Protein AF-C1N3E0-F1 (afdb_monomer)

InterPro domains:
  IPR006575 RWD domain [PF05773] (6-167)
  IPR006575 RWD domain [PS50908] (9-172)
  IPR016135 Ubiquitin-conjugating enzyme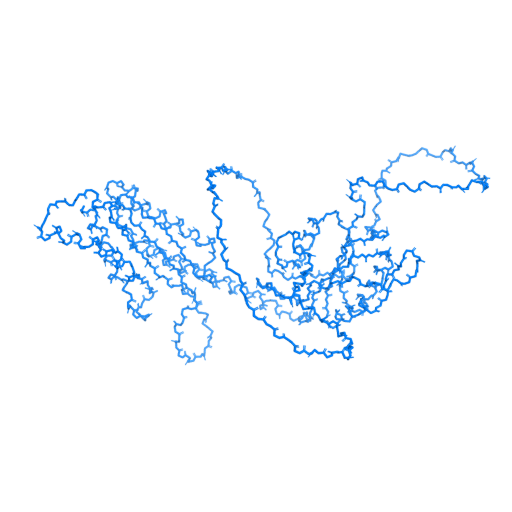/RWD-like [G3DSA:3.10.110.10] (1-177)
  IPR038840 RWD domain-containing protein 3 [PTHR15628] (292-337)

Foldseek 3Di:
DVLLVVLVVLVVVVCVVAPQPPPPPPDDKNKHWDPVLVVLCVLSVVVVVCVVVVPDDDDDPVSVVPRAFRKTKIKTQQAADDDCPDDDPDPPPVDRPQFIKIWMWTDDSLPLQDFTDIDIDTDPRHADPVLRVVLRVVLRVQRCVQGNVVHPPRHDCPVVSNVSSNVSSHVSSVVVNVVVVVVVVVVVVVPPDDDQPQKKKWKKKFFKAQFPPQLQVVLLVLCVVLVKEKEKEFAAPPLPPDDDDDDPDDDDDDDDDDDDPDDPDDDDDDDDPPPPPPDDDDHGGMTGIMMMMIIDGPVSVVVSVVCLVPPQRHADPVRHRDPDRDMDILDMGRQQDQDPDDPDDDPDPDPDDDDDDDDDDDDDDDDDDDDDDDDDDDDDDDDDDDDDDDPDDDDPDQPDLNDGFDDDGGYHYDYDHDPVVVVVVCVNRSNDPDDDDDVSPDDPDDDDD

Structure (mmCIF, N/CA/C/O backbone):
data_AF-C1N3E0-F1
#
_entry.id   AF-C1N3E0-F1
#
loop_
_atom_site.group_PDB
_atom_site.id
_atom_site.type_symbol
_atom_site.label_atom_id
_atom_site.label_alt_id
_atom_site.label_comp_id
_atom_site.label_asym_id
_atom_site.label_entity_id
_atom_site.label_seq_id
_atom_site.pdbx_PDB_ins_code
_atom_site.Cartn_x
_atom_site.Cartn_y
_atom_site.Cartn_z
_atom_site.occupancy
_atom_site.B_iso_or_equiv
_atom_site.auth_seq_id
_atom_site.auth_comp_id
_atom_site.auth_asym_id
_atom_site.auth_atom_id
_atom_site.pdbx_PDB_model_num
ATOM 1 N N . MET A 1 1 ? -25.664 0.348 30.924 1.00 88.94 1 MET A N 1
ATOM 2 C CA . MET A 1 1 ? -24.612 0.284 31.962 1.00 88.94 1 MET A CA 1
ATOM 3 C C . MET A 1 1 ? -23.806 -0.999 31.881 1.00 88.94 1 MET A C 1
ATOM 5 O O . MET A 1 1 ? -22.638 -0.900 31.549 1.00 88.94 1 MET A O 1
ATOM 9 N N . GLU A 1 2 ? -24.395 -2.184 32.067 1.00 90.00 2 GLU A N 1
ATOM 10 C CA . GLU A 1 2 ? -23.649 -3.460 32.010 1.00 90.00 2 GLU A CA 1
ATOM 11 C C . GLU A 1 2 ? -22.845 -3.646 30.709 1.00 90.00 2 GLU A C 1
ATOM 13 O O . GLU A 1 2 ? -21.658 -3.946 30.754 1.00 90.00 2 GLU A O 1
ATOM 18 N N . THR A 1 3 ? -23.445 -3.366 29.547 1.00 91.56 3 THR A N 1
ATOM 19 C CA . THR A 1 3 ? -22.741 -3.413 28.253 1.00 91.56 3 THR A CA 1
ATOM 20 C C . THR A 1 3 ? -21.537 -2.469 28.198 1.00 91.56 3 THR A C 1
ATOM 22 O O . THR A 1 3 ? -20.468 -2.862 27.744 1.00 91.56 3 THR A O 1
ATOM 25 N N . LEU A 1 4 ? -21.689 -1.241 28.707 1.00 91.81 4 LEU A N 1
ATOM 26 C CA . LEU A 1 4 ? -20.611 -0.250 28.762 1.00 91.81 4 LEU A CA 1
ATOM 27 C C . LEU A 1 4 ? -19.495 -0.695 29.719 1.00 91.81 4 LEU A C 1
ATOM 29 O O . LEU A 1 4 ? -18.322 -0.567 29.389 1.00 91.81 4 LEU A O 1
ATOM 33 N N . SER A 1 5 ? -19.858 -1.273 30.868 1.00 93.00 5 SER A N 1
ATOM 34 C CA . SER A 1 5 ? -18.909 -1.857 31.821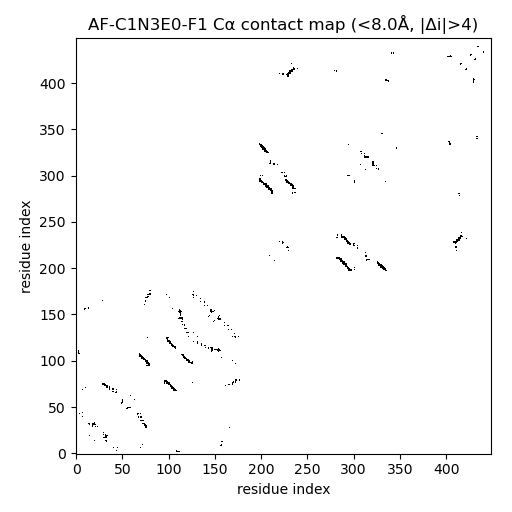 1.00 93.00 5 SER A CA 1
ATOM 35 C C . SER A 1 5 ? -18.084 -2.974 31.177 1.00 93.00 5 SER A C 1
ATOM 37 O O . SER A 1 5 ? -16.860 -2.955 31.265 1.00 93.00 5 SER A O 1
ATOM 39 N N . ARG A 1 6 ? -18.721 -3.888 30.429 1.00 92.44 6 ARG A N 1
ATOM 40 C CA . ARG A 1 6 ? -18.015 -4.953 29.691 1.00 92.44 6 ARG A CA 1
ATOM 41 C C . ARG A 1 6 ? -17.069 -4.396 28.625 1.00 92.44 6 ARG A C 1
ATOM 43 O O . ARG A 1 6 ? -15.932 -4.845 28.534 1.00 92.44 6 ARG A O 1
ATOM 50 N N . GLN A 1 7 ? -17.510 -3.392 27.864 1.00 94.06 7 GLN A N 1
ATOM 51 C CA . GLN A 1 7 ? -16.678 -2.710 26.865 1.00 94.06 7 GLN A CA 1
ATOM 52 C C . GLN A 1 7 ? -15.428 -2.081 27.491 1.00 94.06 7 GLN A C 1
ATOM 54 O O . GLN A 1 7 ? -14.321 -2.292 27.001 1.00 94.06 7 GLN A O 1
ATOM 59 N N . LEU A 1 8 ? -15.596 -1.325 28.579 1.00 93.19 8 LEU A N 1
ATOM 60 C CA . LEU A 1 8 ? -14.479 -0.688 29.275 1.00 93.19 8 LEU A CA 1
ATOM 61 C C . LEU A 1 8 ? -13.548 -1.721 29.914 1.00 93.19 8 LEU A C 1
ATOM 63 O O 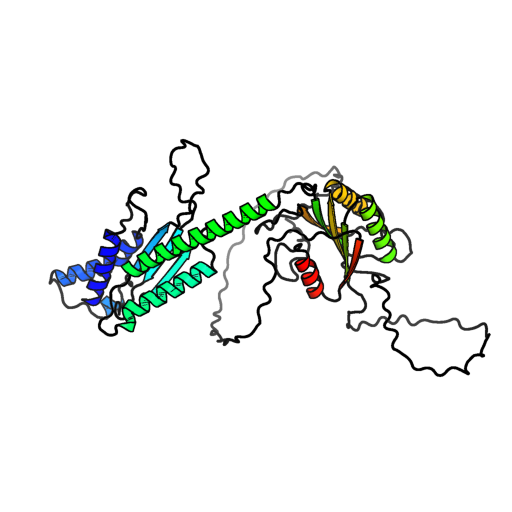. LEU A 1 8 ? -12.335 -1.583 29.794 1.00 93.19 8 LEU A O 1
ATOM 67 N N . MET A 1 9 ? -14.089 -2.790 30.504 1.00 93.50 9 MET A N 1
ATOM 68 C CA . MET A 1 9 ? -13.281 -3.853 31.101 1.00 93.50 9 MET A CA 1
ATOM 69 C C . MET A 1 9 ? -12.391 -4.550 30.064 1.00 93.50 9 MET A C 1
ATOM 71 O O . MET A 1 9 ? -11.208 -4.754 30.323 1.00 93.50 9 MET A O 1
ATOM 75 N N . GLU A 1 10 ? -12.906 -4.853 28.869 1.00 94.44 10 GLU A N 1
ATOM 76 C CA . GLU A 1 10 ? -12.085 -5.435 27.800 1.00 94.44 10 GLU A CA 1
ATOM 77 C C . GLU A 1 10 ? -10.981 -4.469 27.336 1.00 94.44 10 GLU A C 1
ATOM 79 O O . GLU A 1 10 ? -9.835 -4.883 27.152 1.00 94.44 10 GLU A O 1
ATOM 84 N N . LEU A 1 11 ? -11.295 -3.176 27.192 1.00 91.69 11 LEU A N 1
ATOM 85 C CA . LEU A 1 11 ? -10.314 -2.146 26.833 1.00 91.69 11 LEU A CA 1
ATOM 86 C C . LEU A 1 11 ? -9.230 -1.981 27.907 1.00 91.69 11 LEU A C 1
ATOM 88 O O . LEU A 1 11 ? -8.062 -1.790 27.577 1.00 91.69 11 LEU A O 1
ATOM 92 N N . GLU A 1 12 ? -9.588 -2.094 29.183 1.00 91.06 12 GLU A N 1
ATOM 93 C CA . GLU A 1 12 ? -8.643 -2.063 30.301 1.00 91.06 12 GLU A CA 1
ATOM 94 C C . GLU A 1 12 ? -7.751 -3.301 30.336 1.00 91.06 12 GLU A C 1
ATOM 96 O O . GLU A 1 12 ? -6.542 -3.175 30.530 1.00 91.06 12 GLU A O 1
ATOM 101 N N . CYS A 1 13 ? -8.313 -4.489 30.096 1.00 91.56 13 CYS A N 1
ATOM 102 C CA . CYS A 1 13 ? -7.525 -5.707 29.934 1.00 91.56 13 CYS A CA 1
ATOM 103 C C . CYS A 1 13 ? -6.537 -5.568 28.771 1.00 91.56 13 CYS A C 1
ATOM 105 O O . CYS A 1 13 ? -5.366 -5.923 28.913 1.00 91.56 13 CYS A O 1
ATOM 107 N N . LEU A 1 14 ? -6.981 -5.005 27.646 1.00 90.25 14 LEU A N 1
ATOM 108 C CA . LEU A 1 14 ? -6.134 -4.756 26.486 1.00 90.25 14 LEU A CA 1
ATOM 109 C C . LEU A 1 14 ? -5.006 -3.764 26.813 1.00 90.25 14 LEU A C 1
ATOM 111 O O . LEU A 1 14 ? -3.847 -4.055 26.531 1.00 90.25 14 LEU A O 1
ATOM 115 N N . ALA A 1 15 ? -5.317 -2.645 27.472 1.00 87.94 15 ALA A N 1
ATOM 116 C CA . ALA A 1 15 ? -4.333 -1.650 27.902 1.00 87.94 15 ALA A CA 1
ATOM 117 C C . ALA A 1 15 ? -3.325 -2.212 28.921 1.00 87.94 15 ALA A C 1
ATOM 119 O O . ALA A 1 15 ? -2.145 -1.872 28.880 1.00 87.94 15 ALA A O 1
ATOM 120 N N . ALA A 1 16 ? -3.767 -3.094 29.823 1.00 88.44 16 ALA A N 1
ATOM 121 C CA . ALA A 1 16 ? -2.902 -3.741 30.807 1.00 88.44 16 ALA A CA 1
ATOM 122 C C . ALA A 1 16 ? -1.933 -4.750 30.170 1.00 88.44 16 ALA A C 1
ATOM 124 O O . ALA A 1 16 ? -0.803 -4.894 30.637 1.00 88.44 16 ALA A O 1
ATOM 125 N N . MET A 1 17 ? -2.357 -5.443 29.108 1.00 87.75 17 MET A N 1
ATOM 126 C CA . MET A 1 17 ? -1.487 -6.346 28.346 1.00 87.75 17 MET A CA 1
ATOM 127 C C . MET A 1 17 ? -0.512 -5.602 27.430 1.00 87.75 17 MET A C 1
ATOM 129 O O . MET A 1 17 ? 0.589 -6.097 27.188 1.00 87.75 17 MET A O 1
ATOM 133 N N . TYR A 1 18 ? -0.913 -4.431 26.935 1.00 84.44 18 TYR A N 1
ATOM 134 C CA . TYR A 1 18 ? -0.195 -3.652 25.927 1.00 84.44 18 TYR A CA 1
ATOM 135 C C . TYR A 1 18 ? 0.037 -2.204 26.391 1.00 84.44 18 TYR A C 1
ATOM 137 O O . TYR A 1 18 ? -0.511 -1.269 25.793 1.00 84.44 18 TYR A O 1
ATOM 145 N N . PRO A 1 19 ? 0.812 -1.995 27.475 1.00 80.19 19 PRO A N 1
ATOM 146 C CA . PRO A 1 19 ? 1.012 -0.666 28.029 1.00 80.19 19 PRO A CA 1
ATOM 147 C C . PRO A 1 19 ? 1.854 0.202 27.086 1.00 80.19 19 PRO A C 1
ATOM 149 O O . PRO A 1 19 ? 2.844 -0.260 26.522 1.00 80.19 19 PRO A O 1
ATOM 152 N N . ASP A 1 20 ? 1.491 1.481 26.980 1.00 71.88 20 ASP A N 1
ATOM 153 C CA . ASP A 1 20 ? 2.148 2.475 26.111 1.00 71.88 20 ASP A CA 1
ATOM 154 C C . ASP A 1 20 ? 3.662 2.631 26.380 1.00 71.88 20 ASP A C 1
ATOM 156 O O . ASP A 1 20 ? 4.422 2.971 25.477 1.00 71.88 20 ASP A O 1
ATOM 160 N N . ASP A 1 21 ? 4.106 2.361 27.613 1.00 68.94 21 ASP A N 1
ATOM 161 C CA . ASP A 1 21 ? 5.498 2.526 28.056 1.00 68.94 21 ASP A CA 1
ATOM 162 C C . ASP A 1 21 ? 6.301 1.209 28.068 1.00 68.94 21 ASP A C 1
ATOM 164 O O . ASP A 1 21 ? 7.381 1.148 28.667 1.00 68.94 21 ASP A O 1
ATOM 168 N N . ALA A 1 22 ? 5.787 0.126 27.467 1.00 63.66 22 ALA A N 1
ATOM 169 C CA . ALA A 1 22 ? 6.514 -1.141 27.419 1.00 63.66 22 ALA A CA 1
ATOM 170 C C . ALA A 1 22 ? 7.874 -0.939 26.718 1.00 63.66 22 ALA A C 1
ATOM 172 O O . ALA A 1 22 ? 7.904 -0.552 25.550 1.00 63.66 22 ALA A O 1
ATOM 173 N N . PRO A 1 23 ? 9.020 -1.192 27.384 1.00 57.34 23 PRO A N 1
ATOM 174 C CA . PRO A 1 23 ? 10.307 -1.111 26.713 1.00 57.34 23 PRO A CA 1
ATOM 175 C C . PRO A 1 23 ? 10.357 -2.163 25.599 1.00 57.34 23 PRO A C 1
ATOM 177 O O . PRO A 1 23 ? 10.047 -3.331 25.845 1.00 57.34 23 PRO A O 1
ATOM 180 N N . ALA A 1 24 ? 10.815 -1.758 24.409 1.00 54.59 24 ALA A N 1
ATOM 181 C CA . ALA A 1 24 ? 10.909 -2.551 23.170 1.00 54.59 24 ALA A CA 1
ATOM 182 C C . ALA A 1 24 ? 11.582 -3.942 23.285 1.00 54.59 24 ALA A C 1
ATOM 184 O O . ALA A 1 24 ? 11.609 -4.725 22.334 1.00 54.59 24 ALA A O 1
ATOM 185 N N . THR A 1 25 ? 12.160 -4.262 24.441 1.00 46.28 25 THR A N 1
ATOM 186 C CA . THR A 1 25 ? 13.065 -5.384 24.681 1.00 46.28 25 THR A CA 1
ATOM 187 C C . THR A 1 25 ? 12.396 -6.640 25.250 1.00 46.28 25 THR A C 1
ATOM 189 O O . THR A 1 25 ? 13.011 -7.706 25.235 1.00 46.28 25 THR A O 1
ATOM 192 N N . ALA A 1 26 ? 11.143 -6.587 25.715 1.00 38.50 26 ALA A N 1
ATOM 193 C CA . ALA A 1 26 ? 10.485 -7.745 26.327 1.00 38.50 26 ALA A CA 1
ATOM 194 C C . ALA A 1 26 ? 9.573 -8.497 25.334 1.00 38.50 26 ALA A C 1
ATOM 196 O O . ALA A 1 26 ? 8.397 -8.201 25.188 1.00 38.50 26 ALA A O 1
ATOM 197 N N . ALA A 1 27 ? 10.132 -9.514 24.672 1.00 38.44 27 ALA A N 1
ATOM 198 C CA . ALA A 1 27 ? 9.398 -10.617 24.037 1.00 38.44 27 ALA A CA 1
ATOM 199 C C . ALA A 1 27 ? 8.340 -10.256 22.961 1.00 38.44 27 ALA A C 1
ATOM 201 O O . ALA A 1 27 ? 7.163 -10.577 23.065 1.00 38.44 27 ALA A O 1
ATOM 202 N N . GLY A 1 28 ? 8.808 -9.747 21.820 1.00 47.47 28 GLY A N 1
ATOM 203 C CA . GLY A 1 28 ? 8.338 -10.258 20.521 1.00 47.47 28 GLY A CA 1
ATOM 204 C C . GLY A 1 28 ? 7.098 -9.636 19.869 1.00 47.47 28 GLY A C 1
ATOM 205 O O . GLY A 1 28 ? 6.973 -9.781 18.657 1.00 47.47 28 GLY A O 1
ATOM 206 N N . ALA A 1 29 ? 6.251 -8.891 20.575 1.00 48.34 29 ALA A N 1
ATOM 207 C CA . ALA A 1 29 ? 5.177 -8.109 19.955 1.00 48.34 29 ALA A CA 1
ATOM 208 C C . ALA A 1 29 ? 4.934 -6.834 20.774 1.00 48.34 29 ALA A C 1
ATOM 210 O O . ALA A 1 29 ? 4.216 -6.848 21.767 1.00 48.34 29 ALA A O 1
ATOM 211 N N . GLU A 1 30 ? 5.576 -5.736 20.376 1.00 61.91 30 GLU A N 1
ATOM 212 C CA . GLU A 1 30 ? 5.416 -4.413 20.995 1.00 61.91 30 GLU A CA 1
ATOM 213 C C . GLU A 1 30 ? 4.127 -3.787 20.453 1.00 61.91 30 GLU A C 1
ATOM 215 O O . GLU A 1 30 ? 4.133 -2.869 19.642 1.00 61.91 30 GLU A O 1
ATOM 220 N N . ILE A 1 31 ? 3.002 -4.403 20.806 1.00 69.00 31 ILE A N 1
ATOM 221 C CA . ILE A 1 31 ? 1.688 -3.836 20.547 1.00 69.00 31 ILE A CA 1
ATOM 222 C C . ILE A 1 31 ? 1.470 -2.771 21.619 1.00 69.00 31 ILE A C 1
ATOM 224 O O . ILE A 1 31 ? 1.615 -3.068 22.802 1.00 69.00 31 ILE A O 1
ATOM 228 N N . ALA A 1 32 ? 1.153 -1.545 21.208 1.00 73.50 32 ALA A N 1
ATOM 229 C CA . ALA A 1 32 ? 0.890 -0.431 22.120 1.00 73.50 32 ALA A CA 1
ATOM 230 C C . ALA A 1 32 ? -0.506 0.150 21.879 1.00 73.50 32 ALA A C 1
ATOM 232 O O . ALA A 1 32 ? -0.890 0.378 20.724 1.00 73.50 32 ALA A O 1
ATOM 233 N N . MET A 1 33 ? -1.253 0.386 22.960 1.00 76.88 33 MET A N 1
ATOM 234 C CA . MET A 1 33 ? -2.555 1.050 22.920 1.00 76.88 33 MET A CA 1
ATOM 235 C C . MET A 1 33 ? -2.417 2.542 23.224 1.00 76.88 33 MET A C 1
ATOM 237 O O . MET A 1 33 ? -2.026 2.902 24.326 1.00 76.88 33 MET A O 1
ATOM 241 N N . THR A 1 34 ? -2.830 3.410 22.295 1.00 77.19 34 THR A N 1
ATOM 242 C CA . THR A 1 34 ? -2.550 4.850 22.426 1.00 77.19 34 THR A CA 1
ATOM 243 C C . THR A 1 34 ? -3.271 5.529 23.599 1.00 77.19 34 THR A C 1
ATOM 245 O O . THR A 1 34 ? -4.490 5.420 23.757 1.00 77.19 34 THR A O 1
ATOM 248 N N . ARG A 1 35 ? -2.546 6.365 24.353 1.00 68.75 35 ARG A N 1
ATOM 249 C CA . ARG A 1 35 ? -3.078 7.209 25.441 1.00 68.75 35 ARG A CA 1
ATOM 250 C C . ARG A 1 35 ? -4.279 8.077 25.057 1.00 68.75 35 ARG A C 1
ATOM 252 O O . ARG A 1 35 ? -5.156 8.304 25.884 1.00 68.75 35 ARG A O 1
ATOM 259 N N . SER A 1 36 ? -4.367 8.518 23.799 1.00 73.69 36 SER A N 1
ATOM 260 C CA . SER A 1 36 ? -5.510 9.303 23.306 1.00 73.69 36 SER A CA 1
ATOM 261 C C . SER A 1 36 ? -6.838 8.544 23.311 1.00 73.69 36 SER A C 1
ATOM 263 O O . SER A 1 36 ? -7.896 9.165 23.194 1.00 73.69 36 SER A O 1
ATOM 265 N N . ASP A 1 37 ? -6.802 7.217 23.403 1.00 75.38 37 ASP A N 1
ATOM 266 C CA . ASP A 1 37 ? -8.000 6.396 23.554 1.00 75.38 37 ASP A CA 1
ATOM 267 C C . ASP A 1 37 ? -8.393 6.245 25.018 1.00 75.38 37 ASP A C 1
ATOM 269 O O . ASP A 1 37 ? -9.575 6.312 25.338 1.00 75.38 37 ASP A O 1
ATOM 273 N N . VAL A 1 38 ? -7.411 6.142 25.917 1.00 73.31 38 VAL A N 1
ATOM 274 C CA . VAL A 1 38 ? -7.647 6.162 27.367 1.00 73.31 38 VAL A CA 1
ATOM 275 C C . VAL A 1 38 ? -8.358 7.456 27.766 1.00 73.31 38 VAL A C 1
ATOM 277 O O . VAL A 1 38 ? -9.378 7.409 28.449 1.00 73.31 38 VAL A O 1
ATOM 280 N N . ASP A 1 39 ? -7.885 8.596 27.256 1.00 77.75 39 ASP A N 1
ATOM 281 C CA . ASP A 1 39 ? -8.516 9.897 27.497 1.00 77.75 39 ASP A CA 1
ATOM 282 C C . ASP A 1 39 ? -9.915 9.984 26.857 1.00 77.75 39 ASP A C 1
ATOM 284 O O . ASP A 1 39 ? -10.835 10.538 27.453 1.00 77.75 39 ASP A O 1
ATOM 288 N N . ALA A 1 40 ? -10.112 9.398 25.668 1.00 78.19 40 ALA A N 1
ATOM 289 C CA . ALA A 1 40 ? -11.419 9.376 25.001 1.00 78.19 40 ALA A CA 1
ATOM 290 C C . ALA A 1 40 ? -12.461 8.519 25.739 1.00 78.19 40 ALA A C 1
ATOM 292 O O . ALA A 1 40 ? -13.659 8.758 25.599 1.00 78.19 40 ALA A O 1
ATOM 293 N N . ASN A 1 41 ? -12.009 7.551 26.537 1.00 86.31 41 ASN A N 1
ATOM 294 C CA . ASN A 1 41 ? -12.861 6.675 27.335 1.00 86.31 41 ASN A CA 1
ATOM 295 C C . ASN A 1 41 ? -13.084 7.208 28.771 1.00 86.31 41 ASN A C 1
ATOM 297 O O . ASN A 1 41 ? -13.848 6.611 29.531 1.00 86.31 41 ASN A O 1
ATOM 301 N N . ALA A 1 42 ? -12.454 8.328 29.155 1.00 89.56 42 ALA A N 1
ATOM 302 C CA . ALA A 1 42 ? -12.508 8.868 30.517 1.00 89.56 42 ALA A CA 1
ATOM 303 C C . ALA A 1 42 ? -13.915 9.329 30.938 1.00 89.56 42 ALA A C 1
ATOM 305 O O . ALA A 1 42 ? -14.316 9.106 32.082 1.00 89.56 42 ALA A O 1
ATOM 306 N N . ASP A 1 43 ? -14.691 9.913 30.019 1.00 87.50 43 ASP A N 1
ATOM 307 C CA . ASP A 1 43 ? -16.070 10.347 30.289 1.00 87.50 43 ASP A CA 1
ATOM 308 C C . ASP A 1 43 ? -16.987 9.148 30.572 1.00 87.50 43 ASP A C 1
ATOM 310 O O . ASP A 1 43 ? -17.771 9.159 31.522 1.00 87.50 43 ASP A O 1
ATOM 314 N N . ALA A 1 44 ? -16.843 8.077 29.782 1.00 88.75 44 ALA A N 1
ATOM 315 C CA . ALA A 1 44 ? -17.584 6.834 29.973 1.00 88.75 44 ALA A CA 1
ATOM 316 C C . ALA A 1 44 ? -17.233 6.165 31.311 1.00 88.75 44 ALA A C 1
ATOM 318 O O . ALA A 1 44 ? -18.123 5.663 31.998 1.00 88.75 44 ALA A O 1
ATOM 319 N N . ARG A 1 45 ? -15.953 6.206 31.703 1.00 90.19 45 ARG A N 1
ATOM 320 C CA . ARG A 1 45 ? -15.481 5.691 32.993 1.00 90.19 45 ARG A CA 1
ATOM 321 C C . ARG A 1 45 ? -16.016 6.506 34.166 1.00 90.19 45 ARG A C 1
ATOM 323 O O . ARG A 1 45 ? -16.577 5.934 35.086 1.00 90.19 45 ARG A O 1
ATOM 330 N N . THR A 1 46 ? -15.955 7.833 34.074 1.00 90.94 46 THR A N 1
ATOM 331 C CA . THR A 1 46 ? -16.507 8.739 35.094 1.00 90.94 46 THR A CA 1
ATOM 332 C C . THR A 1 46 ? -18.005 8.502 35.302 1.00 90.94 46 THR A C 1
ATOM 334 O O . THR A 1 46 ? -18.481 8.506 36.436 1.00 90.94 46 THR A O 1
ATOM 337 N N . LEU A 1 47 ? -18.760 8.274 34.218 1.00 88.88 47 LEU A N 1
ATOM 338 C CA . LEU A 1 47 ? -20.182 7.938 34.308 1.00 88.88 47 LEU A CA 1
ATOM 339 C C . LEU A 1 47 ? -20.413 6.572 34.974 1.00 88.88 47 LEU A C 1
ATOM 341 O O . LEU A 1 47 ? -21.355 6.432 35.753 1.00 88.88 47 LEU A O 1
ATOM 345 N N . LEU A 1 48 ? -19.583 5.571 34.658 1.00 90.62 48 LEU A N 1
ATOM 346 C CA . LEU A 1 48 ? -19.671 4.237 35.252 1.00 90.62 48 LEU A CA 1
ATOM 347 C C . LEU A 1 48 ? -19.349 4.266 36.752 1.00 90.62 48 LEU A C 1
ATOM 349 O O . LEU A 1 48 ? -20.142 3.753 37.535 1.00 90.62 48 LEU A O 1
ATOM 353 N N . ASP A 1 49 ? -18.270 4.943 37.148 1.00 90.44 49 ASP A N 1
ATOM 354 C CA . ASP A 1 49 ? -17.860 5.094 38.549 1.00 90.44 49 ASP A CA 1
ATOM 355 C C . ASP A 1 49 ? -18.961 5.795 39.372 1.00 90.44 49 ASP A C 1
ATOM 357 O O . ASP A 1 49 ? -19.335 5.341 40.452 1.00 90.44 49 ASP A O 1
ATOM 361 N N . ALA A 1 50 ? -19.566 6.860 38.826 1.00 88.81 50 ALA A N 1
ATOM 362 C CA . ALA A 1 50 ? -20.671 7.567 39.479 1.00 88.81 50 ALA A CA 1
ATOM 363 C C . ALA A 1 50 ? -21.927 6.693 39.672 1.00 88.81 50 ALA A C 1
ATOM 365 O O . ALA A 1 50 ? -22.683 6.895 40.628 1.00 88.81 50 ALA A O 1
ATOM 366 N N . TRP A 1 51 ? -22.165 5.743 38.763 1.00 89.00 51 TRP A N 1
ATOM 367 C CA . TRP A 1 51 ? -23.255 4.775 38.868 1.00 89.00 51 TRP A CA 1
ATOM 368 C C . TRP A 1 51 ? -22.948 3.673 39.896 1.00 89.00 51 TRP A C 1
ATOM 370 O O . TRP A 1 51 ? -23.824 3.348 40.701 1.00 89.00 51 TRP A O 1
ATOM 380 N N . ASP A 1 52 ? -21.716 3.152 39.917 1.00 89.06 52 ASP A N 1
ATOM 381 C CA . ASP A 1 52 ? -21.270 2.106 40.851 1.00 89.06 52 ASP A CA 1
ATOM 382 C C . ASP A 1 52 ? -21.223 2.589 42.312 1.00 89.06 52 ASP A C 1
ATOM 384 O O . ASP A 1 52 ? -21.619 1.853 43.220 1.00 89.06 52 ASP A O 1
ATOM 388 N N . ASP A 1 53 ? -20.840 3.847 42.556 1.00 88.62 53 ASP A N 1
ATOM 389 C CA . ASP A 1 53 ? -20.782 4.451 43.899 1.00 88.62 53 ASP A CA 1
ATOM 390 C C . ASP A 1 53 ? -22.170 4.683 44.541 1.00 88.62 53 ASP A C 1
ATOM 392 O O . ASP A 1 53 ? -22.287 5.219 45.648 1.00 88.62 53 ASP A O 1
ATOM 396 N N . GLY A 1 54 ? -23.254 4.282 43.866 1.00 72.25 54 GLY A N 1
ATOM 397 C CA . GLY A 1 54 ? -24.622 4.389 44.376 1.00 72.25 54 GLY A CA 1
ATOM 398 C C . GLY A 1 54 ? -25.118 5.833 44.499 1.00 72.25 54 GLY A C 1
ATOM 399 O O . GLY A 1 54 ? -26.092 6.093 45.209 1.00 72.25 54 GLY A O 1
ATOM 400 N N . ALA A 1 55 ? -24.452 6.774 43.823 1.00 61.47 55 ALA A N 1
ATOM 401 C CA . ALA A 1 55 ? -24.698 8.207 43.935 1.00 61.47 55 ALA A CA 1
ATOM 402 C C . ALA A 1 55 ? -25.849 8.735 43.056 1.00 61.47 55 ALA A C 1
ATOM 404 O O . ALA A 1 55 ? -26.184 9.916 43.166 1.00 61.47 55 ALA A O 1
ATOM 405 N N . GLY A 1 56 ? -26.495 7.927 42.207 1.00 58.81 56 GLY A N 1
ATOM 406 C CA . GLY A 1 56 ? -27.563 8.460 41.361 1.00 58.81 56 GLY A CA 1
ATOM 407 C C . GLY A 1 56 ? -28.313 7.452 40.505 1.00 58.81 56 GLY A C 1
ATOM 408 O O . GLY A 1 56 ? -27.830 6.368 40.197 1.00 58.81 56 GLY A O 1
ATOM 409 N N . GLU A 1 57 ? -29.531 7.861 40.154 1.00 77.62 57 GLU A N 1
ATOM 410 C CA . GLU A 1 57 ? -30.458 7.218 39.226 1.00 77.62 57 GLU A CA 1
ATOM 411 C C . GLU A 1 57 ? -29.762 6.675 37.971 1.00 77.62 57 GLU A C 1
ATOM 413 O O . GLU A 1 57 ? -28.759 7.216 37.506 1.00 77.62 57 GLU A O 1
ATOM 418 N N . THR A 1 58 ? -30.322 5.604 37.401 1.00 84.19 58 THR A N 1
ATOM 419 C CA . THR A 1 58 ? -29.867 5.056 36.119 1.00 84.19 58 THR A CA 1
ATOM 420 C C . THR A 1 58 ? -29.720 6.195 35.101 1.00 84.19 58 THR A C 1
ATOM 422 O O . THR A 1 58 ? -30.698 6.921 34.898 1.00 84.19 58 THR A O 1
ATOM 425 N N . PRO A 1 59 ? -28.535 6.377 34.479 1.00 88.31 59 PRO A N 1
ATOM 426 C CA . PRO A 1 59 ? -28.335 7.423 33.484 1.00 88.31 59 PRO A CA 1
ATOM 427 C C . PRO A 1 59 ? -29.420 7.347 32.413 1.00 88.31 59 PRO A C 1
ATOM 429 O O . PRO A 1 59 ? -29.800 6.249 32.000 1.00 88.31 59 PRO A O 1
ATOM 432 N N . SER A 1 60 ? -29.924 8.498 31.968 1.00 90.19 60 SER A N 1
ATOM 433 C CA . SER A 1 60 ? -30.902 8.519 30.882 1.00 90.19 60 SER A CA 1
ATOM 434 C C . SER A 1 60 ? -30.288 7.968 29.593 1.00 90.19 60 SER A C 1
ATOM 436 O O . SER A 1 60 ? -29.085 8.105 29.354 1.00 90.19 60 SER A O 1
ATOM 438 N N . ASP A 1 61 ? -31.123 7.393 28.727 1.00 88.06 61 ASP A N 1
ATOM 439 C CA . ASP A 1 61 ? -30.684 6.912 27.411 1.00 88.06 61 ASP A CA 1
ATOM 440 C C . ASP A 1 61 ? -30.017 8.030 26.592 1.00 88.06 61 ASP A C 1
ATOM 442 O O . ASP A 1 61 ? -29.037 7.781 25.895 1.00 88.06 61 ASP A O 1
ATOM 446 N N . ASP A 1 62 ? -30.479 9.278 26.742 1.00 90.25 62 ASP A N 1
ATOM 447 C CA . ASP A 1 62 ? -29.870 10.454 26.110 1.00 90.25 62 ASP A CA 1
ATOM 448 C C . ASP A 1 62 ? -28.446 10.723 26.622 1.00 90.25 62 ASP A C 1
ATOM 450 O O . ASP A 1 62 ? -27.564 11.074 25.838 1.00 90.25 62 ASP A O 1
ATOM 454 N N . ALA A 1 63 ? -28.200 10.544 27.926 1.00 88.69 63 ALA A N 1
ATOM 455 C CA . ALA A 1 63 ? -26.867 10.703 28.505 1.00 88.69 63 ALA A CA 1
ATOM 456 C C . ALA A 1 63 ? -25.914 9.609 28.004 1.00 88.69 63 ALA A C 1
ATOM 458 O O . ALA A 1 63 ? -24.763 9.898 27.686 1.00 88.69 63 ALA A O 1
ATOM 459 N N . LEU A 1 64 ? -26.407 8.374 27.869 1.00 87.81 64 LEU A N 1
ATOM 460 C CA . LEU A 1 64 ? -25.638 7.265 27.299 1.00 87.81 64 LEU A CA 1
ATOM 461 C C . LEU A 1 64 ? -25.365 7.459 25.805 1.00 87.81 64 LEU A C 1
ATOM 463 O O . LEU A 1 64 ? -24.254 7.200 25.351 1.00 87.81 64 LEU A O 1
ATOM 467 N N . ALA A 1 65 ? -26.345 7.947 25.044 1.00 88.50 65 ALA A N 1
ATOM 468 C CA . ALA A 1 65 ? -26.202 8.220 23.616 1.00 88.50 65 ALA A CA 1
ATOM 469 C C . ALA A 1 65 ? -25.264 9.404 23.320 1.00 88.50 65 ALA A C 1
ATOM 471 O O . ALA A 1 65 ? -24.708 9.484 22.225 1.00 88.50 65 ALA A O 1
ATOM 472 N N . ALA A 1 66 ? -25.090 10.319 24.279 1.00 90.00 66 ALA A N 1
ATOM 473 C CA . ALA A 1 66 ? -24.168 11.445 24.171 1.00 90.00 66 ALA A CA 1
ATOM 474 C C . ALA A 1 66 ? -22.698 11.059 24.411 1.00 90.00 66 ALA A C 1
ATOM 476 O O . ALA A 1 66 ? -21.810 11.838 24.057 1.00 90.00 66 ALA A O 1
ATOM 477 N N . LEU A 1 67 ? -22.428 9.885 24.998 1.00 88.94 67 LEU A N 1
ATOM 478 C CA . LEU A 1 67 ? -21.060 9.428 25.218 1.00 88.94 67 LEU A CA 1
ATOM 479 C C . LEU A 1 67 ? -20.352 9.129 23.887 1.00 88.94 67 LEU A C 1
ATOM 481 O O . LEU A 1 67 ? -20.952 8.558 22.969 1.00 88.94 67 LEU A O 1
ATOM 485 N N . PRO A 1 68 ? -19.052 9.457 23.772 1.00 90.69 68 PRO A N 1
ATOM 486 C CA . PRO A 1 68 ? -18.252 8.979 22.657 1.00 90.69 68 PRO A CA 1
ATOM 487 C C . PRO A 1 68 ? -18.203 7.447 22.673 1.00 90.69 68 PRO A C 1
ATOM 489 O O . PRO A 1 68 ? -18.118 6.818 23.729 1.00 90.69 68 PRO A O 1
ATOM 492 N N . ARG A 1 69 ? -18.246 6.835 21.484 1.00 91.94 69 ARG A N 1
ATOM 493 C CA . ARG A 1 69 ? -18.101 5.381 21.360 1.00 91.94 69 ARG A CA 1
ATOM 494 C C . ARG A 1 69 ? -16.717 4.956 21.855 1.00 91.94 69 ARG A C 1
ATOM 496 O O . ARG A 1 69 ? -15.735 5.551 21.396 1.00 91.94 69 ARG A O 1
ATOM 503 N N . PRO A 1 70 ? -16.622 3.924 22.712 1.00 94.00 70 PRO A N 1
ATOM 504 C CA . PRO A 1 70 ? -15.332 3.441 23.164 1.00 94.00 70 PRO A CA 1
ATOM 505 C C . PRO A 1 70 ? -14.476 2.990 21.986 1.00 94.00 70 PRO A C 1
ATOM 507 O O . PRO A 1 70 ? -14.968 2.360 21.044 1.00 94.00 70 PRO A O 1
ATOM 510 N N . ARG A 1 71 ? -13.189 3.324 22.021 1.00 94.12 71 ARG A N 1
ATOM 511 C CA . ARG A 1 71 ? -12.255 3.001 20.939 1.00 94.12 71 ARG A CA 1
ATOM 512 C C . ARG A 1 71 ? -10.922 2.490 21.471 1.00 94.12 71 ARG A C 1
ATOM 514 O O . ARG A 1 71 ? -10.520 2.845 22.577 1.00 94.12 71 ARG A O 1
ATOM 521 N N . ALA A 1 72 ? -10.245 1.692 20.651 1.00 92.88 72 ALA A N 1
ATOM 522 C CA . ALA A 1 72 ? -8.870 1.245 20.845 1.00 92.88 72 ALA A CA 1
ATOM 523 C C . ALA A 1 72 ? -8.067 1.411 19.553 1.00 92.88 72 ALA A C 1
ATOM 525 O O . ALA A 1 72 ? -8.491 0.965 18.486 1.00 92.88 72 ALA A O 1
ATOM 526 N N . THR A 1 73 ? -6.884 2.002 19.665 1.00 93.00 73 THR A N 1
ATOM 527 C CA . THR A 1 73 ? -5.882 2.109 18.606 1.00 93.00 73 THR A CA 1
ATOM 528 C C . THR A 1 73 ? -4.663 1.310 19.020 1.00 93.00 73 THR A C 1
ATOM 530 O O . THR A 1 73 ? -3.988 1.659 19.985 1.00 93.00 73 THR A O 1
ATOM 533 N N . LEU A 1 74 ? -4.373 0.259 18.264 1.00 90.50 74 LEU A N 1
ATOM 534 C CA . LEU A 1 74 ? -3.271 -0.662 18.487 1.00 90.50 74 LEU A CA 1
ATOM 535 C C . LEU A 1 74 ? -2.194 -0.427 17.439 1.00 90.50 74 LEU A C 1
ATOM 537 O O . LEU A 1 74 ? -2.451 -0.511 16.237 1.00 90.50 74 LEU A O 1
ATOM 541 N N . THR A 1 75 ? -0.984 -0.154 17.900 1.00 90.06 75 THR A N 1
ATOM 542 C CA . THR A 1 75 ? 0.190 0.038 17.052 1.00 90.06 75 THR A CA 1
ATOM 543 C C . THR A 1 75 ? 1.001 -1.248 17.044 1.00 90.06 75 THR A C 1
ATOM 545 O O . THR A 1 75 ? 1.516 -1.643 18.078 1.00 90.06 75 THR A O 1
ATOM 548 N N . ILE A 1 76 ? 1.097 -1.907 15.892 1.00 88.00 76 ILE A N 1
ATOM 549 C CA . ILE A 1 76 ? 1.723 -3.218 15.703 1.00 88.00 76 ILE A CA 1
ATOM 550 C C . ILE A 1 76 ? 2.966 -3.038 14.816 1.00 88.00 76 ILE A C 1
ATOM 552 O O . ILE A 1 76 ? 2.836 -2.748 13.619 1.00 88.00 76 ILE A O 1
ATOM 556 N N . PRO A 1 77 ? 4.187 -3.185 15.350 1.00 84.38 77 PRO A N 1
ATOM 557 C CA . PRO A 1 77 ? 5.401 -3.070 14.560 1.00 84.38 77 PRO A CA 1
ATOM 558 C C . PRO A 1 77 ? 5.564 -4.281 13.648 1.00 84.38 77 PRO A C 1
ATOM 560 O O . PRO A 1 77 ? 5.423 -5.435 14.052 1.00 84.38 77 PRO A O 1
ATOM 563 N N . VAL A 1 78 ? 5.936 -4.014 12.404 1.00 83.44 78 VAL A N 1
ATOM 564 C CA . VAL A 1 78 ? 6.232 -5.049 11.420 1.00 83.44 78 VAL A CA 1
ATOM 565 C C . VAL A 1 78 ? 7.724 -5.343 11.497 1.00 83.44 78 VAL A C 1
ATOM 567 O O . VAL A 1 78 ? 8.555 -4.482 11.209 1.00 83.44 78 VAL A O 1
ATOM 570 N N . ARG A 1 79 ? 8.100 -6.560 11.896 1.00 75.94 79 ARG A N 1
ATOM 571 C CA . ARG A 1 79 ? 9.512 -6.966 11.941 1.00 75.94 79 ARG A CA 1
ATOM 572 C C . ARG A 1 79 ? 9.931 -7.513 10.583 1.00 75.94 79 ARG A C 1
ATOM 574 O O . ARG A 1 79 ? 9.424 -8.537 10.139 1.00 75.94 79 ARG A O 1
ATOM 581 N N . ARG A 1 80 ? 10.897 -6.866 9.926 1.00 70.00 80 ARG A N 1
ATOM 582 C CA . ARG A 1 80 ? 11.593 -7.486 8.790 1.00 70.00 80 ARG A CA 1
ATOM 583 C C . ARG A 1 80 ? 12.573 -8.515 9.332 1.00 70.00 80 ARG A C 1
ATOM 585 O O . ARG A 1 80 ? 13.401 -8.184 10.177 1.00 70.00 80 ARG A O 1
ATOM 592 N N . ALA A 1 81 ? 12.496 -9.747 8.835 1.00 65.31 81 ALA A N 1
ATOM 593 C CA . ALA A 1 81 ? 13.517 -10.747 9.110 1.00 65.31 81 ALA A CA 1
ATOM 594 C C . ALA A 1 81 ? 14.869 -10.200 8.618 1.00 65.31 81 ALA A C 1
ATOM 596 O O . ALA A 1 81 ? 15.066 -10.035 7.412 1.00 65.31 81 ALA A O 1
ATOM 597 N N . ARG A 1 82 ? 15.785 -9.862 9.539 1.00 64.00 82 ARG A N 1
ATOM 598 C CA . ARG A 1 82 ? 17.151 -9.496 9.153 1.00 64.00 82 ARG A CA 1
ATOM 599 C C . ARG A 1 82 ? 17.774 -10.700 8.458 1.00 64.00 82 ARG A C 1
ATOM 601 O O . ARG A 1 82 ? 17.764 -11.811 8.989 1.00 64.00 82 ARG A O 1
ATOM 608 N N . ARG A 1 83 ? 18.331 -10.471 7.269 1.00 61.03 83 ARG A N 1
ATOM 609 C CA . ARG A 1 83 ? 19.229 -11.435 6.641 1.00 61.03 83 ARG A CA 1
ATOM 610 C C . ARG A 1 83 ? 20.419 -11.574 7.590 1.00 61.03 83 ARG A C 1
ATOM 612 O O . ARG A 1 83 ? 21.037 -10.573 7.947 1.00 61.03 83 ARG A O 1
ATOM 619 N N . ARG A 1 84 ? 20.672 -12.787 8.086 1.00 62.09 84 ARG A N 1
ATOM 620 C CA . ARG A 1 84 ? 21.838 -13.091 8.924 1.00 62.09 84 ARG A CA 1
ATOM 621 C C . ARG A 1 84 ? 23.074 -13.078 8.026 1.00 62.09 84 ARG A C 1
ATOM 623 O O . ARG A 1 84 ? 23.591 -14.131 7.669 1.00 62.09 84 ARG A O 1
ATOM 630 N N . ASP A 1 85 ? 23.478 -11.892 7.597 1.00 57.25 85 ASP A N 1
ATOM 631 C CA . ASP A 1 85 ? 24.710 -11.696 6.848 1.00 57.25 85 ASP A CA 1
ATOM 632 C C . ASP A 1 85 ? 25.852 -11.695 7.878 1.00 57.25 85 ASP A C 1
ATOM 634 O O . ASP A 1 85 ? 25.817 -10.959 8.863 1.00 57.25 85 ASP A O 1
ATOM 638 N N . GLY A 1 86 ? 26.768 -12.654 7.736 1.00 62.16 86 GLY A N 1
ATOM 639 C CA . GLY A 1 86 ? 27.683 -13.093 8.790 1.00 62.16 86 GLY A CA 1
ATOM 640 C C . GLY A 1 86 ? 28.721 -12.071 9.277 1.00 62.16 86 GLY A C 1
ATOM 641 O O . GLY A 1 86 ? 29.114 -11.151 8.565 1.00 62.16 86 GLY A O 1
ATOM 642 N N . ASP A 1 87 ? 29.196 -12.348 10.495 1.00 53.50 87 ASP A N 1
ATOM 643 C CA . ASP A 1 87 ? 30.501 -11.994 11.081 1.00 53.50 87 ASP A CA 1
ATOM 644 C C . ASP A 1 87 ? 30.789 -10.535 11.476 1.00 53.50 87 ASP A C 1
ATOM 646 O O . ASP A 1 87 ? 31.947 -10.119 11.528 1.00 53.50 87 ASP A O 1
ATOM 650 N N . GLY A 1 88 ? 29.766 -9.760 11.840 1.00 58.97 88 GLY A N 1
ATOM 651 C CA . GLY A 1 88 ? 29.962 -8.481 12.529 1.00 58.97 88 GLY A CA 1
ATOM 652 C C . GLY A 1 88 ? 29.494 -8.526 13.981 1.00 58.97 88 GLY A C 1
ATOM 653 O O . GLY A 1 88 ? 28.291 -8.591 14.208 1.00 58.97 88 GLY A O 1
ATOM 654 N N . ASP A 1 89 ? 30.411 -8.389 14.947 1.00 60.78 89 ASP A N 1
ATOM 655 C CA . ASP A 1 89 ? 30.145 -8.146 16.385 1.00 60.78 89 ASP A CA 1
ATOM 656 C C . ASP A 1 89 ? 29.539 -6.738 16.640 1.00 60.78 89 ASP A C 1
ATOM 658 O O . ASP A 1 89 ? 29.919 -6.009 17.559 1.00 60.78 89 ASP A O 1
ATOM 662 N N . GLY A 1 90 ? 28.645 -6.295 15.756 1.00 56.44 90 GLY A N 1
ATOM 663 C CA . GLY A 1 90 ? 28.034 -4.976 15.772 1.00 56.44 90 GLY A CA 1
ATOM 664 C C . GLY A 1 90 ? 26.842 -4.945 16.715 1.00 56.44 90 GLY A C 1
ATOM 665 O O . GLY A 1 90 ? 25.886 -5.683 16.513 1.00 56.44 90 GLY A O 1
ATOM 666 N N . VAL A 1 91 ? 26.925 -4.064 17.712 1.00 58.16 91 VAL A N 1
ATOM 667 C CA . VAL A 1 91 ? 25.872 -3.707 18.673 1.00 58.16 91 VAL A CA 1
ATOM 668 C C . VAL A 1 91 ? 24.488 -3.726 18.013 1.00 58.16 91 VAL A C 1
ATOM 670 O O . VAL A 1 91 ? 24.260 -3.020 17.028 1.00 58.16 91 VAL A O 1
ATOM 673 N N . ASP A 1 92 ? 23.595 -4.547 18.570 1.00 53.22 92 ASP A N 1
ATOM 674 C CA . ASP A 1 92 ? 22.199 -4.726 18.174 1.00 53.22 92 ASP A CA 1
ATOM 675 C C . ASP A 1 92 ? 21.409 -3.410 18.295 1.00 53.22 92 ASP A C 1
ATOM 677 O O . ASP A 1 92 ? 20.687 -3.170 19.258 1.00 53.22 92 ASP A O 1
ATOM 681 N N . ASP A 1 93 ? 21.530 -2.524 17.307 1.00 54.53 93 ASP A N 1
ATOM 682 C CA . ASP A 1 93 ? 20.517 -1.494 17.091 1.00 54.53 93 ASP A CA 1
ATOM 683 C C . ASP A 1 93 ? 19.280 -2.208 16.521 1.00 54.53 93 ASP A C 1
ATOM 685 O O . ASP A 1 93 ? 19.177 -2.428 15.307 1.00 54.53 93 ASP A O 1
ATOM 689 N N . ASP A 1 94 ? 18.363 -2.599 17.413 1.00 55.88 94 ASP A N 1
ATOM 690 C CA . ASP A 1 94 ? 17.021 -3.166 17.178 1.00 55.88 94 ASP A CA 1
ATOM 691 C C . ASP A 1 94 ? 16.081 -2.167 16.472 1.00 55.88 94 ASP A C 1
ATOM 693 O O . ASP A 1 94 ? 14.940 -1.917 16.864 1.00 55.88 94 ASP A O 1
ATOM 697 N N . ARG A 1 95 ? 16.561 -1.519 15.410 1.00 60.78 95 ARG A N 1
ATOM 698 C CA . ARG A 1 95 ? 15.771 -0.540 14.674 1.00 60.78 95 ARG A CA 1
ATOM 699 C C . ARG A 1 95 ? 14.709 -1.258 13.844 1.00 60.78 95 ARG A C 1
ATOM 701 O O . ARG A 1 95 ? 15.018 -2.063 12.963 1.00 60.78 95 ARG A O 1
ATOM 708 N N . PHE A 1 96 ? 13.446 -0.957 14.141 1.00 60.56 96 PHE A N 1
ATOM 709 C CA . PHE A 1 96 ? 12.258 -1.459 13.452 1.00 60.56 96 PHE A CA 1
ATOM 710 C C . PHE A 1 96 ? 12.149 -0.905 12.023 1.00 60.56 96 PHE A C 1
ATOM 712 O O . PHE A 1 96 ? 11.331 -0.041 11.718 1.00 60.56 96 PHE A O 1
ATOM 719 N N . ASP A 1 97 ? 12.962 -1.428 11.111 1.00 65.50 97 ASP A N 1
ATOM 720 C CA . ASP A 1 97 ? 12.974 -0.982 9.711 1.00 65.50 97 ASP A CA 1
ATOM 721 C C . ASP A 1 97 ? 11.797 -1.540 8.883 1.00 65.50 97 ASP A C 1
ATOM 723 O O . ASP A 1 97 ? 11.664 -1.250 7.691 1.00 65.50 97 ASP A O 1
ATOM 727 N N . GLY A 1 98 ? 10.940 -2.374 9.482 1.00 68.44 98 GLY A N 1
ATOM 728 C CA . GLY A 1 98 ? 9.825 -3.015 8.787 1.00 68.44 98 GLY A CA 1
ATOM 729 C C . GLY A 1 98 ? 8.539 -2.197 8.728 1.00 68.44 98 GLY A C 1
ATOM 730 O O . GLY A 1 98 ? 7.653 -2.584 7.978 1.00 68.44 98 GLY A O 1
ATOM 731 N N . GLY A 1 99 ? 8.464 -1.047 9.403 1.00 83.00 99 GLY A N 1
ATOM 732 C CA . GLY A 1 99 ? 7.279 -0.186 9.441 1.00 83.00 99 GLY A CA 1
ATOM 733 C C . GLY A 1 99 ? 6.264 -0.603 10.507 1.00 83.00 99 GLY A C 1
ATOM 734 O O . GLY A 1 99 ? 6.570 -1.383 11.404 1.00 83.00 99 GLY A O 1
ATOM 735 N N . VAL A 1 100 ? 5.066 -0.020 10.449 1.00 86.75 100 VAL A N 1
ATOM 736 C CA . VAL A 1 100 ? 4.061 -0.099 11.519 1.00 86.75 100 VAL A CA 1
ATOM 737 C C . VAL A 1 100 ? 2.670 -0.252 10.910 1.00 86.75 100 VAL A C 1
ATOM 739 O O . VAL A 1 100 ? 2.336 0.423 9.931 1.00 86.75 100 VAL A O 1
ATOM 742 N N . VAL A 1 101 ? 1.870 -1.127 11.509 1.00 88.94 101 VAL A N 1
ATOM 743 C CA . VAL A 1 101 ? 0.442 -1.304 11.246 1.00 88.94 101 VAL A CA 1
ATOM 744 C C . VAL A 1 101 ? -0.332 -0.720 12.415 1.00 88.94 101 VAL A C 1
ATOM 746 O O . VAL A 1 101 ? -0.018 -0.999 13.563 1.00 88.94 101 VAL A O 1
ATOM 749 N N . VAL A 1 102 ? -1.343 0.088 12.136 1.00 92.19 102 VAL A N 1
ATOM 750 C CA . VAL A 1 102 ? -2.218 0.676 13.146 1.00 92.19 102 VAL A CA 1
ATOM 751 C C . VAL A 1 102 ? -3.616 0.107 12.943 1.00 92.19 102 VAL A C 1
ATOM 753 O O . VAL A 1 102 ? -4.256 0.379 11.928 1.00 92.19 102 VAL A O 1
ATOM 756 N N . LEU A 1 103 ? -4.077 -0.704 13.892 1.00 94.31 103 LEU A N 1
ATOM 757 C CA . LEU A 1 103 ? -5.438 -1.232 13.938 1.00 94.31 103 LEU A CA 1
ATOM 758 C C . LEU A 1 103 ? -6.281 -0.334 14.842 1.00 94.31 103 LEU A C 1
ATOM 760 O O . LEU A 1 103 ? -5.966 -0.167 16.016 1.00 94.31 103 LEU A O 1
ATOM 764 N N . ARG A 1 104 ? -7.369 0.219 14.312 1.00 95.31 104 ARG A N 1
ATOM 765 C CA . ARG A 1 104 ? -8.357 0.971 15.091 1.00 95.31 104 ARG A CA 1
ATOM 766 C C . ARG A 1 104 ? -9.644 0.177 15.180 1.00 95.31 104 ARG A C 1
ATOM 768 O O . ARG A 1 104 ? -10.177 -0.244 14.155 1.00 95.31 104 ARG A O 1
ATOM 775 N N . ALA A 1 105 ? -10.141 0.006 16.396 1.00 96.31 105 ALA A N 1
ATOM 776 C CA . ALA A 1 105 ? -11.414 -0.625 16.688 1.00 96.31 105 ALA A CA 1
ATOM 777 C C . ALA A 1 105 ? -12.317 0.373 17.419 1.00 96.31 105 ALA A C 1
ATOM 779 O O . ALA A 1 105 ? -11.946 0.889 18.470 1.00 96.31 105 ALA A O 1
ATOM 780 N N . THR A 1 106 ? -13.502 0.635 16.867 1.00 96.19 106 THR A N 1
ATOM 781 C CA . THR A 1 106 ? -14.550 1.428 17.526 1.00 96.19 106 THR A CA 1
ATOM 782 C C . THR A 1 106 ? -15.691 0.503 17.929 1.00 96.19 106 THR A C 1
ATOM 784 O O . THR A 1 106 ? -16.251 -0.202 17.086 1.00 96.19 106 THR A O 1
ATOM 787 N N . LEU A 1 107 ? -16.030 0.487 19.217 1.00 95.62 107 LEU A N 1
ATOM 788 C CA . LEU A 1 107 ? -17.045 -0.396 19.779 1.00 95.62 107 LEU A CA 1
ATOM 789 C C . LEU A 1 107 ? -18.439 0.239 19.621 1.00 95.62 107 LEU A C 1
ATOM 791 O O . LEU A 1 107 ? -18.662 1.347 20.119 1.00 95.62 107 LEU A O 1
ATOM 795 N N . PRO A 1 108 ? -19.395 -0.406 18.925 1.00 95.19 108 PRO A N 1
ATOM 796 C CA . PRO A 1 108 ? -20.780 0.057 18.912 1.00 95.19 108 PRO A CA 1
ATOM 797 C C . PRO A 1 108 ? -21.444 -0.126 20.285 1.00 95.19 108 PRO A C 1
ATOM 799 O O . PRO A 1 108 ? -21.014 -0.951 21.090 1.00 95.19 108 PRO A O 1
ATOM 802 N N . SER A 1 109 ? -22.543 0.590 20.535 1.00 92.19 109 SER A N 1
ATOM 803 C CA . SER A 1 109 ? -23.324 0.495 21.781 1.00 92.19 109 SER A CA 1
ATOM 804 C C . SER A 1 109 ? -23.815 -0.923 22.081 1.00 92.19 109 SER A C 1
ATOM 806 O O . SER A 1 109 ? -24.003 -1.278 23.241 1.00 92.19 109 SER A O 1
ATOM 808 N N . GLU A 1 110 ? -23.998 -1.747 21.050 1.00 93.81 110 GLU A N 1
ATOM 809 C CA . GLU A 1 110 ? -24.482 -3.121 21.163 1.00 93.81 110 GLU A CA 1
ATOM 810 C C . GLU A 1 110 ? -23.355 -4.151 21.334 1.00 93.81 110 GLU A C 1
ATOM 812 O O . GLU A 1 110 ? -23.648 -5.332 21.502 1.00 93.81 110 GLU A O 1
ATOM 817 N N . TYR A 1 111 ? -22.077 -3.764 21.276 1.00 93.94 111 TYR A N 1
ATOM 818 C CA . TYR A 1 111 ? -20.957 -4.695 21.456 1.00 93.94 111 TYR A CA 1
ATOM 819 C C . TYR A 1 111 ? -21.000 -5.341 22.852 1.00 93.94 111 TYR A C 1
ATOM 821 O O . TYR A 1 111 ? -21.156 -4.602 23.826 1.00 93.94 111 TYR A O 1
ATOM 829 N N . PRO A 1 112 ? -20.839 -6.674 22.989 1.00 94.56 112 PRO A N 1
ATOM 830 C CA . PRO A 1 112 ? -20.332 -7.627 21.987 1.00 94.56 112 PRO A CA 1
ATOM 831 C C . PRO A 1 112 ? -21.383 -8.295 21.077 1.00 94.56 112 PRO A C 1
ATOM 833 O O . PRO A 1 112 ? -21.048 -9.199 20.317 1.00 94.56 112 PRO A O 1
ATOM 836 N N . ARG A 1 113 ? -22.657 -7.880 21.093 1.00 92.75 113 ARG A N 1
ATOM 837 C CA . ARG A 1 113 ? -23.686 -8.419 20.173 1.00 92.75 113 ARG A CA 1
ATOM 838 C C . ARG A 1 113 ? -23.511 -7.927 18.736 1.00 92.75 113 ARG A C 1
ATOM 840 O O . ARG A 1 113 ? -23.904 -8.615 17.797 1.00 92.75 113 ARG A O 1
ATOM 847 N N . ALA A 1 114 ? -22.920 -6.748 18.557 1.00 94.31 114 ALA A N 1
ATOM 848 C CA . ALA A 1 114 ? -22.512 -6.212 17.261 1.00 94.31 114 ALA A CA 1
ATOM 849 C C . ALA A 1 114 ? -20.983 -6.186 17.139 1.00 94.31 114 ALA A C 1
ATOM 851 O O . ALA A 1 114 ? -20.284 -5.965 18.125 1.00 94.31 114 ALA A O 1
ATOM 852 N N . ALA A 1 115 ? -20.470 -6.396 15.925 1.00 96.06 115 ALA A N 1
ATOM 853 C CA . ALA A 1 115 ? -19.036 -6.376 15.658 1.00 96.06 115 ALA A CA 1
ATOM 854 C C . ALA A 1 115 ? -18.466 -4.947 15.746 1.00 96.06 115 ALA A C 1
ATOM 856 O O . ALA A 1 115 ? -19.144 -4.003 15.331 1.00 96.06 115 ALA A O 1
ATOM 857 N N . PRO A 1 116 ? -17.219 -4.776 16.221 1.00 97.00 116 PRO A N 1
ATOM 858 C CA . PRO A 1 116 ? -16.543 -3.487 16.207 1.00 97.00 116 PRO A CA 1
ATOM 859 C C . PRO A 1 116 ? -16.302 -2.988 14.778 1.00 97.00 116 PRO A C 1
ATOM 861 O O . PRO A 1 116 ? -16.050 -3.765 13.851 1.00 97.00 116 PRO A O 1
ATOM 864 N N . GLU A 1 117 ? -16.333 -1.669 14.601 1.00 97.25 117 GLU A N 1
ATOM 865 C CA . GLU A 1 117 ? -15.911 -1.023 13.361 1.00 97.25 117 GLU A CA 1
ATOM 866 C C . GLU A 1 117 ? -14.379 -1.008 13.313 1.00 97.25 117 GLU A C 1
ATOM 868 O O . GLU A 1 117 ? -13.730 -0.440 14.193 1.00 97.25 117 GLU A O 1
ATOM 873 N N . LEU A 1 118 ? -13.806 -1.664 12.299 1.00 97.12 118 LEU A N 1
ATOM 874 C CA . LEU A 1 118 ? -12.358 -1.829 12.155 1.00 97.12 118 LEU A CA 1
ATOM 875 C C . LEU A 1 118 ? -11.796 -0.982 11.010 1.00 97.12 118 LEU A C 1
ATOM 877 O O . LEU A 1 118 ? -12.305 -1.046 9.880 1.00 97.12 118 LEU A O 1
ATOM 881 N N . GLU A 1 119 ? -10.691 -0.294 11.284 1.00 95.38 119 GLU A N 1
ATOM 882 C CA . GLU A 1 119 ? -9.835 0.388 10.310 1.00 95.38 119 GLU A CA 1
ATOM 883 C C . GLU A 1 119 ? -8.386 -0.089 10.463 1.00 95.38 119 GLU A C 1
ATOM 885 O O . GLU A 1 119 ? -7.925 -0.362 11.570 1.00 95.38 119 GLU A O 1
ATOM 890 N N . LEU A 1 120 ? -7.670 -0.204 9.344 1.00 93.00 120 LEU A N 1
ATOM 891 C CA . LEU A 1 120 ? -6.283 -0.660 9.321 1.00 93.00 120 LEU A CA 1
ATOM 892 C C . LEU A 1 120 ? -5.447 0.306 8.485 1.00 93.00 120 LEU A C 1
ATOM 894 O O . LEU A 1 120 ? -5.604 0.366 7.264 1.00 93.00 120 LEU A O 1
ATOM 898 N N . ASP A 1 121 ? -4.540 1.019 9.141 1.00 90.81 121 ASP A N 1
ATOM 899 C CA . ASP A 1 121 ? -3.584 1.916 8.504 1.00 90.81 121 ASP A CA 1
ATOM 900 C C . ASP A 1 121 ? -2.202 1.262 8.482 1.00 90.81 121 ASP A C 1
ATOM 902 O O . ASP A 1 121 ? -1.734 0.715 9.475 1.00 90.81 121 ASP A O 1
ATOM 906 N N . CYS A 1 122 ? -1.518 1.309 7.343 1.00 86.25 122 CYS A N 1
ATOM 907 C CA . CYS A 1 122 ? -0.162 0.779 7.203 1.00 86.25 122 CYS A CA 1
ATOM 908 C C . CYS A 1 122 ? 0.782 1.920 6.832 1.00 86.25 122 CYS A C 1
ATOM 910 O O . CYS A 1 122 ? 0.524 2.645 5.864 1.00 86.25 122 CYS A O 1
ATOM 912 N N . SER A 1 123 ? 1.902 2.070 7.543 1.00 78.31 123 SER A N 1
ATOM 913 C CA . SER A 1 123 ? 2.955 2.970 7.077 1.00 78.31 123 SER A CA 1
ATOM 914 C C . SER A 1 123 ? 3.541 2.424 5.765 1.00 78.31 123 SER A C 1
ATOM 916 O O . SER A 1 123 ? 3.782 1.226 5.601 1.00 78.31 123 SER A O 1
ATOM 918 N N . SER A 1 124 ? 3.681 3.308 4.773 1.00 56.44 124 SER A N 1
ATOM 919 C CA . SER A 1 124 ? 3.679 3.005 3.330 1.00 56.44 124 SER A CA 1
ATOM 920 C C . SER A 1 124 ? 4.816 2.122 2.786 1.00 56.44 124 SER A C 1
ATOM 922 O O . SER A 1 124 ? 4.910 1.948 1.574 1.00 56.44 124 SER A O 1
ATOM 924 N N . SER A 1 125 ? 5.699 1.596 3.632 1.00 63.12 125 SER A N 1
ATOM 925 C CA . SER A 1 125 ? 6.845 0.762 3.245 1.00 63.12 125 SER A CA 1
ATOM 926 C C . SER A 1 125 ? 6.747 -0.700 3.694 1.00 63.12 125 SER A C 1
ATOM 928 O O . SER A 1 125 ? 7.576 -1.509 3.273 1.00 6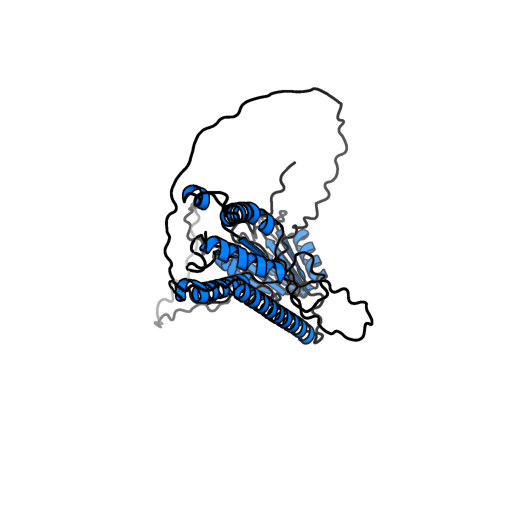3.12 125 SER A O 1
ATOM 930 N N . ALA A 1 126 ? 5.786 -1.039 4.557 1.00 64.06 126 ALA A N 1
ATOM 931 C CA . ALA A 1 126 ? 5.709 -2.352 5.200 1.00 64.06 126 ALA A CA 1
ATOM 932 C C . ALA A 1 126 ? 4.833 -3.349 4.438 1.00 64.06 126 ALA A C 1
ATOM 934 O O . ALA A 1 126 ? 5.207 -4.501 4.240 1.00 64.06 126 ALA A O 1
ATOM 935 N N . LEU A 1 127 ? 3.657 -2.881 4.022 1.00 73.88 127 LEU A N 1
ATOM 936 C CA . LEU A 1 127 ? 2.553 -3.715 3.576 1.00 73.88 127 LEU A CA 1
ATOM 937 C C . LEU A 1 127 ? 1.963 -3.160 2.277 1.00 73.88 127 LEU A C 1
ATOM 939 O O . LEU A 1 127 ? 1.526 -2.004 2.242 1.00 73.88 127 LEU A O 1
ATOM 943 N N . PRO A 1 128 ? 1.927 -3.964 1.204 1.00 80.25 128 PRO A N 1
ATOM 944 C CA . PRO A 1 128 ? 1.170 -3.636 0.007 1.00 80.25 128 PRO A CA 1
ATOM 945 C C . PRO A 1 128 ? -0.312 -3.380 0.334 1.00 80.25 128 PRO A C 1
ATOM 947 O O . PRO A 1 128 ? -0.891 -4.003 1.227 1.00 80.25 128 PRO A O 1
ATOM 950 N N . ARG A 1 129 ? -0.946 -2.444 -0.386 1.00 83.06 129 ARG A N 1
ATOM 951 C CA . ARG A 1 129 ? -2.342 -2.031 -0.121 1.00 83.06 129 ARG A CA 1
ATOM 952 C C . ARG A 1 129 ? -3.346 -3.176 -0.260 1.00 83.06 129 ARG A C 1
ATOM 954 O O . ARG A 1 129 ? -4.343 -3.206 0.452 1.00 83.06 129 ARG A O 1
ATOM 961 N N . ASP A 1 130 ? -3.101 -4.085 -1.192 1.00 84.62 130 ASP A N 1
ATOM 962 C CA . ASP A 1 130 ? -3.885 -5.298 -1.412 1.00 84.62 130 ASP A CA 1
ATOM 963 C C . ASP A 1 130 ? -3.789 -6.263 -0.224 1.00 84.62 130 ASP A C 1
ATOM 965 O O . ASP A 1 130 ? -4.814 -6.778 0.225 1.00 84.62 130 ASP A O 1
ATOM 969 N N . VAL A 1 131 ? -2.595 -6.427 0.352 1.00 86.06 131 VAL A N 1
ATOM 970 C CA . VAL A 1 131 ? -2.393 -7.241 1.559 1.00 86.06 131 VAL A CA 1
ATOM 971 C C . VAL A 1 131 ? -3.103 -6.613 2.760 1.00 86.06 131 VAL A C 1
ATOM 973 O O . VAL A 1 131 ? -3.819 -7.312 3.473 1.00 86.06 131 VAL A O 1
ATOM 976 N N . ALA A 1 132 ? -3.003 -5.291 2.939 1.00 89.12 132 ALA A N 1
ATOM 977 C CA . ALA A 1 132 ? -3.723 -4.575 3.995 1.00 89.12 132 ALA A CA 1
ATOM 978 C C . ALA A 1 132 ? -5.254 -4.720 3.865 1.00 89.12 132 ALA A C 1
ATOM 980 O O . ALA A 1 132 ? -5.945 -4.973 4.852 1.00 89.12 132 ALA A O 1
ATOM 981 N N . ALA A 1 133 ? -5.794 -4.628 2.643 1.00 90.44 133 ALA A N 1
ATOM 982 C CA . ALA A 1 133 ? -7.221 -4.824 2.389 1.00 90.44 133 ALA A CA 1
ATOM 983 C C . ALA A 1 133 ? -7.678 -6.262 2.694 1.00 90.44 133 ALA A C 1
ATOM 985 O O . ALA A 1 133 ? -8.739 -6.460 3.290 1.00 90.44 133 ALA A O 1
ATOM 986 N N . SER A 1 134 ? -6.870 -7.262 2.324 1.00 90.75 134 SER A N 1
ATOM 987 C CA . SER A 1 134 ? -7.139 -8.669 2.637 1.00 90.75 134 SER A CA 1
ATOM 988 C C . SER A 1 134 ? -7.074 -8.945 4.143 1.00 90.75 134 SER A C 1
ATOM 990 O O . SER A 1 134 ? -7.934 -9.647 4.676 1.00 90.75 134 SER A O 1
ATOM 992 N N . ALA A 1 135 ? -6.094 -8.366 4.842 1.00 92.06 135 ALA A N 1
ATOM 993 C CA . ALA A 1 135 ? -5.962 -8.475 6.291 1.00 92.06 135 ALA A CA 1
ATOM 994 C C . ALA A 1 135 ? -7.182 -7.877 7.005 1.00 92.06 135 ALA A C 1
ATOM 996 O O . ALA A 1 135 ? -7.806 -8.543 7.829 1.00 92.06 135 ALA A O 1
ATOM 997 N N . LEU A 1 136 ? -7.603 -6.670 6.616 1.00 95.38 136 LEU A N 1
ATOM 998 C CA . LEU A 1 136 ? -8.793 -6.024 7.172 1.00 95.38 136 LEU A CA 1
ATOM 999 C C . LEU A 1 136 ? -10.077 -6.835 6.924 1.00 95.38 136 LEU A C 1
ATOM 1001 O O . LEU A 1 136 ? -10.931 -6.923 7.806 1.00 95.38 136 LEU A O 1
ATOM 1005 N N . ALA A 1 137 ? -10.224 -7.456 5.750 1.00 96.06 137 ALA A N 1
ATOM 1006 C CA . ALA A 1 137 ? -11.358 -8.334 5.463 1.00 96.06 137 ALA A CA 1
ATOM 1007 C C . ALA A 1 137 ? -11.380 -9.569 6.382 1.00 96.06 137 ALA A C 1
ATOM 1009 O O . ALA A 1 137 ? -12.442 -9.936 6.891 1.00 96.06 137 ALA A O 1
ATOM 1010 N N . ARG A 1 138 ? -10.214 -10.175 6.642 1.00 96.44 138 ARG A N 1
ATOM 1011 C CA . ARG A 1 138 ? -10.075 -11.318 7.555 1.00 96.44 138 ARG A CA 1
ATOM 1012 C C . ARG A 1 138 ? -10.370 -10.932 9.006 1.00 96.44 138 ARG A C 1
ATOM 1014 O O . ARG A 1 138 ? -11.130 -11.637 9.663 1.00 96.44 138 ARG A O 1
ATOM 1021 N N . LEU A 1 139 ? -9.869 -9.786 9.467 1.00 96.88 139 LEU A N 1
ATOM 1022 C CA . LEU A 1 139 ? -10.163 -9.257 10.804 1.00 96.88 139 LEU A CA 1
ATOM 1023 C C . LEU A 1 139 ? -11.663 -8.993 10.995 1.00 96.88 139 LEU A C 1
ATOM 1025 O O . LEU A 1 139 ? -12.235 -9.386 12.005 1.00 96.88 139 LEU A O 1
ATOM 1029 N N . ARG A 1 140 ? -12.343 -8.409 10.000 1.00 97.12 140 ARG A N 1
ATOM 1030 C CA . ARG A 1 140 ? -13.803 -8.199 10.053 1.00 97.12 140 ARG A CA 1
ATOM 1031 C C . ARG A 1 140 ? -14.588 -9.510 10.100 1.00 97.12 140 ARG A C 1
ATOM 1033 O O . ARG A 1 140 ? -15.578 -9.595 10.821 1.00 97.12 140 ARG A O 1
ATOM 1040 N N . ALA A 1 141 ? -14.155 -10.529 9.357 1.00 96.56 141 ALA A N 1
ATOM 1041 C CA . ALA A 1 141 ? -14.777 -11.850 9.406 1.00 96.56 141 ALA A CA 1
ATOM 1042 C C . ALA A 1 141 ? -14.599 -12.513 10.784 1.00 96.56 141 ALA A C 1
ATOM 1044 O O . ALA A 1 141 ? -15.562 -13.056 11.328 1.00 96.56 141 ALA A O 1
ATOM 1045 N N . LEU A 1 142 ? -13.401 -12.411 11.373 1.00 96.50 142 LEU A N 1
ATOM 1046 C CA . LEU A 1 142 ? -13.123 -12.896 12.726 1.00 96.50 142 LEU A CA 1
ATOM 1047 C C . LEU A 1 142 ? -13.998 -12.172 13.759 1.00 96.50 142 LEU A C 1
ATOM 1049 O O . LEU A 1 142 ? -14.700 -12.830 14.526 1.00 96.50 142 LEU A O 1
ATOM 1053 N N . ALA A 1 143 ? -14.046 -10.839 13.709 1.00 96.38 143 ALA A N 1
ATOM 1054 C CA . ALA A 1 143 ? -14.888 -10.021 14.579 1.00 96.38 143 ALA A CA 1
ATOM 1055 C C . ALA A 1 143 ? -16.362 -10.451 14.511 1.00 96.38 143 ALA A C 1
ATOM 1057 O O . ALA A 1 143 ? -16.984 -10.708 15.540 1.00 96.38 143 ALA A O 1
ATOM 1058 N N . ALA A 1 144 ? -16.912 -10.608 13.302 1.00 94.50 144 ALA A N 1
ATOM 1059 C CA . ALA A 1 144 ? -18.293 -11.044 13.105 1.00 94.50 144 ALA A CA 1
ATOM 1060 C C . ALA A 1 144 ? -18.559 -12.446 13.683 1.00 94.50 144 ALA A C 1
ATOM 1062 O O . ALA A 1 144 ? -19.613 -12.668 14.284 1.00 94.50 144 ALA A O 1
ATOM 1063 N N . SER A 1 145 ? -17.597 -13.369 13.540 1.00 95.25 145 SER A N 1
ATOM 1064 C CA . SER A 1 145 ? -17.699 -14.743 14.054 1.00 95.25 145 SER A CA 1
ATOM 1065 C C . SER A 1 145 ? -17.710 -14.832 15.583 1.00 95.25 145 SER A C 1
ATOM 1067 O O . SER A 1 145 ? -18.303 -15.757 16.133 1.00 95.25 145 SER A O 1
ATOM 1069 N N . ARG A 1 146 ? -17.081 -13.867 16.265 1.00 93.62 146 ARG A N 1
ATOM 1070 C CA . ARG A 1 146 ? -17.013 -13.803 17.730 1.00 93.62 146 ARG A CA 1
ATOM 1071 C C . ARG A 1 146 ? -18.116 -12.962 18.360 1.00 93.62 146 ARG A C 1
ATOM 1073 O O . ARG A 1 146 ? -18.408 -13.152 19.528 1.00 93.62 146 ARG A O 1
ATOM 1080 N N . THR A 1 147 ? -18.746 -12.078 17.593 1.00 92.75 147 THR A N 1
ATOM 1081 C CA . THR A 1 147 ? -19.791 -11.166 18.082 1.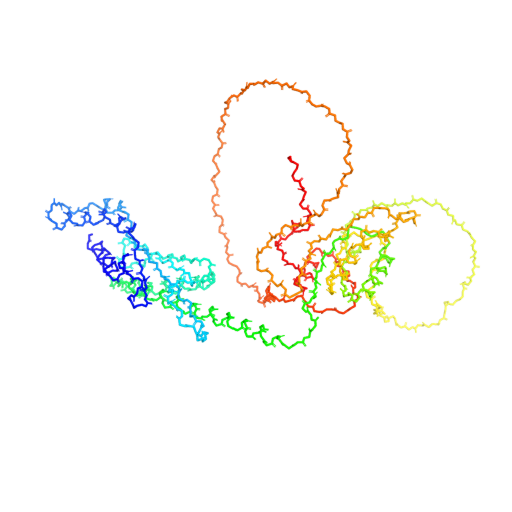00 92.75 147 THR A CA 1
ATOM 1082 C C . THR A 1 147 ? -21.157 -11.584 17.537 1.00 92.75 147 THR A C 1
ATOM 1084 O O . THR A 1 147 ? -21.787 -12.504 18.051 1.00 92.75 147 THR A O 1
ATOM 1087 N N . THR A 1 148 ? -21.577 -10.985 16.422 1.00 84.31 148 THR A N 1
ATOM 1088 C CA . THR A 1 148 ? -22.889 -11.152 15.780 1.00 84.31 148 THR A CA 1
ATOM 1089 C C . THR A 1 148 ? -23.309 -12.602 15.537 1.00 84.31 148 THR A C 1
ATOM 1091 O O . THR A 1 148 ? -24.490 -12.921 15.649 1.00 84.31 148 THR A O 1
ATOM 1094 N N . ALA A 1 149 ? -22.368 -13.497 15.216 1.00 82.44 149 ALA A N 1
ATOM 1095 C CA . ALA A 1 149 ? -22.676 -14.897 14.930 1.00 82.44 149 ALA A CA 1
ATOM 1096 C C . ALA A 1 149 ? -23.080 -15.706 16.177 1.00 82.44 149 ALA A C 1
ATOM 1098 O O . ALA A 1 149 ? -23.718 -16.747 16.033 1.00 82.44 149 ALA A O 1
ATOM 1099 N N . LEU A 1 150 ? -22.741 -15.228 17.379 1.00 84.19 150 LEU A N 1
ATOM 1100 C CA . LEU A 1 150 ? -23.120 -15.849 18.652 1.00 84.19 150 LEU A CA 1
ATOM 1101 C C . LEU A 1 150 ? -24.470 -15.339 19.189 1.00 84.19 150 LEU A C 1
ATOM 1103 O O . LEU A 1 150 ? -24.946 -15.813 20.217 1.00 84.19 150 LEU A O 1
ATOM 1107 N N . GLY A 1 151 ? -25.130 -14.414 18.483 1.00 84.00 151 GLY A N 1
ATOM 1108 C CA . GLY A 1 151 ? -26.455 -13.919 18.853 1.00 84.00 151 GLY A CA 1
ATOM 1109 C C . GLY A 1 151 ? -26.440 -13.098 20.145 1.00 84.00 151 GLY A C 1
ATOM 1110 O O . GLY A 1 151 ? -25.702 -12.121 20.260 1.00 84.00 151 GLY A O 1
ATOM 1111 N N . GLU A 1 152 ? -27.294 -13.459 21.105 1.00 80.31 152 GLU A N 1
ATOM 1112 C CA . GLU A 1 152 ? -27.398 -12.738 22.384 1.00 80.31 152 GLU A CA 1
ATOM 1113 C C . GLU A 1 152 ? -26.156 -12.914 23.273 1.00 80.31 152 GLU A C 1
ATOM 1115 O O . GLU A 1 152 ? -25.860 -12.018 24.069 1.00 80.31 152 GLU A O 1
ATOM 1120 N N . ASP A 1 153 ? -25.401 -13.997 23.052 1.00 79.06 153 ASP A N 1
ATOM 1121 C CA . ASP A 1 153 ? -24.187 -14.385 23.779 1.00 79.06 153 ASP A CA 1
ATOM 1122 C C . ASP A 1 153 ? -22.899 -13.923 23.072 1.00 79.06 153 ASP A C 1
ATOM 1124 O O . ASP A 1 153 ? -21.862 -14.582 23.156 1.00 79.06 153 ASP A O 1
ATOM 1128 N N . GLY A 1 154 ? -22.961 -12.804 22.340 1.00 83.69 154 GLY A N 1
ATOM 1129 C CA . GLY A 1 154 ? -21.795 -12.186 21.704 1.00 83.69 154 GLY A CA 1
ATOM 1130 C C . GLY A 1 154 ? -20.566 -12.160 22.624 1.00 83.69 154 GLY A C 1
ATOM 1131 O O . GLY A 1 154 ? -20.666 -11.810 23.803 1.00 83.69 154 GLY A O 1
ATOM 1132 N N . GLY A 1 155 ? -19.412 -12.553 22.087 1.00 90.00 155 GLY A N 1
ATOM 1133 C CA . GLY A 1 155 ? -18.147 -12.638 22.806 1.00 90.00 155 GLY A CA 1
ATOM 1134 C C . GLY A 1 155 ? -17.249 -11.424 22.581 1.00 90.00 155 GLY A C 1
ATOM 1135 O O . GLY A 1 155 ? -17.248 -10.808 21.515 1.00 90.00 155 GLY A O 1
ATOM 1136 N N . GLU A 1 156 ? -16.459 -11.113 23.602 1.00 92.19 156 GLU A N 1
ATOM 1137 C CA . GLU A 1 156 ? -15.330 -10.182 23.536 1.00 92.19 156 GLU A CA 1
ATOM 1138 C C . GLU A 1 156 ? -14.287 -10.710 22.530 1.00 92.19 156 GLU A C 1
ATOM 1140 O O . GLU A 1 156 ? -14.032 -11.916 22.462 1.00 92.19 156 GLU A O 1
ATOM 1145 N N . CYS A 1 157 ? -13.735 -9.842 21.680 1.00 94.94 157 CYS A N 1
ATOM 1146 C CA . CYS A 1 157 ? -12.913 -10.256 20.538 1.00 94.94 157 CYS A CA 1
ATOM 1147 C C . CYS A 1 157 ? -11.683 -9.380 20.273 1.00 94.94 157 CYS A C 1
ATOM 1149 O O . CYS A 1 157 ? -10.886 -9.725 19.399 1.00 94.94 157 CYS A O 1
ATOM 1151 N N . LEU A 1 158 ? -11.477 -8.282 21.007 1.00 94.19 158 LEU A N 1
ATOM 1152 C CA . LEU A 1 158 ? -10.363 -7.362 20.773 1.00 94.19 158 LEU A CA 1
ATOM 1153 C C . LEU A 1 158 ? -9.008 -8.045 20.960 1.00 94.19 158 LEU A C 1
ATOM 1155 O O . LEU A 1 158 ? -8.106 -7.818 20.155 1.00 94.19 158 LEU A O 1
ATOM 1159 N N . MET A 1 159 ? -8.865 -8.926 21.954 1.00 92.25 159 MET A N 1
ATOM 1160 C CA . MET A 1 159 ? -7.627 -9.694 22.148 1.00 92.25 159 MET A CA 1
ATOM 1161 C C . MET A 1 159 ? -7.315 -10.596 20.949 1.00 92.25 159 MET A C 1
ATOM 1163 O O . MET A 1 159 ? -6.193 -10.593 20.445 1.00 92.25 159 MET A O 1
ATOM 1167 N N . GLU A 1 160 ? -8.311 -11.338 20.457 1.00 94.81 160 GLU A N 1
ATOM 1168 C CA . GLU A 1 160 ? -8.132 -12.219 19.298 1.00 94.81 160 GLU A CA 1
ATOM 1169 C C . GLU A 1 160 ? -7.837 -11.423 18.023 1.00 94.81 160 GLU A C 1
ATOM 1171 O O . GLU A 1 160 ? -6.966 -11.808 17.246 1.00 94.81 160 GLU A O 1
ATOM 1176 N N . LEU A 1 161 ? -8.514 -10.286 17.826 1.00 95.12 161 LEU A N 1
ATOM 1177 C CA . LEU A 1 161 ? -8.258 -9.381 16.704 1.00 95.12 161 LEU A CA 1
ATOM 1178 C C . LEU A 1 161 ? -6.842 -8.810 16.744 1.00 95.12 161 LEU A C 1
ATOM 1180 O O . LEU A 1 161 ? -6.201 -8.691 15.703 1.00 95.12 161 LEU A O 1
ATOM 1184 N N . THR A 1 162 ? -6.356 -8.478 17.937 1.00 91.88 162 THR A N 1
ATOM 1185 C CA . THR A 1 162 ? -5.005 -7.956 18.153 1.00 91.88 162 THR A CA 1
ATOM 1186 C C . THR A 1 162 ? -3.952 -8.999 17.790 1.00 91.88 162 THR A C 1
ATOM 1188 O O . THR A 1 162 ? -3.024 -8.707 17.033 1.00 91.88 162 THR A O 1
ATOM 1191 N N . GLN A 1 163 ? -4.129 -10.232 18.269 1.00 91.62 163 GLN A N 1
ATOM 1192 C CA . GLN A 1 163 ? -3.231 -11.339 17.953 1.00 91.62 163 GLN A CA 1
ATOM 1193 C C . GLN A 1 163 ? -3.242 -11.664 16.454 1.00 91.62 163 GLN A C 1
ATOM 1195 O O . GLN A 1 163 ? -2.187 -11.737 15.831 1.00 91.62 163 GLN A O 1
ATOM 1200 N N . GLU A 1 164 ? -4.425 -11.779 15.851 1.00 94.50 164 GLU A N 1
ATOM 1201 C CA . GLU A 1 164 ? -4.575 -12.069 14.424 1.00 94.50 164 GLU A CA 1
ATOM 1202 C C . GLU A 1 164 ? -3.968 -10.957 13.550 1.00 94.50 164 GLU A C 1
ATOM 1204 O O . GLU A 1 164 ? -3.313 -11.238 12.547 1.00 94.50 164 GLU A O 1
ATOM 1209 N N . ALA A 1 165 ? -4.122 -9.685 13.932 1.00 91.69 165 ALA A N 1
ATOM 1210 C CA . ALA A 1 165 ? -3.496 -8.572 13.223 1.00 91.69 165 ALA A CA 1
ATOM 1211 C C . ALA A 1 165 ? -1.961 -8.624 13.308 1.00 91.69 165 ALA A C 1
ATOM 1213 O O . ALA A 1 165 ? -1.287 -8.352 12.312 1.00 91.69 165 ALA A O 1
ATOM 1214 N N . SER A 1 166 ? -1.417 -9.018 14.463 1.00 88.75 166 SER A N 1
ATOM 1215 C CA . SER A 1 166 ? 0.019 -9.248 14.655 1.00 88.75 166 SER A CA 1
ATOM 1216 C C . SER A 1 166 ? 0.539 -10.382 13.766 1.00 88.75 166 SER A C 1
ATOM 1218 O O . SER A 1 166 ? 1.521 -10.205 13.040 1.00 88.75 166 SER A O 1
ATOM 1220 N N . ASP A 1 167 ? -0.168 -11.513 13.729 1.00 89.94 167 ASP A N 1
ATOM 1221 C CA . ASP A 1 167 ? 0.205 -12.674 12.915 1.00 89.94 167 ASP A CA 1
ATOM 1222 C C . ASP A 1 167 ? 0.166 -12.351 11.412 1.00 89.94 167 ASP A C 1
ATOM 1224 O O . ASP A 1 167 ? 1.077 -12.712 10.661 1.00 89.94 167 ASP A O 1
ATOM 1228 N N . LEU A 1 168 ? -0.854 -11.611 10.962 1.00 89.75 168 LEU A N 1
ATOM 1229 C CA . LEU A 1 168 ? -0.969 -11.150 9.575 1.00 89.75 168 LEU A CA 1
ATOM 1230 C C . LEU A 1 168 ? 0.147 -10.173 9.194 1.00 89.75 168 LEU A C 1
ATOM 1232 O O . LEU A 1 168 ? 0.698 -10.268 8.094 1.00 89.75 168 LEU A O 1
ATOM 1236 N N . ALA A 1 169 ? 0.503 -9.257 10.096 1.00 85.75 169 ALA A N 1
ATOM 1237 C CA . ALA A 1 169 ? 1.613 -8.335 9.894 1.00 85.75 169 ALA A CA 1
ATOM 1238 C C . ALA A 1 169 ? 2.954 -9.082 9.782 1.00 85.75 169 ALA A C 1
ATOM 1240 O O . ALA A 1 169 ? 3.750 -8.788 8.887 1.00 85.75 169 ALA A O 1
ATOM 1241 N N . ALA A 1 170 ? 3.184 -10.085 10.634 1.00 84.88 170 ALA A N 1
ATOM 1242 C CA . ALA A 1 170 ? 4.382 -10.920 10.596 1.00 84.88 170 ALA A CA 1
ATOM 1243 C C . ALA A 1 170 ? 4.472 -11.760 9.308 1.00 84.88 170 ALA A C 1
ATOM 1245 O O . ALA A 1 170 ? 5.530 -11.806 8.677 1.00 84.88 170 ALA A O 1
ATOM 1246 N N . ALA A 1 171 ? 3.365 -12.376 8.880 1.00 86.62 171 ALA A N 1
ATOM 1247 C CA . ALA A 1 171 ? 3.307 -13.154 7.642 1.00 86.62 171 ALA A CA 1
ATOM 1248 C C . ALA A 1 171 ? 3.613 -12.287 6.411 1.00 86.62 171 ALA A C 1
ATOM 1250 O O . ALA A 1 171 ? 4.462 -12.637 5.592 1.00 86.62 171 ALA A O 1
ATOM 1251 N N . ALA A 1 172 ? 3.001 -11.105 6.324 1.00 82.81 172 ALA A N 1
ATOM 1252 C CA . ALA A 1 172 ? 3.255 -10.183 5.226 1.00 82.81 172 ALA A CA 1
ATOM 1253 C C . ALA A 1 172 ? 4.706 -9.679 5.189 1.00 82.81 172 ALA A C 1
ATOM 1255 O O . ALA A 1 172 ? 5.276 -9.497 4.111 1.00 82.81 172 ALA A O 1
ATOM 1256 N N . ALA A 1 173 ? 5.328 -9.478 6.355 1.00 80.56 173 ALA A N 1
ATOM 1257 C CA . ALA A 1 173 ? 6.741 -9.124 6.441 1.00 80.56 173 ALA A CA 1
ATOM 1258 C C . ALA A 1 173 ? 7.646 -10.239 5.900 1.00 80.56 173 ALA A C 1
ATOM 1260 O O . ALA A 1 173 ? 8.628 -9.955 5.209 1.00 80.56 173 ALA A O 1
ATOM 1261 N N . ALA A 1 174 ? 7.314 -11.498 6.202 1.00 83.50 174 ALA A N 1
ATOM 1262 C CA . ALA A 1 174 ? 8.035 -12.663 5.705 1.00 83.50 174 ALA A CA 1
ATOM 1263 C C . ALA A 1 174 ? 7.901 -12.803 4.181 1.00 83.50 174 ALA A C 1
ATOM 1265 O O . ALA A 1 174 ? 8.911 -12.988 3.501 1.00 83.50 174 ALA A O 1
ATOM 1266 N N . ASP A 1 175 ? 6.696 -12.623 3.636 1.00 81.31 175 ASP A N 1
ATOM 1267 C CA . ASP A 1 175 ? 6.451 -12.650 2.189 1.00 81.31 175 ASP A CA 1
ATOM 1268 C C . ASP A 1 175 ? 7.211 -11.530 1.465 1.00 81.31 175 ASP A C 1
ATOM 1270 O O . ASP A 1 175 ? 7.858 -11.764 0.441 1.00 81.31 175 ASP A O 1
ATOM 1274 N N . ALA A 1 176 ? 7.206 -10.315 2.024 1.00 77.12 176 ALA A N 1
ATOM 1275 C CA . ALA A 1 176 ? 7.964 -9.190 1.483 1.00 77.12 176 ALA A CA 1
ATOM 1276 C C . ALA A 1 176 ? 9.481 -9.450 1.511 1.00 77.12 176 ALA A C 1
ATOM 1278 O O . ALA A 1 176 ? 10.183 -9.141 0.544 1.00 77.12 176 ALA A O 1
ATOM 1279 N N . ALA A 1 177 ? 9.996 -10.048 2.590 1.00 78.94 177 ALA A N 1
ATOM 1280 C CA . ALA A 1 177 ? 11.401 -10.433 2.696 1.00 78.94 177 ALA A CA 1
ATOM 1281 C C . ALA A 1 177 ? 11.772 -11.534 1.687 1.00 78.94 177 ALA A C 1
ATOM 1283 O O . ALA A 1 177 ? 12.820 -11.446 1.045 1.00 78.94 177 ALA A O 1
ATOM 1284 N N . ALA A 1 178 ? 10.908 -12.534 1.493 1.00 80.88 178 ALA A N 1
ATOM 1285 C CA . ALA A 1 178 ? 11.103 -13.594 0.507 1.00 80.88 178 ALA A CA 1
ATOM 1286 C C . ALA A 1 178 ? 11.101 -13.046 -0.929 1.00 80.88 178 ALA A C 1
ATOM 1288 O O . ALA A 1 178 ? 11.970 -13.404 -1.725 1.00 80.88 178 ALA A O 1
ATOM 1289 N N . ALA A 1 179 ? 10.185 -12.127 -1.249 1.00 77.56 179 ALA A N 1
ATOM 1290 C CA . ALA A 1 179 ? 10.143 -11.455 -2.545 1.00 77.56 179 ALA A CA 1
ATOM 1291 C C . ALA A 1 179 ? 11.407 -10.615 -2.797 1.00 77.56 179 ALA A C 1
ATOM 1293 O O . ALA A 1 179 ? 11.989 -10.685 -3.881 1.00 77.56 179 ALA A O 1
ATOM 1294 N N . ALA A 1 180 ? 11.882 -9.875 -1.789 1.00 75.12 180 ALA A N 1
ATOM 1295 C CA . ALA A 1 180 ? 13.127 -9.115 -1.879 1.00 75.12 180 ALA A CA 1
ATOM 1296 C C . ALA A 1 180 ? 14.352 -10.029 -2.068 1.00 75.12 180 ALA A C 1
ATOM 1298 O O . ALA A 1 180 ? 15.214 -9.741 -2.898 1.00 75.12 180 ALA A O 1
ATOM 1299 N N . ALA A 1 181 ? 14.415 -11.155 -1.351 1.00 77.25 181 ALA A N 1
ATOM 1300 C CA . ALA A 1 181 ? 15.477 -12.146 -1.508 1.00 77.25 181 ALA A CA 1
ATOM 1301 C C . ALA A 1 181 ? 15.455 -12.805 -2.897 1.00 77.25 181 ALA A C 1
ATOM 1303 O O . ALA A 1 181 ? 16.511 -12.993 -3.497 1.00 77.25 181 ALA A O 1
ATOM 1304 N N . ALA A 1 182 ? 14.270 -13.109 -3.435 1.00 75.81 182 ALA A N 1
ATOM 1305 C CA . ALA A 1 182 ? 14.114 -13.636 -4.788 1.00 75.81 182 ALA A CA 1
ATOM 1306 C C . ALA A 1 182 ? 14.551 -12.618 -5.854 1.00 75.81 182 ALA A C 1
ATOM 1308 O O . ALA A 1 182 ? 15.235 -12.989 -6.805 1.00 75.81 182 ALA A O 1
ATOM 1309 N N . ALA A 1 183 ? 14.221 -11.335 -5.675 1.00 72.06 183 ALA A N 1
ATOM 1310 C CA . ALA A 1 183 ? 14.673 -10.264 -6.562 1.00 72.06 183 ALA A CA 1
ATOM 1311 C C . ALA A 1 183 ? 16.201 -10.085 -6.519 1.00 72.06 183 ALA A C 1
ATOM 1313 O O . ALA A 1 183 ? 16.833 -9.962 -7.567 1.00 72.06 183 ALA A O 1
ATOM 1314 N N . ALA A 1 184 ? 16.809 -10.137 -5.327 1.00 72.81 184 ALA A N 1
ATOM 1315 C CA . ALA A 1 184 ? 18.263 -10.094 -5.171 1.00 72.81 184 ALA A CA 1
ATOM 1316 C C . ALA A 1 184 ? 18.943 -11.317 -5.812 1.00 72.81 184 ALA A C 1
ATOM 1318 O O . ALA A 1 184 ? 19.901 -11.164 -6.562 1.00 72.81 184 ALA A O 1
ATOM 1319 N N . ALA A 1 185 ? 18.403 -12.521 -5.603 1.00 73.75 185 ALA A N 1
ATOM 1320 C CA . ALA A 1 185 ? 18.910 -13.738 -6.236 1.00 73.75 185 ALA A CA 1
ATOM 1321 C C . ALA A 1 185 ? 18.766 -13.707 -7.767 1.00 73.75 185 ALA A C 1
ATOM 1323 O O . ALA A 1 185 ? 19.641 -14.204 -8.470 1.00 73.75 185 ALA A O 1
ATOM 1324 N N . ALA A 1 186 ? 17.698 -13.106 -8.300 1.00 72.25 186 ALA A N 1
ATOM 1325 C CA . ALA A 1 186 ? 17.533 -12.896 -9.737 1.00 72.25 186 ALA A CA 1
ATOM 1326 C C . ALA A 1 186 ? 18.550 -11.885 -10.298 1.00 72.25 186 ALA A C 1
ATOM 1328 O O . ALA A 1 186 ? 19.039 -12.074 -11.411 1.00 72.25 186 ALA A O 1
ATOM 1329 N N . ALA A 1 187 ? 18.907 -10.851 -9.527 1.00 65.88 187 ALA A N 1
ATOM 1330 C CA . ALA A 1 187 ? 19.970 -9.915 -9.890 1.00 65.88 187 ALA A CA 1
ATOM 1331 C C . ALA A 1 187 ? 21.354 -10.593 -9.891 1.00 65.88 187 ALA A C 1
ATOM 1333 O O . ALA A 1 187 ? 22.101 -10.439 -10.856 1.00 65.88 187 ALA A O 1
ATOM 1334 N N . ASP A 1 188 ? 21.659 -11.411 -8.879 1.00 61.81 188 ASP A N 1
ATOM 1335 C CA . ASP A 1 188 ? 22.931 -12.143 -8.780 1.00 61.81 188 ASP A CA 1
ATOM 1336 C C . ASP A 1 188 ? 23.046 -13.266 -9.827 1.00 61.81 188 ASP A C 1
ATOM 1338 O O . ASP A 1 188 ? 24.106 -13.463 -10.422 1.00 61.81 188 ASP A O 1
ATOM 1342 N N . ALA A 1 189 ? 21.950 -13.969 -10.134 1.00 60.25 189 ALA A N 1
ATOM 1343 C CA . ALA A 1 189 ? 21.903 -14.962 -11.211 1.00 60.25 189 ALA A CA 1
ATOM 1344 C C . ALA A 1 189 ? 22.011 -14.326 -12.612 1.00 60.25 189 ALA A C 1
ATOM 1346 O O . ALA A 1 189 ? 22.401 -14.997 -13.569 1.00 60.25 189 ALA A O 1
ATOM 1347 N N . GLY A 1 190 ? 21.710 -13.027 -12.731 1.00 52.22 190 GLY A N 1
ATOM 1348 C CA . GLY A 1 190 ? 21.986 -12.206 -13.911 1.00 52.22 190 GLY A CA 1
ATOM 1349 C C . GLY A 1 190 ? 23.450 -11.759 -14.036 1.00 52.22 190 GLY A C 1
ATOM 1350 O O . GLY A 1 190 ? 23.830 -11.244 -15.085 1.00 52.22 190 GLY A O 1
ATOM 1351 N N . GLY A 1 191 ? 24.288 -12.000 -13.019 1.00 44.44 191 GLY A N 1
ATOM 1352 C CA . GLY A 1 191 ? 25.721 -11.681 -12.966 1.00 44.44 191 GLY A CA 1
ATOM 1353 C C . GLY A 1 191 ? 26.632 -12.604 -13.786 1.00 44.44 191 GLY A C 1
ATOM 1354 O O . GLY A 1 191 ? 27.824 -12.720 -13.503 1.00 44.44 191 GLY A O 1
ATOM 1355 N N . GLY A 1 192 ? 26.100 -13.270 -14.813 1.00 41.62 192 GLY A N 1
ATOM 1356 C CA . GLY A 1 192 ? 26.913 -13.855 -15.875 1.00 41.62 192 GLY A CA 1
ATOM 1357 C C . GLY A 1 192 ? 27.442 -12.735 -16.767 1.00 41.62 192 GLY A C 1
ATOM 1358 O O . GLY A 1 192 ? 26.727 -12.268 -17.648 1.00 41.62 192 GLY A O 1
ATOM 1359 N N . GLY A 1 193 ? 28.672 -12.286 -16.507 1.00 44.56 193 GLY A N 1
ATOM 1360 C CA . GLY A 1 193 ? 29.329 -11.168 -17.185 1.00 44.56 193 GLY A CA 1
ATOM 1361 C C . GLY A 1 193 ? 29.149 -11.147 -18.706 1.00 44.56 193 GLY A C 1
ATOM 1362 O O . GLY A 1 193 ? 29.703 -11.972 -19.429 1.00 44.56 193 GLY A O 1
ATOM 1363 N N . GLY A 1 194 ? 28.411 -10.147 -19.179 1.00 46.72 194 GLY A N 1
ATOM 1364 C CA . GLY A 1 194 ? 28.335 -9.781 -20.583 1.00 46.72 194 GLY A CA 1
ATOM 1365 C C . GLY A 1 194 ? 28.034 -8.296 -20.708 1.00 46.72 194 GLY A C 1
ATOM 1366 O O . GLY A 1 194 ? 26.869 -7.931 -20.668 1.00 46.72 194 GLY A O 1
ATOM 1367 N N . ASP A 1 195 ? 29.088 -7.479 -20.784 1.00 53.50 195 ASP A N 1
ATOM 1368 C CA . ASP A 1 195 ? 29.272 -6.186 -21.481 1.00 53.50 195 ASP A CA 1
ATOM 1369 C C . ASP A 1 195 ? 28.142 -5.124 -21.570 1.00 53.50 195 ASP A C 1
ATOM 1371 O O . ASP A 1 195 ? 28.324 -4.100 -22.224 1.00 53.50 195 ASP A O 1
ATOM 1375 N N . ASP A 1 196 ? 26.991 -5.278 -20.914 1.00 57.00 196 ASP A N 1
ATOM 1376 C CA . ASP A 1 196 ? 25.846 -4.357 -21.011 1.00 57.00 196 ASP A CA 1
ATOM 1377 C C . ASP A 1 196 ? 25.795 -3.293 -19.903 1.00 57.00 196 ASP A C 1
ATOM 1379 O O . ASP A 1 196 ? 24.868 -2.479 -19.883 1.00 57.00 196 ASP A O 1
ATOM 1383 N N . ASP A 1 197 ? 26.793 -3.248 -19.015 1.00 62.50 197 ASP A N 1
ATOM 1384 C CA . ASP A 1 197 ? 26.858 -2.343 -17.849 1.00 62.50 197 ASP A CA 1
ATOM 1385 C C . ASP A 1 197 ? 27.075 -0.851 -18.215 1.00 62.50 197 ASP A C 1
ATOM 1387 O O . ASP A 1 197 ? 27.299 0.009 -17.369 1.00 62.50 197 ASP A O 1
ATOM 1391 N N . GLY A 1 198 ? 26.968 -0.516 -19.504 1.00 73.75 198 GLY A N 1
ATOM 1392 C CA . GLY A 1 198 ? 26.981 0.852 -20.036 1.00 73.75 198 GLY A CA 1
ATOM 1393 C C . GLY A 1 198 ? 25.850 1.159 -21.024 1.00 73.75 198 GLY A C 1
ATOM 1394 O O . GLY A 1 198 ? 25.825 2.243 -21.613 1.00 73.75 198 GLY A O 1
ATOM 1395 N N . CYS A 1 199 ? 24.910 0.230 -21.241 1.00 87.12 199 CYS A N 1
ATOM 1396 C CA . CYS A 1 199 ? 23.827 0.423 -22.201 1.00 87.12 199 CYS A CA 1
ATOM 1397 C C . CYS A 1 199 ? 22.817 1.457 -21.686 1.00 87.12 199 CYS A C 1
ATOM 1399 O O . CYS A 1 199 ? 22.106 1.230 -20.708 1.00 87.12 199 CYS A O 1
ATOM 1401 N N . GLN A 1 200 ? 22.695 2.577 -22.393 1.00 91.62 200 GLN A N 1
ATOM 1402 C CA . GLN A 1 200 ? 21.695 3.610 -22.152 1.00 91.62 200 GLN A CA 1
ATOM 1403 C C . GLN A 1 200 ? 20.548 3.519 -23.159 1.00 91.62 200 GLN A C 1
ATOM 1405 O O . GLN A 1 200 ? 20.669 2.952 -24.246 1.00 91.62 200 GLN A O 1
ATOM 1410 N N . VAL A 1 201 ? 19.408 4.093 -22.783 1.00 92.56 201 VAL A N 1
ATOM 1411 C CA . VAL A 1 201 ? 18.215 4.232 -23.614 1.00 92.56 201 VAL A CA 1
ATOM 1412 C C . VAL A 1 201 ? 17.804 5.696 -23.664 1.00 92.56 201 VAL A C 1
ATOM 1414 O O . VAL A 1 201 ? 17.654 6.346 -22.626 1.00 92.56 201 VAL A O 1
ATOM 1417 N N . ALA A 1 202 ? 17.582 6.209 -24.873 1.00 92.50 202 ALA A N 1
ATOM 1418 C CA . ALA A 1 202 ? 17.072 7.554 -25.105 1.00 92.50 202 ALA A CA 1
ATOM 1419 C C . ALA A 1 202 ? 15.785 7.532 -25.926 1.00 92.50 202 ALA A C 1
ATOM 1421 O O . ALA A 1 202 ? 15.670 6.778 -26.890 1.00 92.50 202 ALA A O 1
ATOM 1422 N N . VAL A 1 203 ? 14.846 8.411 -25.581 1.00 93.50 203 VAL A N 1
ATOM 1423 C CA . VAL A 1 203 ? 13.623 8.636 -26.360 1.00 93.50 203 VAL A CA 1
ATOM 1424 C C . VAL A 1 203 ? 13.623 10.055 -26.867 1.00 93.50 203 VAL A C 1
ATOM 1426 O O . VAL A 1 203 ? 13.782 11.005 -26.099 1.00 93.50 203 VAL A O 1
ATOM 1429 N N . VAL A 1 204 ? 13.417 10.204 -28.166 1.00 93.25 204 VAL A N 1
ATOM 1430 C CA . VAL A 1 204 ? 13.429 11.486 -28.853 1.00 93.25 204 VAL A CA 1
ATOM 1431 C C . VAL A 1 204 ? 12.132 11.646 -29.623 1.00 93.25 204 VAL A C 1
ATOM 1433 O O . VAL A 1 204 ? 11.785 10.809 -30.450 1.00 93.25 204 VAL A O 1
ATOM 1436 N N . LYS A 1 205 ? 11.434 12.749 -29.379 1.00 92.56 205 LYS A N 1
ATOM 1437 C CA . LYS A 1 205 ? 10.315 13.200 -30.198 1.00 92.56 205 LYS A CA 1
ATOM 1438 C C . LYS A 1 205 ? 10.845 14.072 -31.329 1.00 92.56 205 LYS A C 1
ATOM 1440 O O . LYS A 1 205 ? 11.606 15.004 -31.078 1.00 92.56 205 LYS A O 1
ATOM 1445 N N . ILE A 1 206 ? 10.444 13.775 -32.553 1.00 91.88 206 ILE A N 1
ATOM 1446 C CA . ILE A 1 206 ? 10.704 14.556 -33.760 1.00 91.88 206 ILE A CA 1
ATOM 1447 C C . ILE A 1 206 ? 9.364 15.166 -34.168 1.00 91.88 206 ILE A C 1
ATOM 1449 O O . ILE A 1 206 ? 8.423 14.437 -34.474 1.00 91.88 206 ILE A O 1
ATOM 1453 N N . ASP A 1 207 ? 9.259 16.495 -34.149 1.00 88.31 207 ASP A N 1
ATOM 1454 C CA . ASP A 1 207 ? 7.968 17.164 -34.359 1.00 88.31 207 ASP A CA 1
ATOM 1455 C C . ASP A 1 207 ? 7.424 16.926 -35.767 1.00 88.31 207 ASP A C 1
ATOM 1457 O O . ASP A 1 207 ? 6.233 16.683 -35.924 1.00 88.31 207 ASP A O 1
ATOM 1461 N N . HIS A 1 208 ? 8.283 17.000 -36.783 1.00 85.69 208 HIS A N 1
ATOM 1462 C CA . HIS A 1 208 ? 7.919 16.709 -38.165 1.00 85.69 208 HIS A CA 1
ATOM 1463 C C . HIS A 1 208 ? 9.145 16.323 -39.004 1.00 85.69 208 HIS A C 1
ATOM 1465 O O . HIS A 1 208 ? 10.278 16.679 -38.674 1.00 85.69 208 HIS A O 1
ATOM 1471 N N . MET A 1 209 ? 8.905 15.608 -40.101 1.00 88.44 209 MET A N 1
ATOM 1472 C CA . MET A 1 209 ? 9.871 15.273 -41.149 1.00 88.44 209 MET A CA 1
ATOM 1473 C C . MET A 1 209 ? 9.218 15.577 -42.495 1.00 88.44 209 MET A C 1
ATOM 1475 O O . MET A 1 209 ? 8.205 14.961 -42.810 1.00 88.44 209 MET A O 1
ATOM 1479 N N . ASN A 1 210 ? 9.759 16.500 -43.290 1.00 86.19 210 ASN A N 1
ATOM 1480 C CA . ASN A 1 210 ? 9.198 16.807 -44.611 1.00 86.19 210 ASN A CA 1
ATOM 1481 C C . ASN A 1 210 ? 9.675 15.806 -45.679 1.00 86.19 210 ASN A C 1
ATOM 1483 O O . ASN A 1 210 ? 8.902 15.448 -46.564 1.00 86.19 210 ASN A O 1
ATOM 1487 N N . ASP A 1 211 ? 10.913 15.309 -45.563 1.00 87.44 211 ASP A N 1
ATOM 1488 C CA . ASP A 1 211 ? 11.417 14.145 -46.311 1.00 87.44 211 ASP A CA 1
ATOM 1489 C C . ASP A 1 211 ? 11.682 12.978 -45.358 1.00 87.44 211 ASP A C 1
ATOM 1491 O O . ASP A 1 211 ? 12.820 12.709 -44.959 1.00 87.44 211 ASP A O 1
ATOM 1495 N N . SER A 1 212 ? 10.612 12.271 -44.991 1.00 88.75 212 SER A N 1
ATOM 1496 C CA . SER A 1 212 ? 10.682 11.091 -44.126 1.00 88.75 212 SER A CA 1
ATOM 1497 C C . SER A 1 212 ? 11.704 10.063 -44.626 1.00 88.75 212 SER A C 1
ATOM 1499 O O . SER A 1 212 ? 12.481 9.513 -43.848 1.00 88.75 212 SER A O 1
ATOM 1501 N N . SER A 1 213 ? 11.774 9.843 -45.939 1.00 88.25 213 SER A N 1
ATOM 1502 C CA . SER A 1 213 ? 12.614 8.813 -46.543 1.00 88.25 213 SER A CA 1
ATOM 1503 C C . SER A 1 213 ? 14.112 9.124 -46.433 1.00 88.25 213 SER A C 1
ATOM 1505 O O . SER A 1 213 ? 14.910 8.250 -46.074 1.00 88.25 213 SER A O 1
ATOM 1507 N N . GLY A 1 214 ? 14.513 10.369 -46.706 1.00 89.75 214 GLY A N 1
ATOM 1508 C CA . GLY A 1 214 ? 15.888 10.832 -46.554 1.00 89.75 214 GLY A CA 1
ATOM 1509 C C . GLY A 1 214 ? 16.287 10.952 -45.089 1.00 89.75 214 GLY A C 1
ATOM 1510 O O . GLY A 1 214 ? 17.409 10.582 -44.724 1.00 89.75 214 GLY A O 1
ATOM 1511 N N . TYR A 1 215 ? 15.357 11.389 -44.237 1.00 90.25 215 TYR A N 1
ATOM 1512 C CA . TYR A 1 215 ? 15.566 11.499 -42.798 1.00 90.25 215 TYR A CA 1
ATOM 1513 C C . TYR A 1 215 ? 15.850 10.127 -42.177 1.00 90.25 215 TYR A C 1
ATOM 1515 O O . TYR A 1 215 ? 16.888 9.934 -41.542 1.00 90.25 215 TYR A O 1
ATOM 1523 N N . VAL A 1 216 ? 14.998 9.133 -42.447 1.00 92.06 216 VAL A N 1
ATOM 1524 C CA . VAL A 1 216 ? 15.150 7.758 -41.949 1.00 92.06 216 VAL A CA 1
ATOM 1525 C C . VAL A 1 216 ? 16.460 7.127 -42.408 1.00 92.06 216 VAL A C 1
ATOM 1527 O O . VAL A 1 216 ? 17.162 6.514 -41.605 1.00 92.06 216 VAL A O 1
ATOM 1530 N N . LYS A 1 217 ? 16.849 7.313 -43.677 1.00 93.06 217 LYS A N 1
ATOM 1531 C CA . LYS A 1 217 ? 18.135 6.811 -44.192 1.00 93.06 217 LYS A CA 1
ATOM 1532 C C . LYS A 1 217 ? 19.326 7.391 -43.426 1.00 93.06 217 LYS A C 1
ATOM 1534 O O . LYS A 1 217 ? 20.267 6.656 -43.121 1.00 93.06 217 LYS A O 1
ATOM 1539 N N . LYS A 1 218 ? 19.292 8.688 -43.096 1.00 92.81 218 LYS A N 1
ATOM 1540 C CA . LYS A 1 218 ? 20.339 9.339 -42.293 1.00 92.81 218 LYS A CA 1
ATOM 1541 C C . LYS A 1 218 ? 20.362 8.804 -40.864 1.00 92.81 218 LYS A C 1
ATOM 1543 O O . LYS A 1 218 ? 21.433 8.415 -40.405 1.00 92.81 218 LYS A O 1
ATOM 1548 N N . LEU A 1 219 ? 19.206 8.702 -40.202 1.00 93.75 219 LEU A N 1
ATOM 1549 C CA . LEU A 1 219 ? 19.117 8.138 -38.850 1.00 93.75 219 LEU A CA 1
ATOM 1550 C C . LEU A 1 219 ? 19.645 6.702 -38.802 1.00 93.75 219 LEU A C 1
ATOM 1552 O O . LEU A 1 219 ? 20.470 6.385 -37.951 1.00 93.75 219 LEU A O 1
ATOM 1556 N N . LYS A 1 220 ? 19.246 5.859 -39.760 1.00 94.38 220 LYS A N 1
ATOM 1557 C CA . LYS A 1 220 ? 19.733 4.481 -39.885 1.00 94.38 220 LYS A CA 1
ATOM 1558 C C . LYS A 1 220 ? 21.249 4.423 -40.055 1.00 94.38 220 LYS A C 1
ATOM 1560 O O . LYS A 1 220 ? 21.905 3.618 -39.401 1.00 94.38 220 LYS A O 1
ATOM 1565 N N . LYS A 1 221 ? 21.818 5.296 -40.892 1.00 94.88 221 LYS A N 1
ATOM 1566 C CA . LYS A 1 221 ? 23.273 5.396 -41.072 1.00 94.88 221 LYS A CA 1
ATOM 1567 C C . LYS A 1 221 ? 23.973 5.798 -39.775 1.00 94.88 221 LYS A C 1
ATOM 1569 O O . LYS A 1 221 ? 24.985 5.204 -39.425 1.00 94.88 221 LYS A O 1
ATOM 1574 N N . TRP A 1 222 ? 23.463 6.806 -39.072 1.00 94.69 222 TRP A N 1
ATOM 1575 C CA . TRP A 1 222 ? 24.062 7.262 -37.819 1.00 94.69 222 TRP A CA 1
ATOM 1576 C C . TRP A 1 222 ? 23.981 6.208 -36.718 1.00 94.69 222 TRP A C 1
ATOM 1578 O O . TRP A 1 222 ? 24.963 6.026 -36.005 1.00 94.69 222 TRP A O 1
ATOM 1588 N N . ALA A 1 223 ? 22.851 5.504 -36.618 1.00 93.38 223 ALA A N 1
ATOM 1589 C CA . ALA A 1 223 ? 22.669 4.422 -35.662 1.00 93.38 223 ALA A CA 1
ATOM 1590 C C . ALA A 1 223 ? 23.671 3.292 -35.933 1.00 93.38 223 ALA A C 1
ATOM 1592 O O . ALA A 1 223 ? 24.419 2.916 -35.039 1.00 93.38 223 ALA A O 1
ATOM 1593 N N . ALA A 1 224 ? 23.796 2.858 -37.193 1.00 92.75 224 ALA A N 1
ATOM 1594 C CA . ALA A 1 224 ? 24.757 1.830 -37.587 1.00 92.75 224 ALA A CA 1
ATOM 1595 C C . ALA A 1 224 ? 26.219 2.222 -37.300 1.00 92.75 224 ALA A C 1
ATOM 1597 O O . ALA A 1 224 ? 26.985 1.401 -36.812 1.00 92.75 224 ALA A O 1
ATOM 1598 N N . VAL A 1 225 ? 26.611 3.477 -37.564 1.00 92.94 225 VAL A N 1
ATOM 1599 C CA . VAL A 1 225 ? 27.977 3.967 -37.280 1.00 92.94 225 VAL A CA 1
ATOM 1600 C C . VAL A 1 225 ? 28.281 3.976 -35.782 1.00 92.94 225 VAL A C 1
ATOM 1602 O O . VAL A 1 225 ? 29.418 3.730 -35.397 1.00 92.94 225 VAL A O 1
ATOM 1605 N N . GLY A 1 226 ? 27.288 4.281 -34.947 1.00 88.62 226 GLY A N 1
ATOM 1606 C CA . GLY A 1 226 ? 27.438 4.288 -33.493 1.00 88.62 226 GLY A CA 1
ATOM 1607 C C . GLY A 1 226 ? 27.222 2.928 -32.829 1.00 88.62 226 GLY A C 1
ATOM 1608 O O . GLY A 1 226 ? 27.240 2.879 -31.607 1.00 88.62 226 GLY A O 1
ATOM 1609 N N . GLY A 1 227 ? 26.947 1.859 -33.590 1.00 92.06 227 GLY A N 1
ATOM 1610 C CA . GLY A 1 227 ? 26.537 0.570 -33.017 1.00 92.06 227 GLY A CA 1
ATOM 1611 C C . GLY A 1 227 ? 25.236 0.654 -32.210 1.00 92.06 227 GLY A C 1
ATOM 1612 O O . GLY A 1 227 ? 25.014 -0.147 -31.311 1.00 92.06 227 GLY A O 1
ATOM 1613 N N . LEU A 1 228 ? 24.392 1.649 -32.496 1.00 94.19 228 LEU A N 1
ATOM 1614 C CA . LEU A 1 228 ? 23.135 1.868 -31.796 1.00 94.19 228 LEU A CA 1
ATOM 1615 C C . LEU A 1 228 ? 22.025 1.045 -32.434 1.00 94.19 228 LEU A C 1
ATOM 1617 O O . LEU A 1 228 ? 21.847 1.039 -33.657 1.00 94.19 228 LEU A O 1
ATOM 1621 N N . SER A 1 229 ? 21.197 0.470 -31.579 1.00 94.06 229 SER A N 1
ATOM 1622 C CA . SER A 1 229 ? 19.907 -0.065 -31.970 1.00 94.06 229 SER A CA 1
ATOM 1623 C C . SER A 1 229 ? 18.855 1.030 -31.889 1.00 94.06 229 SER A C 1
ATOM 1625 O O . SER A 1 229 ? 18.803 1.799 -30.928 1.00 94.06 229 SER A O 1
ATOM 1627 N N . ALA A 1 230 ? 17.997 1.113 -32.901 1.00 94.44 230 ALA A N 1
ATOM 1628 C CA . ALA A 1 230 ? 17.006 2.170 -33.014 1.00 94.44 230 ALA A CA 1
ATOM 1629 C C . ALA A 1 230 ? 15.635 1.646 -33.457 1.00 94.44 230 ALA A C 1
ATOM 1631 O O . ALA A 1 230 ? 15.528 0.849 -34.390 1.00 94.44 230 ALA A O 1
ATOM 1632 N N . ARG A 1 231 ? 14.570 2.149 -32.827 1.00 94.69 231 ARG A N 1
ATOM 1633 C CA . ARG A 1 231 ? 13.185 1.967 -33.279 1.00 94.69 231 ARG A CA 1
ATOM 1634 C C . ARG A 1 231 ? 12.544 3.319 -33.541 1.00 94.69 231 ARG A C 1
ATOM 1636 O O . ARG A 1 231 ? 12.572 4.187 -32.673 1.00 94.69 231 ARG A O 1
ATOM 1643 N N . LEU A 1 232 ? 11.986 3.495 -34.732 1.00 94.12 232 LEU A N 1
ATOM 1644 C CA . LEU A 1 232 ? 11.303 4.715 -35.140 1.00 94.12 232 LEU A CA 1
ATOM 1645 C C . LEU A 1 232 ? 9.813 4.447 -35.332 1.00 94.12 232 LEU A C 1
ATOM 1647 O O . LEU A 1 232 ? 9.439 3.621 -36.158 1.00 94.12 232 LEU A O 1
ATOM 1651 N N . PHE A 1 233 ? 8.984 5.204 -34.629 1.00 93.50 233 PHE A N 1
ATOM 1652 C CA . PHE A 1 233 ? 7.535 5.188 -34.756 1.00 93.50 233 PHE A CA 1
ATOM 1653 C C . PHE A 1 233 ? 7.074 6.452 -35.468 1.00 93.50 233 PHE A C 1
ATOM 1655 O O . PHE A 1 233 ? 7.475 7.554 -35.089 1.00 93.50 233 PHE A O 1
ATOM 1662 N N . ALA A 1 234 ? 6.250 6.311 -36.498 1.00 91.19 234 ALA A N 1
ATOM 1663 C CA . ALA A 1 234 ? 5.688 7.437 -37.236 1.00 91.19 234 ALA A CA 1
ATOM 1664 C C . ALA A 1 234 ? 4.210 7.226 -37.502 1.00 91.19 234 ALA A C 1
ATOM 1666 O O . ALA A 1 234 ? 3.795 6.113 -37.801 1.00 91.19 234 ALA A O 1
ATOM 1667 N N . ARG A 1 235 ? 3.439 8.308 -37.431 1.00 87.56 235 ARG A N 1
ATOM 1668 C CA . ARG A 1 235 ? 2.013 8.237 -37.706 1.00 87.56 235 ARG A CA 1
ATOM 1669 C C . ARG A 1 235 ? 1.779 7.945 -39.185 1.00 87.56 235 ARG A C 1
ATOM 1671 O O . ARG A 1 235 ? 2.376 8.618 -40.031 1.00 87.56 235 ARG A O 1
ATOM 1678 N N . ASP A 1 236 ? 0.924 6.977 -39.494 1.00 81.25 236 ASP A N 1
ATOM 1679 C CA . ASP A 1 236 ? 0.501 6.747 -40.871 1.00 81.25 236 ASP A CA 1
ATOM 1680 C C . ASP A 1 236 ? -0.462 7.873 -41.299 1.00 81.25 236 ASP A C 1
ATOM 1682 O O . ASP A 1 236 ? -1.493 8.093 -40.653 1.00 81.25 236 ASP A O 1
ATOM 1686 N N . PRO A 1 237 ? -0.154 8.635 -42.365 1.00 68.88 237 PRO A N 1
ATOM 1687 C CA . PRO A 1 237 ? -1.055 9.671 -42.859 1.00 68.88 237 PRO A CA 1
ATOM 1688 C C . PRO A 1 237 ? -2.367 9.106 -43.431 1.00 68.88 237 PRO A C 1
ATOM 1690 O O . PRO A 1 237 ? -3.317 9.866 -43.606 1.00 68.88 237 PRO A O 1
ATOM 1693 N N . SER A 1 238 ? -2.443 7.805 -43.732 1.00 65.38 238 SER A N 1
ATOM 1694 C CA . SER A 1 238 ? -3.603 7.181 -44.381 1.00 65.38 238 SER A CA 1
ATOM 1695 C C . SER A 1 238 ? -4.731 6.763 -43.426 1.00 65.38 238 SER A C 1
ATOM 1697 O O . SER A 1 238 ? -5.864 6.602 -43.877 1.00 65.38 238 SER A O 1
ATOM 1699 N N . GLY A 1 239 ? -4.468 6.660 -42.117 1.00 56.72 239 GLY A N 1
ATOM 1700 C CA . GLY A 1 239 ? -5.458 6.250 -41.105 1.00 56.72 239 GLY A CA 1
ATOM 1701 C C . GLY A 1 239 ? -6.391 7.366 -40.610 1.00 56.72 239 GLY A C 1
ATOM 1702 O O . GLY A 1 239 ? -7.349 7.116 -39.879 1.00 56.72 239 GLY A O 1
ATOM 1703 N N . GLY A 1 240 ? -6.142 8.619 -41.004 1.00 51.12 240 GLY A N 1
ATOM 1704 C CA . GLY A 1 240 ? -6.970 9.767 -40.639 1.00 51.12 240 GLY A CA 1
ATOM 1705 C C . GLY A 1 240 ? -8.209 9.893 -41.522 1.00 51.12 240 GLY A C 1
ATOM 1706 O O . GLY A 1 240 ? -8.213 10.681 -42.463 1.00 51.12 240 GLY A O 1
ATOM 1707 N N . GLY A 1 241 ? -9.281 9.169 -41.198 1.00 46.94 241 GLY A N 1
ATOM 1708 C CA . GLY A 1 241 ? -10.630 9.387 -41.739 1.00 46.94 241 GLY A CA 1
ATOM 1709 C C . GLY A 1 241 ? -11.241 10.724 -41.291 1.00 46.94 241 GLY A C 1
ATOM 1710 O O . GLY A 1 241 ? -12.271 10.743 -40.625 1.00 46.94 241 GLY A O 1
ATOM 1711 N N . GLY A 1 242 ? -10.592 11.842 -41.616 1.00 41.75 242 GLY A N 1
ATOM 1712 C CA . GLY A 1 242 ? -11.030 13.199 -41.306 1.00 41.75 242 GLY A CA 1
ATOM 1713 C C . GLY A 1 242 ? -11.102 14.025 -42.582 1.00 41.75 242 GLY A C 1
ATOM 1714 O O . GLY A 1 242 ? -10.078 14.453 -43.106 1.00 41.75 242 GLY A O 1
ATOM 1715 N N . GLY A 1 243 ? -12.323 14.227 -43.081 1.00 44.69 243 GLY A N 1
ATOM 1716 C CA . GLY A 1 243 ? -12.619 15.093 -44.215 1.00 44.69 243 GLY A CA 1
ATOM 1717 C C . GLY A 1 243 ? -12.056 16.499 -44.015 1.00 44.69 243 GLY A C 1
ATOM 1718 O O . GLY A 1 243 ? -12.315 17.157 -43.011 1.00 44.69 243 GLY A O 1
ATOM 1719 N N . GLY A 1 244 ? -11.280 16.945 -44.994 1.00 38.41 244 GLY A N 1
ATOM 1720 C CA . GLY A 1 244 ? -10.659 18.258 -45.023 1.00 38.41 244 GLY A CA 1
ATOM 1721 C C . GLY A 1 244 ? -10.164 18.539 -46.429 1.00 38.41 244 GLY A C 1
ATOM 1722 O O . GLY A 1 244 ? -8.982 18.403 -46.729 1.00 38.41 244 GLY A O 1
ATOM 1723 N N . GLU A 1 245 ? -11.107 18.861 -47.307 1.00 43.22 245 GLU A N 1
ATOM 1724 C CA . GLU A 1 245 ? -10.870 19.364 -48.652 1.00 43.22 245 GLU A CA 1
ATOM 1725 C C . GLU A 1 245 ? -9.847 20.507 -48.636 1.00 43.22 245 GLU A C 1
ATOM 1727 O O . GLU A 1 245 ? -10.080 21.565 -48.061 1.00 43.22 245 GLU A O 1
ATOM 1732 N N . THR A 1 246 ? -8.748 20.342 -49.366 1.00 42.97 246 THR A N 1
ATOM 1733 C CA . THR A 1 246 ? -8.250 21.429 -50.213 1.00 42.97 246 THR A CA 1
ATOM 1734 C C . THR A 1 246 ? -7.957 20.851 -51.585 1.00 42.97 246 THR A C 1
ATOM 1736 O O . THR A 1 246 ? -6.855 20.424 -51.922 1.00 42.97 246 THR A O 1
ATOM 1739 N N . ALA A 1 247 ? -9.015 20.821 -52.391 1.00 40.44 247 ALA A N 1
ATOM 1740 C CA . ALA A 1 247 ? -8.895 20.760 -53.830 1.00 40.44 247 ALA A CA 1
ATOM 1741 C C . ALA A 1 247 ? -7.965 21.889 -54.297 1.00 40.44 247 ALA A C 1
ATOM 1743 O O . ALA A 1 247 ? -8.279 23.067 -54.149 1.00 40.44 247 ALA A O 1
ATOM 1744 N N . SER A 1 248 ? -6.835 21.529 -54.897 1.00 40.19 248 SER A N 1
ATOM 1745 C CA . SER A 1 248 ? -6.132 22.410 -55.828 1.00 40.19 248 SER A CA 1
ATOM 1746 C C . SER A 1 248 ? -6.432 21.924 -57.237 1.00 40.19 248 SER A C 1
ATOM 1748 O O . SER A 1 248 ? -5.641 21.241 -57.881 1.00 40.19 248 SER A O 1
ATOM 1750 N N . HIS A 1 249 ? -7.639 22.254 -57.688 1.00 38.53 249 HIS A N 1
ATOM 1751 C CA . HIS A 1 249 ? -7.958 22.321 -59.101 1.00 38.53 249 HIS A CA 1
ATOM 1752 C C . HIS A 1 249 ? -7.365 23.631 -59.630 1.00 38.53 249 HIS A C 1
ATOM 1754 O O . HIS A 1 249 ? -7.873 24.689 -59.283 1.00 38.53 249 HIS A O 1
ATOM 1760 N N . THR A 1 250 ? -6.333 23.561 -60.4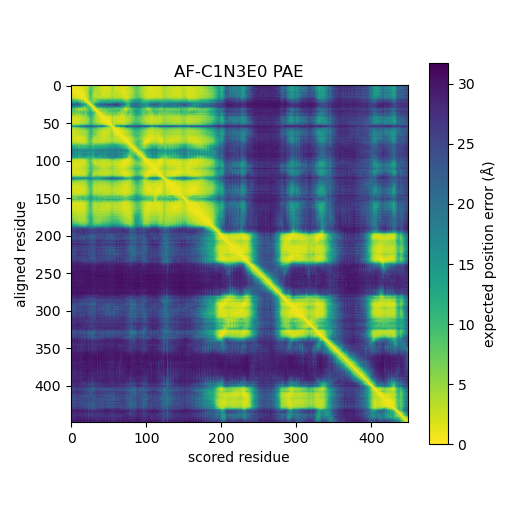72 1.00 36.38 250 THR A N 1
ATOM 1761 C CA . THR A 1 250 ? -6.190 24.416 -61.665 1.00 36.38 250 THR A CA 1
ATOM 1762 C C . THR A 1 250 ? -5.158 23.807 -62.625 1.00 36.38 250 THR A C 1
ATOM 1764 O O . THR A 1 250 ? -3.959 23.753 -62.382 1.00 36.38 250 THR A O 1
ATOM 1767 N N . THR A 1 251 ? -5.711 23.292 -63.720 1.00 42.69 251 THR A N 1
ATOM 1768 C CA . THR A 1 251 ? -5.138 22.742 -64.965 1.00 42.69 251 THR A CA 1
ATOM 1769 C C . THR A 1 251 ? -4.410 23.825 -65.801 1.00 42.69 251 THR A C 1
ATOM 1771 O O . THR A 1 251 ? -4.348 24.956 -65.321 1.00 42.69 251 THR A O 1
ATOM 1774 N N . PRO A 1 252 ? -4.001 23.631 -67.084 1.00 49.94 252 PRO A N 1
ATOM 1775 C CA . PRO A 1 252 ? -3.933 22.430 -67.944 1.00 49.94 252 PRO A CA 1
ATOM 1776 C C . PRO A 1 252 ? -2.587 22.277 -68.699 1.00 49.94 252 PRO A C 1
ATOM 1778 O O . PRO A 1 252 ? -1.872 23.246 -68.888 1.00 49.94 252 PRO A O 1
ATOM 1781 N N . PHE A 1 253 ? -2.286 21.099 -69.250 1.00 34.12 253 PHE A N 1
ATOM 1782 C CA . PHE A 1 253 ? -1.780 20.991 -70.629 1.00 34.12 253 PHE A CA 1
ATOM 1783 C C . PHE A 1 253 ? -2.002 19.563 -71.128 1.00 34.12 253 PHE A C 1
ATOM 1785 O O . PHE A 1 253 ? -1.457 18.596 -70.600 1.00 34.12 253 PHE A O 1
ATOM 1792 N N . ALA A 1 254 ? -2.863 19.459 -72.134 1.00 41.84 254 ALA A N 1
ATOM 1793 C CA . ALA A 1 254 ? -3.046 18.281 -72.956 1.00 41.84 254 ALA A CA 1
ATOM 1794 C C . ALA A 1 254 ? -2.118 18.353 -74.182 1.00 41.84 254 ALA A C 1
ATOM 1796 O O . ALA A 1 254 ? -1.810 19.445 -74.657 1.00 41.84 254 ALA A O 1
ATOM 1797 N N . TRP A 1 255 ? -1.815 17.159 -74.702 1.00 36.31 255 TRP A N 1
ATOM 1798 C CA . TRP A 1 255 ? -1.374 16.791 -76.057 1.00 36.31 255 TRP A CA 1
ATOM 1799 C C . TRP A 1 255 ? 0.065 16.304 -76.277 1.00 36.31 255 TRP A C 1
ATOM 1801 O O . TRP A 1 255 ? 1.033 16.863 -75.775 1.00 36.31 255 TRP A O 1
ATOM 1811 N N . CYS A 1 256 ? 0.109 15.278 -77.149 1.00 34.12 256 CYS A N 1
ATOM 1812 C CA . CYS A 1 256 ? 1.229 14.601 -77.822 1.00 34.12 256 CYS A CA 1
ATOM 1813 C C . CYS A 1 256 ? 1.853 13.427 -77.033 1.00 34.12 256 CYS A C 1
ATOM 1815 O O . CYS A 1 256 ? 2.529 13.644 -76.043 1.00 34.12 256 CYS A O 1
ATOM 1817 N N . THR A 1 257 ? 1.734 12.142 -77.405 1.00 44.31 257 THR A N 1
ATOM 1818 C CA . THR A 1 257 ? 1.378 11.469 -78.676 1.00 44.31 257 THR A CA 1
ATOM 1819 C C . THR A 1 257 ? 0.961 9.997 -78.430 1.00 44.31 257 THR A C 1
ATOM 1821 O O . THR A 1 257 ? 1.176 9.483 -77.332 1.00 44.31 257 THR A O 1
ATOM 1824 N N . PRO A 1 258 ? 0.354 9.313 -79.424 1.00 45.09 258 PRO A N 1
ATOM 1825 C CA . PRO A 1 258 ? -0.252 7.989 -79.289 1.00 45.09 258 PRO A CA 1
ATOM 1826 C C . PRO A 1 258 ? 0.691 6.870 -79.760 1.00 45.09 258 PRO A C 1
ATOM 1828 O O . PRO A 1 258 ? 1.175 6.918 -80.888 1.00 45.09 258 PRO A O 1
ATOM 1831 N N . PHE A 1 259 ? 0.909 5.818 -78.966 1.00 40.53 259 PHE A N 1
ATOM 1832 C CA . PHE A 1 259 ? 1.521 4.589 -79.483 1.00 40.53 259 PHE A CA 1
ATOM 1833 C C . PHE A 1 259 ? 1.165 3.366 -78.621 1.00 40.53 259 PHE A C 1
ATOM 1835 O O . PHE A 1 259 ? 1.238 3.412 -77.399 1.00 40.53 259 PHE A O 1
ATOM 1842 N N . LEU A 1 260 ? 0.763 2.291 -79.304 1.00 44.00 260 LEU A N 1
ATOM 1843 C CA . LEU A 1 260 ? 0.330 0.971 -78.819 1.00 44.00 260 LEU A CA 1
ATOM 1844 C C . LEU A 1 260 ? -0.983 0.881 -78.042 1.00 44.00 260 LEU A C 1
ATOM 1846 O O . LEU A 1 260 ? -1.079 0.521 -76.873 1.00 44.00 260 LEU A O 1
ATOM 1850 N N . LYS A 1 261 ? -2.034 1.022 -78.842 1.00 39.97 261 LYS A N 1
ATOM 1851 C CA . LYS A 1 261 ? -3.241 0.215 -78.738 1.00 39.97 261 LYS A CA 1
ATOM 1852 C C . LYS A 1 261 ? -2.988 -1.133 -79.431 1.00 39.97 261 LYS A C 1
ATOM 1854 O O . LYS A 1 261 ? -3.423 -1.307 -80.559 1.00 39.97 261 LYS A O 1
ATOM 1859 N N . ASP A 1 262 ? -2.259 -2.048 -78.796 1.00 40.38 262 ASP A N 1
ATOM 1860 C CA . ASP A 1 262 ? -2.325 -3.472 -79.149 1.00 40.38 262 ASP A CA 1
ATOM 1861 C C . ASP A 1 262 ? -1.748 -4.332 -78.020 1.00 40.38 262 ASP A C 1
ATOM 1863 O O . ASP A 1 262 ? -0.575 -4.190 -77.701 1.00 40.38 262 ASP A O 1
ATOM 1867 N N . PHE A 1 263 ? -2.614 -5.133 -77.391 1.00 32.75 263 PHE A N 1
ATOM 1868 C CA . PHE A 1 263 ? -2.390 -6.297 -76.498 1.00 32.75 263 PHE A CA 1
ATOM 1869 C C . PHE A 1 263 ? -3.550 -6.494 -75.501 1.00 32.75 263 PHE A C 1
ATOM 1871 O O . PHE A 1 263 ? -3.387 -6.919 -74.362 1.00 32.75 263 PHE A O 1
ATOM 1878 N N . SER A 1 264 ? -4.783 -6.237 -75.944 1.00 43.41 264 SER A N 1
ATOM 1879 C CA . SER A 1 264 ? -5.965 -6.857 -75.340 1.00 43.41 264 SER A CA 1
ATOM 1880 C C . SER A 1 264 ? -6.422 -8.000 -76.234 1.00 43.41 264 SER A C 1
ATOM 1882 O O . SER A 1 264 ? -7.283 -7.802 -77.087 1.00 43.41 264 SER A O 1
ATOM 1884 N N . ARG A 1 265 ? -5.820 -9.183 -76.052 1.00 45.59 265 ARG A N 1
ATOM 1885 C CA . ARG A 1 265 ? -6.419 -10.506 -76.317 1.00 45.59 265 ARG A CA 1
ATOM 1886 C C . ARG A 1 265 ? -5.440 -11.608 -75.894 1.00 45.59 265 ARG A C 1
ATOM 1888 O O . ARG A 1 265 ? -4.365 -11.708 -76.469 1.00 45.59 265 ARG A O 1
ATOM 1895 N N . ARG A 1 266 ? -5.915 -12.488 -74.995 1.00 40.97 266 ARG A N 1
ATOM 1896 C CA . ARG A 1 266 ? -5.272 -13.705 -74.436 1.00 40.97 266 ARG A CA 1
ATOM 1897 C C . ARG A 1 266 ? -4.265 -13.336 -73.329 1.00 40.97 266 ARG A C 1
ATOM 1899 O O . ARG A 1 266 ? -3.208 -12.814 -73.619 1.00 40.97 266 ARG A O 1
ATOM 1906 N N . HIS A 1 267 ? -4.550 -13.469 -72.036 1.00 36.09 267 HIS A N 1
ATOM 1907 C CA . HIS A 1 267 ? -5.031 -14.655 -71.338 1.00 36.09 267 HIS A CA 1
ATOM 1908 C C . HIS A 1 267 ? -5.985 -14.289 -70.194 1.00 36.09 267 HIS A C 1
ATOM 1910 O O . HIS A 1 267 ? -5.672 -13.487 -69.320 1.00 36.09 267 HIS A O 1
ATOM 1916 N N . SER A 1 268 ? -7.144 -14.936 -70.198 1.00 40.88 268 SER A N 1
ATOM 1917 C CA . SER A 1 268 ? -7.978 -15.169 -69.028 1.00 40.88 268 SER A CA 1
ATOM 1918 C C . SER A 1 268 ? -7.238 -16.085 -68.048 1.00 40.88 268 SER A C 1
ATOM 1920 O O . SER A 1 268 ? -7.041 -17.257 -68.363 1.00 40.88 268 SER A O 1
ATOM 1922 N N . SER A 1 269 ? -6.873 -15.556 -66.880 1.00 40.94 269 SER A N 1
ATOM 1923 C CA . SER A 1 269 ? -6.597 -16.327 -65.663 1.00 40.94 269 SER A CA 1
ATOM 1924 C C . SER A 1 269 ? -7.049 -15.512 -64.445 1.00 40.94 269 SER A C 1
ATOM 1926 O O . SER A 1 269 ? -6.957 -14.282 -64.472 1.00 40.94 269 SER A O 1
ATOM 1928 N N . PRO A 1 270 ? -7.600 -16.168 -63.412 1.00 41.84 270 PRO A N 1
ATOM 1929 C CA . PRO A 1 270 ? -8.356 -15.513 -62.355 1.00 41.84 270 PRO A CA 1
ATOM 1930 C C . PRO A 1 270 ? -7.440 -14.726 -61.418 1.00 41.84 270 PRO A C 1
ATOM 1932 O O . PRO A 1 270 ? -6.358 -15.180 -61.046 1.00 41.84 270 PRO A O 1
ATOM 1935 N N . ALA A 1 271 ? -7.907 -13.540 -61.034 1.00 35.88 271 ALA A N 1
ATOM 1936 C CA . ALA A 1 271 ? -7.275 -12.676 -60.055 1.00 35.88 271 ALA A CA 1
ATOM 1937 C C . ALA A 1 271 ? -7.215 -13.380 -58.691 1.00 35.88 271 ALA A C 1
ATOM 1939 O O . ALA A 1 271 ? -8.188 -13.407 -57.941 1.00 35.88 271 ALA A O 1
ATOM 1940 N N . LEU A 1 272 ? -6.051 -13.941 -58.369 1.00 39.03 272 LEU A N 1
ATOM 1941 C CA . LEU A 1 272 ? -5.650 -14.120 -56.983 1.00 39.03 272 LEU A CA 1
ATOM 1942 C C . LEU A 1 272 ? -5.366 -12.722 -56.416 1.00 39.03 272 LEU A C 1
ATOM 1944 O O . LEU A 1 272 ? -4.651 -11.952 -57.069 1.00 39.03 272 LEU A O 1
ATOM 1948 N N . PRO A 1 273 ? -5.895 -12.361 -55.235 1.00 38.69 273 PRO A N 1
ATOM 1949 C CA . PRO A 1 273 ? -5.479 -11.145 -54.565 1.00 38.69 273 PRO A CA 1
ATOM 1950 C C . PRO A 1 273 ? -4.005 -11.321 -54.213 1.00 38.69 273 PRO A C 1
ATOM 1952 O O . PRO A 1 273 ? -3.646 -12.041 -53.284 1.00 38.69 273 PRO A O 1
ATOM 1955 N N . PHE A 1 274 ? -3.139 -10.684 -54.997 1.00 35.88 274 PHE A N 1
ATOM 1956 C CA . PHE A 1 274 ? -1.738 -10.501 -54.663 1.00 35.88 274 PHE A CA 1
ATOM 1957 C C . PHE A 1 274 ? -1.715 -9.557 -53.455 1.00 35.88 274 PHE A C 1
ATOM 1959 O O . PHE A 1 274 ? -1.567 -8.343 -53.587 1.00 35.88 274 PHE A O 1
ATOM 1966 N N . GLN A 1 275 ? -1.952 -10.112 -52.263 1.00 40.19 275 GLN A N 1
ATOM 1967 C CA . GLN A 1 275 ? -1.585 -9.465 -51.017 1.00 40.19 275 GLN A CA 1
ATOM 1968 C C . GLN A 1 275 ? -0.094 -9.197 -51.127 1.00 40.19 275 GLN A C 1
ATOM 1970 O O . GLN A 1 275 ? 0.743 -10.100 -51.147 1.00 40.19 275 GLN A O 1
ATOM 1975 N N . ARG A 1 276 ? 0.208 -7.919 -51.317 1.00 32.44 276 ARG A N 1
ATOM 1976 C CA . ARG A 1 276 ? 1.545 -7.381 -51.442 1.00 32.44 276 ARG A CA 1
ATOM 1977 C C . ARG A 1 276 ? 2.247 -7.595 -50.099 1.00 32.44 276 ARG A C 1
ATOM 1979 O O . ARG A 1 276 ? 2.257 -6.712 -49.254 1.00 32.44 276 ARG A O 1
ATOM 1986 N N . LEU A 1 277 ? 2.841 -8.770 -49.903 1.00 34.97 277 LEU A N 1
ATOM 1987 C CA . LEU A 1 277 ? 3.805 -9.068 -48.839 1.00 34.97 277 LEU A CA 1
ATOM 1988 C C . LEU A 1 277 ? 5.139 -8.356 -49.131 1.00 34.97 277 LEU A C 1
ATOM 1990 O O . LEU A 1 277 ? 6.207 -8.960 -49.153 1.00 34.97 277 LEU A O 1
ATOM 1994 N N . THR A 1 278 ? 5.086 -7.058 -49.423 1.00 38.62 278 THR A N 1
ATOM 1995 C CA . THR A 1 278 ? 6.267 -6.199 -49.501 1.00 38.62 278 THR A CA 1
ATOM 1996 C C . THR A 1 278 ? 6.315 -5.421 -48.204 1.00 38.62 278 THR A C 1
ATOM 1998 O O . THR A 1 278 ? 5.379 -4.676 -47.923 1.00 38.62 278 THR A O 1
ATOM 2001 N N . GLY A 1 279 ? 7.371 -5.657 -47.423 1.00 40.22 279 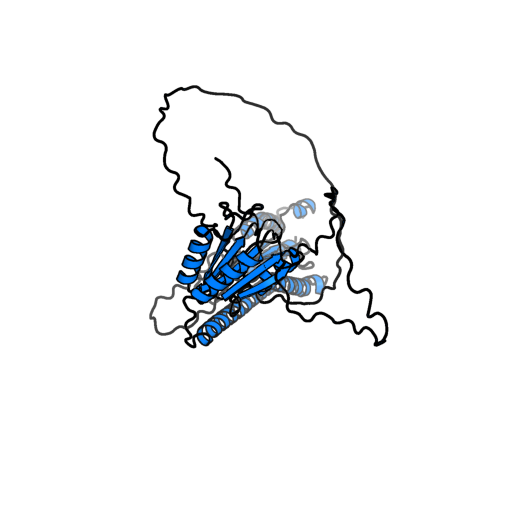GLY A N 1
ATOM 2002 C CA . GLY A 1 279 ? 7.542 -5.181 -46.054 1.00 40.22 279 GLY A CA 1
ATOM 2003 C C . GLY A 1 279 ? 7.094 -3.743 -45.824 1.00 40.22 279 GLY A C 1
ATOM 2004 O O . GLY A 1 279 ? 7.276 -2.891 -46.694 1.00 40.22 279 GLY A O 1
ATOM 2005 N N . GLY A 1 280 ? 6.514 -3.517 -44.641 1.00 46.88 280 GLY A N 1
ATOM 2006 C CA . GLY A 1 280 ? 6.028 -2.225 -44.166 1.00 46.88 280 GLY A CA 1
ATOM 2007 C C . GLY A 1 280 ? 7.029 -1.116 -44.464 1.00 46.88 280 GLY A C 1
ATOM 2008 O O . GLY A 1 280 ? 8.039 -0.956 -43.780 1.00 46.88 280 GLY A O 1
ATOM 2009 N N . GLY A 1 281 ? 6.777 -0.396 -45.554 1.00 61.06 281 GLY A N 1
ATOM 2010 C CA . GL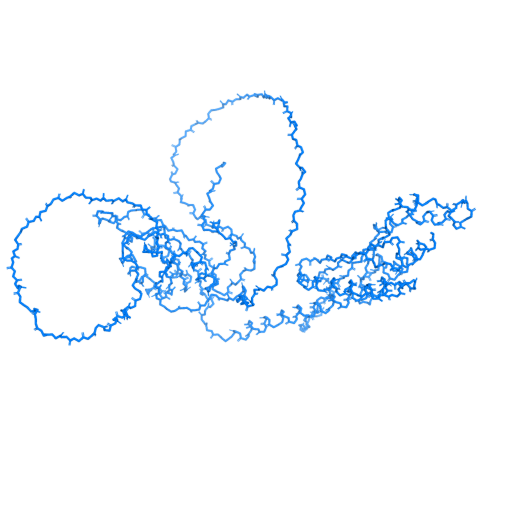Y A 1 281 ? 7.551 0.768 -45.932 1.00 61.06 281 GLY A CA 1
ATOM 2011 C C . GLY A 1 281 ? 7.172 1.905 -45.002 1.00 61.06 281 GLY A C 1
ATOM 2012 O O . GLY A 1 281 ? 5.999 2.103 -44.705 1.00 61.06 281 GLY A O 1
ATOM 2013 N N . PHE A 1 282 ? 8.166 2.655 -44.541 1.00 74.00 282 PHE A N 1
ATOM 2014 C CA . PHE A 1 282 ? 7.916 3.886 -43.804 1.00 74.00 282 PHE A CA 1
ATOM 2015 C C . PHE A 1 282 ? 7.081 4.857 -44.661 1.00 74.00 282 PHE A C 1
ATOM 2017 O O . PHE A 1 282 ? 7.344 4.933 -45.869 1.00 74.00 282 PHE A O 1
ATOM 2024 N N . PRO A 1 283 ? 6.117 5.603 -44.085 1.00 74.44 283 PRO A N 1
ATOM 2025 C CA . PRO A 1 283 ? 5.251 6.493 -44.851 1.00 74.44 283 PRO A CA 1
ATOM 2026 C C . PRO A 1 283 ? 6.077 7.485 -45.673 1.00 74.44 283 PRO A C 1
ATOM 2028 O O . PRO A 1 283 ? 6.965 8.169 -45.155 1.00 74.44 283 PRO A O 1
ATOM 2031 N N . ALA A 1 284 ? 5.808 7.535 -46.977 1.00 73.62 284 ALA A N 1
ATOM 2032 C CA . ALA A 1 284 ? 6.468 8.451 -47.897 1.00 73.62 284 ALA A CA 1
ATOM 2033 C C . ALA A 1 284 ? 5.775 9.819 -47.849 1.00 73.62 284 ALA A C 1
ATOM 2035 O O . ALA A 1 284 ? 4.572 9.908 -48.077 1.00 73.62 284 ALA A O 1
ATOM 2036 N N . GLY A 1 285 ? 6.538 10.879 -47.576 1.00 80.19 285 GLY A N 1
ATOM 2037 C CA . GLY A 1 285 ? 6.035 12.252 -47.529 1.00 80.19 285 GLY A CA 1
ATOM 2038 C C . GLY A 1 285 ? 6.247 12.916 -46.173 1.00 80.19 285 GLY A C 1
ATOM 2039 O O . GLY A 1 285 ? 7.110 12.507 -45.393 1.00 80.19 285 GLY A O 1
ATOM 2040 N N . ARG A 1 286 ? 5.467 13.967 -45.910 1.00 85.50 286 ARG A N 1
ATOM 2041 C CA . ARG A 1 286 ? 5.544 14.707 -44.652 1.00 85.50 286 ARG A CA 1
ATOM 2042 C C . ARG A 1 286 ? 4.926 13.885 -43.521 1.00 85.50 286 ARG A C 1
ATOM 2044 O O . ARG A 1 286 ? 3.772 13.485 -43.613 1.00 85.50 286 ARG A O 1
ATOM 2051 N N . VAL A 1 287 ? 5.691 13.666 -42.460 1.00 87.06 287 VAL A N 1
ATOM 2052 C CA . VAL A 1 287 ? 5.271 12.946 -41.252 1.00 87.06 287 VAL A CA 1
ATOM 2053 C C . VAL A 1 287 ? 5.295 13.915 -40.083 1.00 87.06 287 VAL A C 1
ATOM 2055 O O . VAL A 1 287 ? 6.300 14.595 -39.883 1.00 87.06 287 VAL A O 1
ATOM 2058 N N . ASP A 1 288 ? 4.228 13.943 -39.293 1.00 86.62 288 ASP A N 1
ATOM 2059 C CA . ASP A 1 288 ? 4.150 14.704 -38.047 1.00 86.62 288 ASP A CA 1
ATOM 2060 C C . ASP A 1 288 ? 4.251 13.760 -36.839 1.00 86.62 288 ASP A C 1
ATOM 2062 O O . ASP A 1 288 ? 3.702 12.660 -36.849 1.00 86.62 288 ASP A O 1
ATOM 2066 N N . GLY A 1 289 ? 4.958 14.190 -35.791 1.00 83.69 289 GLY A N 1
ATOM 2067 C CA . GLY A 1 289 ? 5.015 13.503 -34.499 1.00 83.69 289 GLY A CA 1
ATOM 2068 C C . GLY A 1 289 ? 5.654 12.113 -34.545 1.00 83.69 289 GLY A C 1
ATOM 2069 O O . GLY A 1 289 ? 5.016 11.122 -34.191 1.00 83.69 289 GLY A O 1
ATOM 2070 N N . ALA A 1 290 ? 6.921 12.023 -34.948 1.00 91.25 290 ALA A N 1
ATOM 2071 C CA . ALA A 1 290 ? 7.662 10.764 -34.919 1.00 91.25 290 ALA A CA 1
ATOM 2072 C C . ALA A 1 290 ? 8.419 10.569 -33.596 1.00 91.25 290 ALA A C 1
ATOM 2074 O O . ALA A 1 290 ? 8.909 11.524 -32.994 1.00 91.25 290 ALA A O 1
ATOM 2075 N N . TYR A 1 291 ? 8.557 9.320 -33.157 1.00 93.81 291 TYR A N 1
ATOM 2076 C CA . TYR A 1 291 ? 9.252 8.954 -31.924 1.00 93.81 291 TYR A CA 1
ATOM 2077 C C . TYR A 1 291 ? 10.393 7.994 -32.223 1.00 93.81 291 TYR A C 1
ATOM 2079 O O . TYR A 1 291 ? 10.191 6.931 -32.799 1.00 93.81 291 TYR A O 1
ATOM 2087 N N . LEU A 1 292 ? 11.600 8.367 -31.817 1.00 94.12 292 LEU A N 1
ATOM 2088 C CA . LEU A 1 292 ? 12.813 7.585 -31.994 1.00 94.12 292 LEU A CA 1
ATOM 2089 C C . LEU A 1 292 ? 13.300 7.083 -30.637 1.00 94.12 292 LEU A C 1
ATOM 2091 O O . LEU A 1 292 ? 13.579 7.879 -29.741 1.00 94.12 292 LEU A O 1
ATOM 2095 N N . ILE A 1 293 ? 13.444 5.771 -30.510 1.00 94.62 293 ILE A N 1
ATOM 2096 C CA . ILE A 1 293 ? 14.010 5.105 -29.339 1.00 94.62 293 ILE A CA 1
ATOM 2097 C C . ILE A 1 293 ? 15.391 4.594 -29.721 1.00 94.62 293 ILE A C 1
ATOM 2099 O O . ILE A 1 293 ? 15.521 3.848 -30.689 1.00 94.62 293 ILE A O 1
ATOM 2103 N N . LEU A 1 294 ? 16.409 5.002 -28.972 1.00 94.50 294 LEU A N 1
ATOM 2104 C CA . LEU A 1 294 ? 17.799 4.599 -29.150 1.00 94.50 294 LEU A CA 1
ATOM 2105 C C . LEU A 1 294 ? 18.228 3.751 -27.963 1.00 94.50 294 LEU A C 1
ATOM 2107 O O . LEU A 1 294 ? 17.939 4.114 -26.826 1.00 94.50 294 LEU A O 1
ATOM 2111 N N . ARG A 1 295 ? 18.953 2.670 -28.234 1.00 93.19 295 ARG A N 1
ATOM 2112 C CA . ARG A 1 295 ? 19.617 1.840 -27.236 1.00 93.19 295 ARG A CA 1
ATOM 2113 C C . ARG A 1 295 ? 21.057 1.585 -27.663 1.00 93.19 295 ARG A C 1
ATOM 2115 O O . ARG A 1 295 ? 21.305 1.281 -28.827 1.00 93.19 295 ARG A O 1
ATOM 2122 N N . GLY A 1 296 ? 21.983 1.672 -26.720 1.00 93.50 296 GLY A N 1
ATOM 2123 C CA . GLY A 1 296 ? 23.385 1.327 -26.927 1.00 93.50 296 GLY A CA 1
ATOM 2124 C C . GLY A 1 296 ? 24.281 2.089 -25.966 1.00 93.50 296 GLY A C 1
ATOM 2125 O O . GLY A 1 296 ? 23.812 2.589 -24.946 1.00 93.50 296 GLY A O 1
ATOM 2126 N N . ASP A 1 297 ? 25.558 2.197 -26.308 1.00 92.50 297 ASP A N 1
ATOM 2127 C CA . ASP A 1 297 ? 26.541 2.910 -25.498 1.00 92.50 297 ASP A CA 1
ATOM 2128 C C . ASP A 1 297 ? 26.159 4.389 -25.268 1.00 92.50 297 ASP A C 1
ATOM 2130 O O . ASP A 1 297 ? 25.697 5.094 -26.177 1.00 92.50 297 ASP A O 1
ATOM 2134 N N . GLY A 1 298 ? 26.359 4.870 -24.038 1.00 90.88 298 GLY A N 1
ATOM 2135 C CA . GLY A 1 298 ? 25.986 6.225 -23.635 1.00 90.88 298 GLY A CA 1
ATOM 2136 C C . GLY A 1 298 ? 26.677 7.328 -24.445 1.00 90.88 298 GLY A C 1
ATOM 2137 O O . GLY A 1 298 ? 26.054 8.346 -24.765 1.00 90.88 298 GLY A O 1
ATOM 2138 N N . ASP A 1 299 ? 27.936 7.142 -24.841 1.00 92.06 299 ASP A N 1
ATOM 2139 C CA . ASP A 1 299 ? 28.678 8.134 -25.623 1.00 92.06 299 ASP A CA 1
ATOM 2140 C C . ASP A 1 299 ? 28.297 8.097 -27.104 1.00 92.06 299 ASP A C 1
ATOM 2142 O O . ASP A 1 299 ? 28.194 9.152 -27.752 1.00 92.06 299 ASP A O 1
ATOM 2146 N N . ALA A 1 300 ? 27.967 6.916 -27.629 1.00 93.81 300 ALA A N 1
ATOM 2147 C CA . ALA A 1 300 ? 27.360 6.783 -28.948 1.00 93.81 300 ALA A CA 1
ATOM 2148 C C . ALA A 1 300 ? 25.991 7.489 -29.018 1.00 93.81 300 ALA A C 1
ATOM 2150 O O . ALA A 1 300 ? 25.735 8.238 -29.970 1.00 93.81 300 ALA A O 1
ATOM 2151 N N . ILE A 1 301 ? 25.139 7.348 -27.993 1.00 94.38 301 ILE A N 1
ATOM 2152 C CA . ILE A 1 301 ? 23.850 8.057 -27.909 1.00 94.38 301 ILE A CA 1
ATOM 2153 C C . ILE A 1 301 ? 24.063 9.572 -27.837 1.00 94.38 301 ILE A C 1
ATOM 2155 O O . ILE A 1 301 ? 23.441 10.312 -28.604 1.00 94.38 301 ILE A O 1
ATOM 2159 N N . LYS A 1 302 ? 24.964 10.067 -26.978 1.00 93.00 302 LYS A N 1
ATOM 2160 C CA . LYS A 1 302 ? 25.280 11.508 -26.904 1.00 93.00 302 LYS A CA 1
ATOM 2161 C C . LYS A 1 302 ? 25.758 12.049 -28.251 1.00 93.00 302 LYS A C 1
ATOM 2163 O O . LYS A 1 302 ? 25.300 13.108 -28.685 1.00 93.00 302 LYS A O 1
ATOM 2168 N N . SER A 1 303 ? 26.624 11.304 -28.937 1.00 93.69 303 SER A N 1
ATOM 2169 C CA . SER A 1 303 ? 27.130 11.654 -30.268 1.00 93.69 303 SER A CA 1
ATOM 2170 C C . SER A 1 303 ? 26.013 11.696 -31.314 1.00 93.69 303 SER A C 1
ATOM 2172 O O . SER A 1 303 ? 25.964 12.614 -32.136 1.00 93.69 303 SER A O 1
ATOM 2174 N N . PHE A 1 304 ? 25.077 10.745 -31.267 1.00 94.94 304 PHE A N 1
ATOM 2175 C CA . PHE A 1 304 ? 23.899 10.729 -32.134 1.00 94.94 304 PHE A CA 1
ATOM 2176 C C . PHE A 1 304 ? 22.997 11.944 -31.883 1.00 94.94 304 PHE A C 1
ATOM 2178 O O . PHE A 1 304 ? 22.618 12.642 -32.825 1.00 94.94 304 PHE A O 1
ATOM 2185 N N . LEU A 1 305 ? 22.688 12.245 -30.619 1.00 92.88 305 LEU A N 1
ATOM 2186 C CA . LEU A 1 305 ? 21.862 13.395 -30.239 1.00 92.88 305 LEU A CA 1
ATOM 2187 C C . LEU A 1 305 ? 22.525 14.728 -30.616 1.00 92.88 305 LEU A C 1
ATOM 2189 O O . LEU A 1 305 ? 21.842 15.662 -31.039 1.00 92.88 305 LEU A O 1
ATOM 2193 N N . ALA A 1 306 ? 23.853 14.819 -30.515 1.00 91.12 306 ALA A N 1
ATOM 2194 C CA . ALA A 1 306 ? 24.611 15.974 -30.983 1.00 91.12 306 ALA A CA 1
ATOM 2195 C C . ALA A 1 306 ? 24.498 16.145 -32.508 1.00 91.12 306 ALA A C 1
ATOM 2197 O O . ALA A 1 306 ? 24.206 17.248 -32.971 1.00 91.12 306 ALA A O 1
ATOM 2198 N N . LYS A 1 307 ? 24.634 15.065 -33.292 1.00 90.88 307 LYS A N 1
ATOM 2199 C CA . LYS A 1 307 ? 24.432 15.097 -34.754 1.00 90.88 307 LYS A CA 1
ATOM 2200 C C . LYS A 1 307 ? 23.013 15.507 -35.129 1.00 90.88 307 LYS A C 1
ATOM 2202 O O . LYS A 1 307 ? 22.849 16.380 -35.977 1.00 90.88 307 LYS A O 1
ATOM 2207 N N . LEU A 1 308 ? 22.003 14.972 -34.442 1.00 90.19 308 LEU A N 1
ATOM 2208 C CA . LEU A 1 308 ? 20.599 15.343 -34.649 1.00 90.19 308 LEU A CA 1
ATOM 2209 C C . LEU A 1 308 ? 20.359 16.844 -34.427 1.00 90.19 308 LEU A C 1
ATOM 2211 O O . LEU A 1 308 ? 19.574 17.471 -35.136 1.00 90.19 308 LEU A O 1
ATOM 2215 N N . ARG A 1 309 ? 21.079 17.441 -33.471 1.00 85.94 309 ARG A N 1
ATOM 2216 C CA . ARG A 1 309 ? 21.013 18.876 -33.180 1.00 85.94 309 ARG A CA 1
ATOM 2217 C C . ARG A 1 309 ? 21.815 19.745 -34.134 1.00 85.94 309 ARG A C 1
ATOM 2219 O O . ARG A 1 309 ? 21.505 20.930 -34.196 1.00 85.94 309 ARG A O 1
ATOM 2226 N N . VAL A 1 310 ? 22.848 19.230 -34.804 1.00 85.12 310 VAL A N 1
ATOM 2227 C CA . VAL A 1 310 ? 23.829 20.034 -35.563 1.00 85.12 310 VAL A CA 1
ATOM 2228 C C . VAL A 1 310 ? 23.702 19.865 -37.077 1.00 85.12 310 VAL A C 1
ATOM 2230 O O . VAL A 1 310 ? 23.911 20.833 -37.812 1.00 85.12 310 VAL A O 1
ATOM 2233 N N . GLU A 1 311 ? 23.336 18.685 -37.565 1.00 85.31 311 GLU A N 1
ATOM 2234 C CA . GLU A 1 311 ? 23.217 18.410 -38.995 1.00 85.31 311 GLU A CA 1
ATOM 2235 C C . GLU A 1 311 ? 21.834 18.799 -39.540 1.00 85.31 311 GLU A C 1
ATOM 2237 O O . GLU A 1 311 ? 20.811 18.701 -38.867 1.00 85.31 311 GLU A O 1
ATOM 2242 N N . LEU A 1 312 ? 21.794 19.267 -40.791 1.00 83.75 312 LEU A N 1
ATOM 2243 C CA . LEU A 1 312 ? 20.541 19.565 -41.489 1.00 83.75 312 LEU A CA 1
ATOM 2244 C C . LEU A 1 312 ? 20.015 18.270 -42.120 1.00 83.75 312 LEU A C 1
ATOM 2246 O O . LEU A 1 312 ? 20.437 17.850 -43.207 1.00 83.75 312 LEU A O 1
ATOM 2250 N N . VAL A 1 313 ? 19.154 17.585 -41.374 1.00 81.50 313 VAL A N 1
ATOM 2251 C CA . VAL A 1 313 ? 18.615 16.277 -41.761 1.00 81.50 313 VAL A CA 1
ATOM 2252 C C . VAL A 1 313 ? 17.435 16.426 -42.719 1.00 81.50 313 VAL A C 1
ATOM 2254 O O . VAL A 1 313 ? 17.345 15.636 -43.657 1.00 81.50 313 VAL A O 1
ATOM 2257 N N . ASP A 1 314 ? 16.629 17.471 -42.530 1.00 80.62 314 ASP A N 1
ATOM 2258 C CA . ASP A 1 314 ? 15.379 17.722 -43.247 1.00 80.62 314 ASP A CA 1
ATOM 2259 C C . ASP A 1 314 ? 15.542 18.685 -44.438 1.00 80.62 314 ASP A C 1
ATOM 2261 O O . ASP A 1 314 ? 16.535 19.419 -44.550 1.00 80.62 314 ASP A O 1
ATOM 2265 N N . VAL A 1 315 ? 14.553 18.683 -45.329 1.00 83.06 315 VAL A N 1
ATOM 2266 C CA . VAL A 1 315 ? 14.440 19.595 -46.476 1.00 83.06 315 VAL A CA 1
ATOM 2267 C C . VAL A 1 315 ? 13.159 20.419 -46.366 1.00 83.06 315 VAL A C 1
ATOM 2269 O O . VAL A 1 315 ? 12.181 19.982 -45.772 1.00 83.06 315 VAL A O 1
ATOM 2272 N N . ASP A 1 316 ? 13.169 21.644 -46.872 1.00 79.31 316 ASP A N 1
ATOM 2273 C CA . ASP A 1 316 ? 11.975 22.481 -46.945 1.00 79.31 316 ASP A CA 1
ATOM 2274 C C . ASP A 1 316 ? 11.105 22.105 -48.159 1.00 79.31 316 ASP A C 1
ATOM 2276 O O . ASP A 1 316 ? 11.476 21.280 -48.997 1.00 79.31 316 ASP A O 1
ATOM 2280 N N . SER A 1 317 ? 9.942 22.747 -48.290 1.00 74.50 317 SER A N 1
ATOM 2281 C CA . SER A 1 317 ? 9.034 22.557 -49.432 1.00 74.50 317 SER A CA 1
ATOM 2282 C C . SER A 1 317 ? 9.635 22.962 -50.785 1.00 74.50 317 SER A C 1
ATOM 2284 O O . SER A 1 317 ? 9.058 22.662 -51.828 1.00 74.50 317 SER A O 1
ATOM 2286 N N . ARG A 1 318 ? 10.791 23.638 -50.787 1.00 79.38 318 ARG A N 1
ATOM 2287 C CA . ARG A 1 318 ? 11.540 24.061 -51.977 1.00 79.38 318 ARG A CA 1
ATOM 2288 C C . ARG A 1 318 ? 12.736 23.141 -52.266 1.00 79.38 318 ARG A C 1
ATOM 2290 O O . ARG A 1 318 ? 13.485 23.410 -53.202 1.00 79.38 318 ARG A O 1
ATOM 2297 N N . GLY A 1 319 ? 12.925 22.072 -51.486 1.00 76.81 319 GLY A N 1
ATOM 2298 C CA . GLY A 1 319 ? 14.032 21.121 -51.613 1.00 76.81 319 GLY A CA 1
ATOM 2299 C 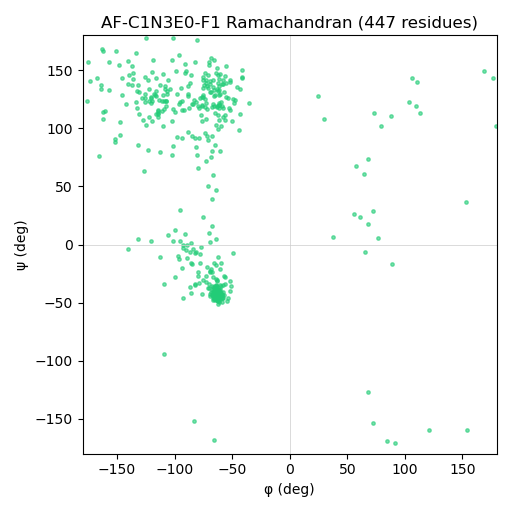C . GLY A 1 319 ? 15.377 21.621 -51.068 1.00 76.81 319 GLY A C 1
ATOM 2300 O O . GLY A 1 319 ? 16.389 20.931 -51.206 1.00 76.81 319 GLY A O 1
ATOM 2301 N N . ALA A 1 320 ? 15.424 22.798 -50.440 1.00 83.69 320 ALA A N 1
ATOM 2302 C CA . ALA A 1 320 ? 16.614 23.286 -49.754 1.00 83.69 320 ALA A CA 1
ATOM 2303 C C . ALA A 1 320 ? 16.712 22.674 -48.349 1.00 83.69 320 ALA A C 1
ATOM 2305 O O . ALA A 1 320 ? 15.728 22.234 -47.766 1.00 83.69 320 ALA A O 1
ATOM 2306 N N . LYS A 1 321 ? 17.917 22.629 -47.770 1.00 82.31 321 LYS A N 1
ATOM 2307 C CA . LYS A 1 321 ? 18.114 22.078 -46.419 1.00 82.31 321 LYS A CA 1
ATOM 2308 C C . LYS A 1 321 ? 17.358 22.927 -45.391 1.00 82.31 321 LYS A C 1
ATOM 2310 O O . LYS A 1 321 ? 17.676 24.107 -45.220 1.00 82.31 321 LYS A O 1
ATOM 2315 N N . CYS A 1 322 ? 16.409 22.318 -44.687 1.00 79.25 322 CYS A N 1
ATOM 2316 C CA . CYS A 1 322 ? 15.609 22.996 -43.677 1.00 79.25 322 CYS A CA 1
ATOM 2317 C C . CYS A 1 322 ? 16.506 23.409 -42.503 1.00 79.25 322 CYS A C 1
ATOM 2319 O O . CYS A 1 322 ? 17.261 22.595 -41.971 1.00 79.25 322 CYS A O 1
ATOM 2321 N N . ARG A 1 323 ? 16.455 24.690 -42.115 1.00 72.12 323 ARG A N 1
ATOM 2322 C CA . ARG A 1 323 ? 17.229 25.235 -40.982 1.00 72.12 323 ARG A CA 1
ATOM 2323 C C . ARG A 1 323 ? 16.530 25.048 -39.639 1.00 72.12 323 ARG A C 1
ATOM 2325 O O . ARG A 1 323 ? 17.178 25.192 -38.603 1.00 72.12 323 ARG A O 1
ATOM 2332 N N . GLU A 1 324 ? 15.236 24.751 -39.658 1.00 68.56 324 GLU A N 1
ATOM 2333 C CA . GLU A 1 324 ? 14.462 24.492 -38.452 1.00 68.56 324 GLU A CA 1
ATOM 2334 C C . GLU A 1 324 ? 14.792 23.101 -37.910 1.00 68.56 324 GLU A C 1
ATOM 2336 O O . GLU A 1 324 ? 14.892 22.125 -38.651 1.00 68.56 324 GLU A O 1
ATOM 2341 N N . ARG A 1 325 ? 15.007 23.019 -36.596 1.00 71.12 325 ARG A N 1
ATOM 2342 C CA . ARG A 1 325 ? 15.353 21.778 -35.900 1.00 71.12 325 ARG A CA 1
ATOM 2343 C C . ARG A 1 325 ? 14.379 21.609 -34.754 1.00 71.12 325 ARG A C 1
ATOM 2345 O O . ARG A 1 325 ? 14.458 22.343 -33.772 1.00 71.12 325 ARG A O 1
ATOM 2352 N N . LYS A 1 326 ? 13.450 20.670 -34.892 1.00 78.06 326 LYS A N 1
ATOM 2353 C CA . LYS A 1 326 ? 12.444 20.394 -33.871 1.00 78.06 326 LYS A CA 1
ATOM 2354 C C . LYS A 1 326 ? 12.518 18.934 -33.439 1.00 78.06 326 LYS A C 1
ATOM 2356 O O . LYS A 1 326 ? 11.788 18.076 -33.927 1.00 78.06 326 LYS A O 1
ATOM 2361 N N . SER A 1 327 ? 13.469 18.666 -32.547 1.00 88.06 327 SER A N 1
ATOM 2362 C CA . SER A 1 327 ? 13.591 17.386 -31.853 1.00 88.06 327 SER A CA 1
ATOM 2363 C C . SER A 1 327 ? 13.754 17.624 -30.356 1.00 88.06 327 SER A C 1
ATOM 2365 O O . SER A 1 327 ? 14.632 18.396 -29.957 1.00 88.06 327 SER A O 1
ATOM 2367 N N . THR A 1 328 ? 12.981 16.922 -29.537 1.00 89.12 328 THR A N 1
ATOM 2368 C CA . THR A 1 328 ? 13.014 17.027 -28.076 1.00 89.12 328 THR A CA 1
ATOM 2369 C C . THR A 1 328 ? 13.353 15.669 -27.480 1.00 89.12 328 THR A C 1
ATOM 2371 O O . THR A 1 328 ? 12.699 14.672 -27.771 1.00 89.12 328 THR A O 1
ATOM 2374 N N . VAL A 1 329 ? 14.387 15.620 -26.641 1.00 90.50 329 VAL A N 1
ATOM 2375 C CA . VAL A 1 329 ? 14.738 14.410 -25.887 1.00 90.50 329 VAL A CA 1
ATOM 2376 C C . VAL A 1 329 ? 13.780 14.310 -24.705 1.00 90.50 329 VAL A C 1
ATOM 2378 O O . VAL A 1 329 ? 13.755 15.209 -23.868 1.00 90.50 329 VAL A O 1
ATOM 2381 N N . LEU A 1 330 ? 12.975 13.250 -24.670 1.00 89.62 330 LEU A N 1
ATOM 2382 C CA . LEU A 1 330 ? 11.982 13.007 -23.625 1.00 89.62 330 LEU A CA 1
ATOM 2383 C C . LEU A 1 330 ? 12.604 12.301 -22.419 1.00 89.62 330 LEU A C 1
ATOM 2385 O O . LEU A 1 330 ? 12.321 12.670 -21.283 1.00 89.62 330 LEU A O 1
ATOM 2389 N N . CYS A 1 331 ? 13.478 11.319 -22.654 1.00 87.75 331 CYS A N 1
ATOM 2390 C CA . CYS A 1 331 ? 14.196 10.634 -21.584 1.00 87.75 331 CYS A CA 1
ATOM 2391 C C . CYS A 1 331 ? 15.590 10.173 -22.021 1.00 87.75 331 CYS A C 1
ATOM 2393 O O . CYS A 1 331 ? 15.831 9.913 -23.201 1.00 87.75 331 CYS A O 1
ATOM 2395 N N . LEU A 1 332 ? 16.482 10.043 -21.039 1.00 88.56 332 LEU A N 1
ATOM 2396 C CA . LEU A 1 332 ? 17.781 9.383 -21.131 1.00 88.56 332 LEU A CA 1
ATOM 2397 C C . LEU A 1 332 ? 18.001 8.640 -19.806 1.00 88.56 332 LEU A C 1
ATOM 2399 O O . LEU A 1 332 ? 17.953 9.271 -18.749 1.00 88.56 332 LEU A O 1
ATOM 2403 N N . ARG A 1 333 ? 18.179 7.319 -19.849 1.00 87.62 333 ARG A N 1
ATOM 2404 C CA . ARG A 1 333 ? 18.384 6.479 -18.657 1.00 87.62 333 ARG A CA 1
ATOM 2405 C C . ARG A 1 333 ? 19.221 5.249 -18.976 1.00 87.62 333 ARG A C 1
ATOM 2407 O O . ARG A 1 333 ? 19.357 4.899 -20.143 1.00 87.62 333 ARG A O 1
ATOM 2414 N N . ASP A 1 334 ? 19.697 4.563 -17.949 1.00 84.19 334 ASP A N 1
ATOM 2415 C CA . ASP A 1 334 ? 20.356 3.268 -18.110 1.00 84.19 334 ASP A CA 1
ATOM 2416 C C . ASP A 1 334 ? 19.316 2.184 -18.443 1.00 84.19 334 ASP A C 1
ATOM 2418 O O . ASP A 1 334 ? 18.188 2.212 -17.941 1.00 84.19 334 ASP A O 1
ATOM 2422 N N . ALA A 1 335 ? 19.671 1.247 -19.325 1.00 81.06 335 ALA A N 1
ATOM 2423 C CA . ALA A 1 335 ? 18.757 0.231 -19.855 1.00 81.06 335 ALA A CA 1
ATOM 2424 C C . ALA A 1 335 ? 18.246 -0.736 -18.775 1.00 81.06 335 ALA A C 1
ATOM 2426 O O . ALA A 1 335 ? 17.120 -1.228 -18.882 1.00 81.06 335 ALA A O 1
ATOM 2427 N N . ASN A 1 336 ? 19.065 -0.956 -17.741 1.00 75.56 336 ASN A N 1
ATOM 2428 C CA . ASN A 1 336 ? 18.790 -1.858 -16.621 1.00 75.56 336 ASN A CA 1
ATOM 2429 C C . ASN A 1 336 ? 18.229 -1.126 -15.389 1.00 75.56 336 ASN A C 1
ATOM 2431 O O . ASN A 1 336 ? 17.749 -1.764 -14.458 1.00 75.56 336 ASN A O 1
ATOM 2435 N N . ALA A 1 337 ? 18.246 0.212 -15.373 1.00 67.62 337 ALA A N 1
ATOM 2436 C CA . ALA A 1 337 ? 17.694 0.988 -14.270 1.00 67.62 337 ALA A CA 1
ATOM 2437 C C . ALA A 1 337 ? 16.169 1.127 -14.428 1.00 67.62 337 ALA A C 1
ATOM 2439 O O . ALA A 1 337 ? 15.659 2.063 -15.063 1.00 67.62 337 ALA A O 1
ATOM 2440 N N . ALA A 1 338 ? 15.424 0.196 -13.832 1.00 56.94 338 ALA A N 1
ATOM 2441 C CA . ALA A 1 338 ? 14.021 0.406 -13.500 1.00 56.94 338 ALA A CA 1
ATOM 2442 C C . ALA A 1 338 ? 13.966 1.371 -12.306 1.00 56.94 338 ALA A C 1
ATOM 2444 O O . ALA A 1 338 ? 14.388 1.038 -11.203 1.00 56.94 338 ALA A O 1
ATOM 2445 N N . LYS A 1 339 ? 13.536 2.619 -12.530 1.00 54.00 339 LYS A N 1
ATOM 2446 C CA . LYS A 1 339 ? 13.372 3.586 -11.435 1.00 54.00 339 LYS A CA 1
ATOM 2447 C C . LYS A 1 339 ? 11.940 3.539 -10.932 1.00 54.00 339 LYS A C 1
ATOM 2449 O O . LYS A 1 339 ? 11.029 3.955 -11.647 1.00 54.00 339 LYS A O 1
ATOM 2454 N N . ASP A 1 340 ? 11.768 3.132 -9.681 1.00 42.81 340 ASP A N 1
ATOM 2455 C CA . ASP A 1 340 ? 10.498 3.249 -8.977 1.00 42.81 340 ASP A CA 1
ATOM 2456 C C . ASP A 1 340 ? 10.107 4.731 -8.821 1.00 42.81 340 ASP A C 1
ATOM 2458 O O . ASP A 1 340 ? 10.813 5.537 -8.213 1.00 42.81 340 ASP A O 1
ATOM 2462 N N . GLY A 1 341 ? 8.970 5.109 -9.408 1.00 48.59 341 GLY A N 1
ATOM 2463 C CA . GLY A 1 341 ? 8.137 6.237 -8.970 1.00 48.59 341 GLY A CA 1
ATOM 2464 C C . GLY A 1 341 ? 8.677 7.674 -9.064 1.00 48.59 341 GLY A C 1
ATOM 2465 O O . GLY A 1 341 ? 7.902 8.601 -8.838 1.00 48.59 341 GLY A O 1
ATOM 2466 N N . GLN A 1 342 ? 9.939 7.932 -9.418 1.00 39.00 342 GLN A N 1
ATOM 2467 C CA . GLN A 1 342 ? 10.452 9.306 -9.516 1.00 39.00 342 GLN A CA 1
ATOM 2468 C C . GLN A 1 342 ? 10.233 9.923 -10.904 1.00 39.00 342 GLN A C 1
ATOM 2470 O O . GLN A 1 342 ? 11.061 9.801 -11.807 1.00 39.00 342 GLN A O 1
ATOM 2475 N N . ALA A 1 343 ? 9.158 10.701 -11.045 1.00 38.41 343 ALA A N 1
ATOM 2476 C CA . ALA A 1 343 ? 9.091 11.751 -12.057 1.00 38.41 343 ALA A CA 1
ATOM 2477 C C . ALA A 1 343 ? 10.099 12.857 -11.693 1.00 38.41 343 ALA A C 1
ATOM 2479 O O . ALA A 1 343 ? 9.796 13.757 -10.912 1.00 38.41 343 ALA A O 1
ATOM 2480 N N . ARG A 1 344 ? 11.326 12.791 -12.226 1.00 35.97 344 ARG A N 1
ATOM 2481 C CA . ARG A 1 344 ? 12.287 13.900 -12.139 1.00 35.97 344 ARG A CA 1
ATOM 2482 C C . ARG A 1 344 ? 12.458 14.582 -13.494 1.00 35.97 344 ARG A C 1
ATOM 2484 O O . ARG A 1 344 ? 12.890 13.963 -14.455 1.00 35.97 344 ARG A O 1
ATOM 2491 N N . SER A 1 345 ? 12.118 15.873 -13.483 1.00 35.34 345 SER A N 1
ATOM 2492 C CA . SER A 1 345 ? 12.745 17.005 -14.178 1.00 35.34 345 SER A CA 1
ATOM 2493 C C . SER A 1 345 ? 13.435 16.708 -15.516 1.00 35.34 345 SER A C 1
ATOM 2495 O O . SER A 1 345 ? 14.545 16.181 -15.567 1.00 35.34 345 SER A O 1
ATOM 2497 N N . ILE A 1 346 ? 12.801 17.154 -16.601 1.00 39.31 346 ILE A N 1
ATOM 2498 C CA . ILE A 1 346 ? 13.417 17.288 -17.923 1.00 39.31 346 ILE A CA 1
ATOM 2499 C C . ILE A 1 346 ? 14.570 18.298 -17.807 1.00 39.31 346 ILE A C 1
ATOM 2501 O O . ILE A 1 346 ? 14.341 19.502 -17.694 1.00 39.31 346 ILE A O 1
ATOM 2505 N N . THR A 1 347 ? 15.819 17.832 -17.852 1.00 35.94 347 THR A N 1
ATOM 2506 C CA . THR A 1 347 ? 16.994 18.714 -17.908 1.00 35.94 347 THR A CA 1
ATOM 2507 C C . THR A 1 347 ? 17.067 19.388 -19.280 1.00 35.94 347 THR A C 1
ATOM 2509 O O . THR A 1 347 ? 17.695 18.886 -20.213 1.00 35.94 347 THR A O 1
ATOM 2512 N N . THR A 1 348 ? 16.442 20.555 -19.435 1.00 37.34 348 THR A N 1
ATOM 2513 C CA . THR A 1 348 ? 16.722 21.431 -20.577 1.00 37.34 348 THR A CA 1
ATOM 2514 C C . THR A 1 348 ? 18.058 22.137 -20.343 1.00 37.34 348 THR A C 1
ATOM 2516 O O . THR A 1 348 ? 18.143 23.058 -19.531 1.00 37.34 348 THR A O 1
ATOM 2519 N N . LEU A 1 349 ? 19.113 21.733 -21.058 1.00 34.75 349 LEU A N 1
ATOM 2520 C CA . LEU A 1 349 ? 20.326 22.547 -21.184 1.00 34.75 349 LEU A CA 1
ATOM 2521 C C . LEU A 1 349 ? 19.951 23.863 -21.878 1.00 34.75 349 LEU A C 1
ATOM 2523 O O . LEU A 1 349 ? 19.571 23.877 -23.049 1.00 34.75 349 LEU A O 1
ATOM 2527 N N . VAL A 1 350 ? 20.017 24.958 -21.125 1.00 30.33 350 VAL A N 1
ATOM 2528 C CA . VAL A 1 350 ? 19.671 26.305 -21.585 1.00 30.33 350 VAL A CA 1
ATOM 2529 C C . VAL A 1 350 ? 20.647 26.738 -22.689 1.00 30.33 350 VAL A C 1
ATOM 2531 O O . VAL A 1 350 ? 21.860 26.684 -22.473 1.00 30.33 350 VAL A O 1
ATOM 2534 N N . PRO A 1 351 ? 20.180 27.217 -23.857 1.00 35.34 351 PRO A N 1
ATOM 2535 C CA . PRO A 1 351 ? 21.067 27.870 -24.808 1.00 35.34 351 PRO A CA 1
ATOM 2536 C C . PRO A 1 351 ? 21.579 29.183 -24.203 1.00 35.34 351 PRO A C 1
ATOM 2538 O O . PRO A 1 351 ? 20.799 30.078 -23.868 1.00 35.34 351 PRO A O 1
ATOM 2541 N N . ILE A 1 352 ? 22.903 29.306 -24.076 1.00 38.19 352 ILE A N 1
ATOM 2542 C CA . ILE A 1 352 ? 23.577 30.546 -23.681 1.00 38.19 352 ILE A CA 1
ATOM 2543 C C . ILE A 1 352 ? 23.227 31.621 -24.718 1.00 38.19 352 ILE A C 1
ATOM 2545 O O . ILE A 1 352 ? 23.763 31.641 -25.826 1.00 38.19 352 ILE A O 1
ATOM 2549 N N . ARG A 1 353 ? 22.299 32.519 -24.373 1.00 39.38 353 ARG A N 1
ATOM 2550 C CA . ARG A 1 353 ? 22.036 33.725 -25.165 1.00 39.38 353 ARG A CA 1
ATOM 2551 C C . ARG A 1 353 ? 23.218 34.694 -25.016 1.00 39.38 353 ARG A C 1
ATOM 2553 O O . ARG A 1 353 ? 23.631 34.960 -23.884 1.00 39.38 353 ARG A O 1
ATOM 2560 N N . PRO A 1 354 ? 23.723 35.292 -26.108 1.00 40.12 354 PRO A N 1
ATOM 2561 C CA . PRO A 1 354 ? 24.687 36.383 -26.024 1.00 40.12 354 PRO A CA 1
ATOM 2562 C C . PRO A 1 354 ? 24.050 37.567 -25.285 1.00 40.12 354 PRO A C 1
ATOM 2564 O O . PRO A 1 354 ? 23.019 38.091 -25.714 1.00 40.12 354 PRO A O 1
ATOM 2567 N N . ARG A 1 355 ? 24.635 37.994 -24.160 1.00 39.72 355 ARG A N 1
ATOM 2568 C CA . ARG A 1 355 ? 24.169 39.178 -23.423 1.00 39.72 355 ARG A CA 1
ATOM 2569 C C . ARG A 1 355 ? 24.394 40.429 -24.278 1.00 39.72 355 ARG A C 1
ATOM 2571 O O . ARG A 1 355 ? 25.541 40.776 -24.556 1.00 39.72 355 ARG A O 1
ATOM 2578 N N . ARG A 1 356 ? 23.325 41.155 -24.629 1.00 39.34 356 ARG A N 1
ATOM 2579 C CA . ARG A 1 356 ? 23.457 42.568 -25.013 1.00 39.34 356 ARG A CA 1
ATOM 2580 C C . ARG A 1 356 ? 23.661 43.396 -23.749 1.00 39.34 356 ARG A C 1
ATOM 2582 O O . ARG A 1 356 ? 22.863 43.366 -22.818 1.00 39.34 356 ARG A O 1
ATOM 2589 N N . ARG A 1 357 ? 24.799 44.077 -23.731 1.00 50.69 357 ARG A N 1
ATOM 2590 C CA . ARG A 1 357 ? 25.253 45.007 -22.705 1.00 50.69 357 ARG A CA 1
ATOM 2591 C C . ARG A 1 357 ? 24.482 46.319 -22.856 1.00 50.69 357 ARG A C 1
ATOM 2593 O O . ARG A 1 357 ? 24.486 46.892 -23.940 1.00 50.69 357 ARG A O 1
ATOM 2600 N N . GLY A 1 358 ? 23.907 46.789 -21.753 1.00 42.66 358 GLY A N 1
ATOM 2601 C CA . GLY A 1 358 ? 23.303 48.114 -21.621 1.00 42.66 358 GLY A CA 1
ATOM 2602 C C . GLY A 1 358 ? 21.793 48.042 -21.432 1.00 42.66 358 GLY A C 1
ATOM 2603 O O . GLY A 1 358 ? 21.091 47.623 -22.337 1.00 42.66 358 GLY A O 1
ATOM 2604 N N . GLU A 1 359 ? 21.300 48.430 -20.257 1.00 36.16 359 GLU A N 1
ATOM 2605 C CA . GLU A 1 359 ? 20.654 49.736 -20.097 1.00 36.16 359 GLU A CA 1
ATOM 2606 C C . GLU A 1 359 ? 20.329 49.993 -18.618 1.00 36.16 359 GLU A C 1
ATOM 2608 O O . GLU A 1 359 ? 19.998 49.093 -17.847 1.00 36.16 359 GLU A O 1
ATOM 2613 N N . ARG A 1 360 ? 20.537 51.246 -18.220 1.00 44.91 360 ARG A N 1
ATOM 2614 C CA . ARG A 1 360 ? 20.418 51.781 -16.865 1.00 44.91 360 ARG A CA 1
ATOM 2615 C C . ARG A 1 360 ? 18.984 51.640 -16.348 1.00 44.91 360 ARG A C 1
ATOM 2617 O O . ARG A 1 360 ? 18.049 51.992 -17.056 1.00 44.91 360 ARG A O 1
ATOM 2624 N N . ARG A 1 361 ? 18.808 51.264 -15.077 1.00 39.25 361 ARG A N 1
ATOM 2625 C CA . ARG A 1 361 ? 17.564 51.546 -14.345 1.00 39.25 361 ARG A CA 1
ATOM 2626 C C . ARG A 1 361 ? 17.833 52.514 -13.205 1.00 39.25 361 ARG A C 1
ATOM 2628 O O . ARG A 1 361 ? 18.546 52.208 -12.257 1.00 39.25 361 ARG A O 1
ATOM 2635 N N . SER A 1 362 ? 17.262 53.701 -13.367 1.00 36.75 362 SER A N 1
ATOM 2636 C CA . SER A 1 362 ? 17.026 54.698 -12.335 1.00 36.75 362 SER A CA 1
ATOM 2637 C C . SER A 1 362 ? 15.847 54.290 -11.450 1.00 36.75 362 SER A C 1
ATOM 2639 O O . SER A 1 362 ? 14.849 53.758 -11.932 1.00 36.75 362 SER A O 1
ATOM 2641 N N . LEU A 1 363 ? 15.991 54.614 -10.168 1.00 43.66 363 LEU A N 1
ATOM 2642 C CA . LEU A 1 363 ? 14.986 54.653 -9.106 1.00 43.66 363 LEU A CA 1
ATOM 2643 C C . LEU A 1 363 ? 13.634 55.245 -9.534 1.00 43.66 363 LEU A C 1
ATOM 2645 O O . LEU A 1 363 ? 13.614 56.273 -10.213 1.00 43.66 363 LEU A O 1
ATOM 2649 N N . ARG A 1 364 ? 12.537 54.701 -8.985 1.00 42.44 364 ARG A N 1
ATOM 2650 C CA . ARG A 1 364 ? 11.458 55.496 -8.369 1.00 42.44 364 ARG A CA 1
ATOM 2651 C C . ARG A 1 364 ? 10.531 54.655 -7.482 1.00 42.44 364 ARG A C 1
ATOM 2653 O O . ARG A 1 364 ? 10.141 53.548 -7.834 1.00 42.44 364 ARG A O 1
ATOM 2660 N N . ASN A 1 365 ? 10.220 55.265 -6.341 1.00 41.56 365 ASN A N 1
ATOM 2661 C CA . ASN A 1 365 ? 9.271 54.892 -5.294 1.00 41.56 365 ASN A CA 1
ATOM 2662 C C . ASN A 1 365 ? 7.813 55.044 -5.769 1.00 41.56 365 ASN A C 1
ATOM 2664 O O . ASN A 1 365 ? 7.562 55.878 -6.636 1.00 41.56 365 ASN A O 1
ATOM 2668 N N . PHE A 1 366 ? 6.865 54.336 -5.146 1.00 37.56 366 PHE A N 1
ATOM 2669 C CA . PHE A 1 366 ? 5.817 54.885 -4.257 1.00 37.56 366 PHE A CA 1
ATOM 2670 C C . PHE A 1 366 ? 4.733 53.831 -3.942 1.00 37.56 366 PHE A C 1
ATOM 2672 O O . PHE A 1 366 ? 4.476 52.921 -4.721 1.00 37.56 366 PHE A O 1
ATOM 2679 N N . SER A 1 367 ? 4.172 53.980 -2.743 1.00 37.62 367 SER A N 1
ATOM 2680 C CA . SER A 1 367 ? 3.313 53.082 -1.955 1.00 37.62 367 SER A CA 1
ATOM 2681 C C . SER A 1 367 ? 1.803 53.149 -2.352 1.00 37.62 367 SER A C 1
ATOM 2683 O O . SER A 1 367 ? 1.514 53.475 -3.497 1.00 37.62 367 SER A O 1
ATOM 2685 N N . PRO A 1 368 ? 0.811 52.877 -1.469 1.00 52.31 368 PRO A N 1
ATOM 2686 C CA . PRO A 1 368 ? 0.114 51.593 -1.308 1.00 52.31 368 PRO A CA 1
ATOM 2687 C C . PRO A 1 368 ? -1.433 51.702 -1.432 1.00 52.31 368 PRO A C 1
ATOM 2689 O O . PRO A 1 368 ? -1.993 52.792 -1.480 1.00 52.31 368 PRO A O 1
ATOM 2692 N N . GLY A 1 369 ? -2.137 50.567 -1.343 1.00 33.75 369 GLY A N 1
ATOM 2693 C CA . GLY A 1 369 ? -3.507 50.525 -0.807 1.00 33.75 369 GLY A CA 1
ATOM 2694 C C . GLY A 1 369 ? -4.641 50.256 -1.801 1.00 33.75 369 GLY A C 1
ATOM 2695 O O . GLY A 1 369 ? -4.927 51.065 -2.673 1.00 33.75 369 GLY A O 1
ATOM 2696 N N . ALA A 1 370 ? -5.357 49.154 -1.577 1.00 37.75 370 ALA A N 1
ATOM 2697 C CA . ALA A 1 370 ? -6.811 49.073 -1.722 1.00 37.75 370 ALA A CA 1
ATOM 2698 C C . ALA A 1 370 ? -7.307 47.812 -1.000 1.00 37.75 370 ALA A C 1
ATOM 2700 O O . ALA A 1 370 ? -6.718 46.740 -1.113 1.00 37.75 370 ALA A O 1
ATOM 2701 N N . SER A 1 371 ? -8.368 47.983 -0.222 1.00 35.06 371 SER A N 1
ATOM 2702 C CA . SER A 1 371 ? -8.967 47.010 0.684 1.00 35.06 371 SER A CA 1
ATOM 2703 C C . SER A 1 371 ? -10.413 46.721 0.258 1.00 35.06 371 SER A C 1
ATOM 2705 O O . SER A 1 371 ? -11.049 47.578 -0.352 1.00 35.06 371 SER A O 1
ATOM 2707 N N . LEU A 1 372 ? -10.921 45.563 0.696 1.00 39.09 372 LEU A N 1
ATOM 2708 C CA . LEU A 1 372 ? -12.329 45.140 0.829 1.00 39.09 372 LEU A CA 1
ATOM 2709 C C . LEU A 1 372 ? -13.132 44.814 -0.449 1.00 39.09 372 LEU A C 1
ATOM 2711 O O . LEU A 1 372 ? -13.592 45.708 -1.152 1.00 39.09 372 LEU A O 1
ATOM 2715 N N . ARG A 1 373 ? -13.508 43.535 -0.621 1.00 42.47 373 ARG A N 1
ATOM 2716 C CA . ARG A 1 373 ? -14.816 42.979 -0.181 1.00 42.47 373 ARG A CA 1
ATOM 2717 C C . ARG A 1 373 ? -14.993 41.499 -0.600 1.00 42.47 373 ARG A C 1
ATOM 2719 O O . ARG A 1 373 ? -14.600 41.147 -1.709 1.00 42.47 373 ARG A O 1
ATOM 2726 N N . PRO A 1 374 ? -15.622 40.652 0.239 1.00 45.88 374 PRO A N 1
ATOM 2727 C CA . PRO A 1 374 ? -16.026 39.289 -0.111 1.00 45.88 374 PRO A CA 1
ATOM 2728 C C . PRO A 1 374 ? -17.454 39.251 -0.691 1.00 45.88 374 PRO A C 1
ATOM 2730 O O . PRO A 1 374 ? -18.306 40.049 -0.301 1.00 45.88 374 PRO A O 1
ATOM 2733 N N . SER A 1 375 ? -17.716 38.302 -1.595 1.00 46.78 375 SER A N 1
ATOM 2734 C CA . SER A 1 375 ? -19.057 37.989 -2.123 1.00 46.78 375 SER A CA 1
ATOM 2735 C C . SER A 1 375 ? -19.437 36.553 -1.720 1.00 46.78 375 SER A C 1
ATOM 2737 O O . SER A 1 375 ? -18.621 35.662 -1.961 1.00 46.78 375 SER A O 1
ATOM 2739 N N . PRO A 1 376 ? -20.612 36.310 -1.108 1.00 53.44 376 PRO A N 1
ATOM 2740 C CA . PRO A 1 376 ? -21.159 34.974 -0.842 1.00 53.44 376 PRO A CA 1
ATOM 2741 C C . PRO A 1 376 ? -22.260 34.592 -1.859 1.00 53.44 376 PRO A C 1
ATOM 2743 O O . PRO A 1 376 ? -22.643 35.452 -2.651 1.00 53.44 376 PRO A O 1
ATOM 2746 N N . LEU A 1 377 ? -22.797 33.359 -1.741 1.00 40.06 377 LEU A N 1
ATOM 2747 C CA . LEU A 1 377 ? -23.850 32.657 -2.535 1.00 40.06 377 LEU A CA 1
ATOM 2748 C C . LEU A 1 377 ? -23.226 31.612 -3.493 1.00 40.06 377 LEU A C 1
ATOM 2750 O O . LEU A 1 377 ? -22.353 31.963 -4.276 1.00 40.06 377 LEU A O 1
ATOM 2754 N N . ASP A 1 378 ? -23.538 30.311 -3.494 1.00 42.94 378 ASP A N 1
ATOM 2755 C CA . ASP A 1 378 ? -24.726 29.553 -3.062 1.00 42.94 378 ASP A CA 1
ATOM 2756 C C . ASP A 1 378 ? -24.407 28.039 -2.887 1.00 42.94 378 ASP A C 1
ATOM 2758 O O . ASP A 1 378 ? -23.339 27.588 -3.317 1.00 42.94 378 ASP A O 1
ATOM 2762 N N . PRO A 1 379 ? -25.308 27.238 -2.275 1.00 45.41 379 PRO A N 1
ATOM 2763 C CA . PRO A 1 379 ? -25.080 25.837 -1.919 1.00 45.41 379 PRO A CA 1
ATOM 2764 C C . PRO A 1 379 ? -25.445 24.868 -3.058 1.00 45.41 379 PRO A C 1
ATOM 2766 O O . PRO A 1 379 ? -26.562 24.884 -3.572 1.00 45.41 379 PRO A O 1
ATOM 2769 N N . PHE A 1 380 ? -24.524 23.972 -3.420 1.00 43.72 380 PHE A N 1
ATOM 2770 C CA . PHE A 1 380 ? -24.806 22.836 -4.303 1.00 43.72 380 PHE A CA 1
ATOM 2771 C C . PHE A 1 380 ? -24.950 21.564 -3.473 1.00 43.72 380 PHE A C 1
ATOM 2773 O O . PHE A 1 380 ? -23.963 21.004 -3.001 1.00 43.72 380 PHE A O 1
ATOM 2780 N N . ASP A 1 381 ? -26.191 21.108 -3.333 1.00 42.84 381 ASP A N 1
ATOM 2781 C CA . ASP A 1 381 ? -26.530 19.802 -2.785 1.00 42.84 381 ASP A CA 1
ATOM 2782 C C . ASP A 1 381 ? -27.209 18.967 -3.882 1.00 42.84 381 ASP A C 1
ATOM 2784 O O . ASP A 1 381 ? -28.302 19.289 -4.356 1.00 42.84 381 ASP A O 1
ATOM 2788 N N . ALA A 1 382 ? -26.530 17.913 -4.341 1.00 38.12 382 ALA A N 1
ATOM 2789 C CA . ALA A 1 382 ? -27.076 16.934 -5.277 1.00 38.12 382 ALA A CA 1
ATOM 2790 C C . ALA A 1 382 ? -26.420 15.555 -5.082 1.00 38.12 382 ALA A C 1
ATOM 2792 O O . ALA A 1 382 ? -25.438 15.209 -5.731 1.00 38.12 382 ALA A O 1
ATOM 2793 N N . ARG A 1 383 ? -27.021 14.784 -4.168 1.00 46.88 383 ARG A N 1
ATOM 2794 C CA . ARG A 1 383 ? -27.238 13.318 -4.139 1.00 46.88 383 ARG A CA 1
ATOM 2795 C C . ARG A 1 383 ? -26.281 12.402 -4.948 1.00 46.88 383 ARG A C 1
ATOM 2797 O O . ARG A 1 383 ? -26.228 12.498 -6.175 1.00 46.88 383 ARG A O 1
ATOM 2804 N N . PRO A 1 384 ? -25.691 11.361 -4.323 1.00 43.69 384 PRO A N 1
ATOM 2805 C CA . PRO A 1 384 ? -24.864 10.378 -5.021 1.00 43.69 384 PRO A CA 1
ATOM 2806 C C . PRO A 1 384 ? -25.714 9.373 -5.817 1.00 43.69 384 PRO A C 1
ATOM 2808 O O . PRO A 1 384 ? -26.611 8.714 -5.285 1.00 43.69 384 PRO A O 1
ATOM 2811 N N . ARG A 1 385 ? -25.408 9.217 -7.112 1.00 42.38 385 ARG A N 1
ATOM 2812 C CA . ARG A 1 385 ? -25.936 8.128 -7.946 1.00 42.38 385 ARG A CA 1
ATOM 2813 C C . ARG A 1 385 ? -25.124 6.854 -7.712 1.00 42.38 385 ARG A C 1
ATOM 2815 O O . ARG A 1 385 ? -23.920 6.826 -7.942 1.00 42.38 385 ARG A O 1
ATOM 2822 N N . ARG A 1 386 ? -25.829 5.798 -7.301 1.00 39.00 386 ARG A N 1
ATOM 2823 C CA . ARG A 1 386 ? -25.386 4.398 -7.334 1.00 39.00 386 ARG A CA 1
ATOM 2824 C C . ARG A 1 386 ? -25.005 3.995 -8.762 1.00 39.00 386 ARG A C 1
ATOM 2826 O O . ARG A 1 386 ? -25.815 4.168 -9.670 1.00 39.00 386 ARG A O 1
ATOM 2833 N N . LEU A 1 387 ? -23.840 3.375 -8.928 1.00 38.97 387 LEU A N 1
ATOM 2834 C CA . LEU A 1 387 ? -23.518 2.540 -10.084 1.00 38.97 387 LEU A CA 1
ATOM 2835 C C . LEU A 1 387 ? -23.199 1.133 -9.582 1.00 38.97 387 LEU A C 1
ATOM 2837 O O . LEU A 1 387 ? -22.343 0.931 -8.726 1.00 38.97 387 LEU A O 1
ATOM 2841 N N . THR A 1 388 ? -23.978 0.186 -10.086 1.00 37.03 388 THR A N 1
ATOM 2842 C CA . THR A 1 388 ? -23.866 -1.250 -9.866 1.00 37.03 388 THR A CA 1
ATOM 2843 C C . THR A 1 388 ? -22.686 -1.837 -10.634 1.00 37.03 388 THR A C 1
ATOM 2845 O O . THR A 1 388 ? -22.359 -1.411 -11.738 1.00 37.03 388 THR A O 1
ATOM 2848 N N . THR A 1 389 ? -22.104 -2.860 -10.024 1.00 40.56 389 THR A N 1
ATOM 2849 C CA . THR A 1 389 ? -21.107 -3.810 -10.523 1.00 40.56 389 THR A CA 1
ATOM 2850 C C . THR A 1 389 ? -21.417 -4.382 -11.911 1.00 40.56 389 THR A C 1
ATOM 2852 O O . THR A 1 389 ? -22.518 -4.889 -12.125 1.00 40.56 389 THR A O 1
ATOM 2855 N N . SER A 1 390 ? -20.412 -4.451 -12.791 1.00 32.25 390 SER A N 1
ATOM 2856 C CA . SER A 1 390 ? -20.319 -5.536 -13.776 1.00 32.25 390 SER A CA 1
ATOM 2857 C C . SER A 1 390 ? -18.994 -6.276 -13.609 1.00 32.25 390 SER A C 1
ATOM 2859 O O . SER A 1 390 ? -17.917 -5.755 -13.896 1.00 32.25 390 SER A O 1
ATOM 2861 N N . THR A 1 391 ? -19.113 -7.500 -13.117 1.00 45.84 391 THR A N 1
ATOM 2862 C CA . THR A 1 391 ? -18.076 -8.520 -13.035 1.00 45.84 391 THR A CA 1
ATOM 2863 C C . THR A 1 391 ? -17.923 -9.157 -14.412 1.00 45.84 391 THR A C 1
ATOM 2865 O O . THR A 1 391 ? -18.672 -10.071 -14.713 1.00 45.84 391 THR A O 1
ATOM 2868 N N . ASP A 1 392 ? -17.031 -8.643 -15.259 1.00 43.19 392 ASP A N 1
ATOM 2869 C CA . ASP A 1 392 ? -16.313 -9.446 -16.265 1.00 43.19 392 ASP A CA 1
ATOM 2870 C C . ASP A 1 392 ? -15.380 -8.557 -17.097 1.00 43.19 392 ASP A C 1
ATOM 2872 O O . ASP A 1 392 ? -15.800 -7.846 -18.008 1.00 43.19 392 ASP A O 1
ATOM 2876 N N . ALA A 1 393 ? -14.088 -8.600 -16.791 1.00 36.47 393 ALA A N 1
ATOM 2877 C CA . ALA A 1 393 ? -13.044 -8.245 -17.741 1.00 36.47 393 ALA A CA 1
ATOM 2878 C C . ALA A 1 393 ? -11.839 -9.125 -17.423 1.00 36.47 393 ALA A C 1
ATOM 2880 O O . ALA A 1 393 ? -11.177 -8.989 -16.393 1.00 36.47 393 ALA A O 1
ATOM 2881 N N . PHE A 1 394 ? -11.643 -10.106 -18.293 1.00 37.19 394 PHE A N 1
ATOM 2882 C CA . PHE A 1 394 ? -10.646 -11.148 -18.184 1.00 37.19 394 PHE A CA 1
ATOM 2883 C C . PHE A 1 394 ? -9.230 -10.586 -18.030 1.00 37.19 394 PHE A C 1
ATOM 2885 O O . PHE A 1 394 ? -8.814 -9.641 -18.697 1.00 37.19 394 PHE A O 1
ATOM 2892 N N . ARG A 1 395 ? -8.492 -11.253 -17.140 1.00 42.41 395 ARG A N 1
ATOM 2893 C CA . ARG A 1 395 ? -7.064 -11.114 -16.870 1.00 42.41 395 ARG A CA 1
ATOM 2894 C C . ARG A 1 395 ? -6.241 -11.178 -18.161 1.00 42.41 395 ARG A C 1
ATOM 2896 O O . ARG A 1 395 ? -5.972 -12.260 -18.673 1.00 42.41 395 ARG A O 1
ATOM 2903 N N . LEU A 1 396 ? -5.734 -10.033 -18.594 1.00 35.16 396 LEU A N 1
ATOM 2904 C CA . LEU A 1 396 ? -4.387 -9.942 -19.142 1.00 35.16 396 LEU A CA 1
ATOM 2905 C C . LEU A 1 396 ? -3.586 -9.169 -18.099 1.00 35.16 396 LEU A C 1
ATOM 2907 O O . LEU A 1 396 ? -3.758 -7.963 -17.953 1.00 35.16 396 LEU A O 1
ATOM 2911 N N . LEU A 1 397 ? -2.790 -9.881 -17.299 1.00 37.62 397 LEU A N 1
ATOM 2912 C CA . LEU A 1 397 ? -1.805 -9.230 -16.441 1.00 37.62 397 LEU A CA 1
ATOM 2913 C C . LEU A 1 397 ? -0.834 -8.482 -17.367 1.00 37.62 397 LEU A C 1
ATOM 2915 O O . LEU A 1 397 ? -0.180 -9.142 -18.179 1.00 37.62 397 LEU A O 1
ATOM 2919 N N . PRO A 1 398 ? -0.738 -7.141 -17.300 1.00 41.88 398 PRO A N 1
ATOM 2920 C CA . PRO A 1 398 ? 0.362 -6.459 -17.960 1.00 41.88 398 PRO A CA 1
ATOM 2921 C C . PRO A 1 398 ? 1.677 -6.968 -17.345 1.00 41.88 398 PRO A C 1
ATOM 2923 O O . PRO A 1 398 ? 1.692 -7.294 -16.151 1.00 41.88 398 PRO A O 1
ATOM 2926 N N . PRO A 1 399 ? 2.767 -7.062 -18.127 1.00 39.00 399 PRO A N 1
ATOM 2927 C CA . PRO A 1 399 ? 4.073 -7.423 -17.588 1.00 39.00 399 PRO A CA 1
ATOM 2928 C C . PRO A 1 399 ? 4.411 -6.522 -16.395 1.00 39.00 399 PRO A C 1
ATOM 2930 O O . PRO A 1 399 ? 4.061 -5.335 -16.369 1.00 39.00 399 PRO A O 1
ATOM 2933 N N . SER A 1 400 ? 5.039 -7.112 -15.380 1.00 42.81 400 SER A N 1
ATOM 2934 C CA . SER A 1 400 ? 5.503 -6.410 -14.189 1.00 42.81 400 SER A CA 1
ATOM 2935 C C . SER A 1 400 ? 6.285 -5.165 -14.601 1.00 42.81 400 SER A C 1
ATOM 2937 O O . SER A 1 400 ? 7.228 -5.209 -15.382 1.00 42.81 400 SER A O 1
ATOM 2939 N N . ARG A 1 401 ? 5.865 -4.014 -14.072 1.00 49.88 401 ARG A N 1
ATOM 2940 C CA . ARG A 1 401 ? 6.271 -2.655 -14.475 1.00 49.88 401 ARG A CA 1
ATOM 2941 C C . ARG A 1 401 ? 7.747 -2.308 -14.181 1.00 49.88 401 ARG A C 1
ATOM 2943 O O . ARG A 1 401 ? 8.093 -1.130 -14.169 1.00 49.88 401 ARG A O 1
ATOM 2950 N N . GLN A 1 402 ? 8.584 -3.309 -13.913 1.00 53.84 402 GLN A N 1
ATOM 2951 C CA . GLN A 1 402 ? 9.977 -3.219 -13.466 1.00 53.84 402 GLN A CA 1
ATOM 2952 C C . GLN A 1 402 ? 10.963 -3.900 -14.432 1.00 53.84 402 GLN A C 1
ATOM 2954 O O . GLN A 1 402 ? 12.163 -3.916 -14.171 1.00 53.84 402 GLN A O 1
ATOM 2959 N N . ASP A 1 403 ? 10.490 -4.427 -15.560 1.00 61.19 403 ASP A N 1
ATOM 2960 C CA . ASP A 1 403 ? 11.343 -5.175 -16.478 1.00 61.19 403 ASP A CA 1
ATOM 2961 C C . ASP A 1 403 ? 12.268 -4.239 -17.290 1.00 61.19 403 ASP A C 1
ATOM 2963 O O . ASP A 1 403 ? 11.873 -3.152 -17.735 1.00 61.19 403 ASP A O 1
ATOM 2967 N N . ALA A 1 404 ? 13.514 -4.671 -17.515 1.00 72.38 404 ALA A N 1
ATOM 2968 C CA . ALA A 1 404 ? 14.486 -3.958 -18.346 1.00 72.38 404 ALA A CA 1
ATOM 2969 C C . ALA A 1 404 ? 13.934 -3.696 -19.761 1.00 72.38 404 ALA A C 1
ATOM 2971 O O . ALA A 1 404 ? 13.087 -4.435 -20.271 1.00 72.38 404 ALA A O 1
ATOM 2972 N N . VAL A 1 405 ? 14.424 -2.646 -20.432 1.00 78.69 405 VAL A N 1
ATOM 2973 C CA . VAL A 1 405 ? 14.049 -2.406 -21.838 1.00 78.69 405 VAL A CA 1
ATOM 2974 C C . VAL A 1 405 ? 14.505 -3.619 -22.660 1.00 78.69 405 VAL A C 1
ATOM 2976 O O . VAL A 1 405 ? 15.674 -4.003 -22.548 1.00 78.69 405 VAL A O 1
ATOM 2979 N N . PRO A 1 406 ? 13.646 -4.237 -23.492 1.00 81.00 406 PRO A N 1
ATOM 2980 C CA . PRO A 1 406 ? 14.036 -5.402 -24.278 1.00 81.00 406 PRO A CA 1
ATOM 2981 C C . PRO A 1 406 ? 15.159 -5.049 -25.259 1.00 81.00 406 PRO A C 1
ATOM 2983 O O . PRO A 1 406 ? 15.248 -3.926 -25.771 1.00 81.00 406 PRO A O 1
ATOM 2986 N N . LYS A 1 407 ? 16.067 -6.000 -25.505 1.00 84.62 407 LYS A N 1
ATOM 2987 C CA . LYS A 1 407 ? 17.097 -5.853 -26.543 1.00 84.62 407 LYS A CA 1
ATOM 2988 C C . LYS A 1 407 ? 16.425 -5.899 -27.909 1.00 84.62 407 LYS A C 1
ATOM 2990 O O . LYS A 1 407 ? 15.508 -6.680 -28.145 1.00 84.62 407 LYS A O 1
ATOM 2995 N N . PHE A 1 408 ? 16.863 -5.024 -28.797 1.00 86.12 408 PHE A N 1
ATOM 2996 C CA . PHE A 1 408 ? 16.474 -5.048 -30.196 1.00 86.12 408 PHE A CA 1
ATOM 2997 C C . PHE A 1 408 ? 17.699 -4.726 -31.028 1.00 86.12 408 PHE A C 1
ATOM 2999 O O . PHE A 1 408 ? 18.523 -3.928 -30.593 1.00 86.12 408 PHE A O 1
ATOM 3006 N N . ASP A 1 409 ? 17.795 -5.335 -32.204 1.00 82.00 409 ASP A N 1
ATOM 3007 C CA . ASP A 1 409 ? 18.967 -5.220 -33.063 1.00 82.00 409 ASP A CA 1
ATOM 3008 C C . ASP A 1 409 ? 18.667 -4.375 -34.296 1.00 82.00 409 ASP A C 1
ATOM 3010 O O . ASP A 1 409 ? 17.634 -4.515 -34.958 1.00 82.00 409 ASP A O 1
ATOM 3014 N N . GLY A 1 410 ? 19.609 -3.490 -34.617 1.00 90.88 410 GLY A N 1
ATOM 3015 C CA . GLY A 1 410 ? 19.564 -2.677 -35.822 1.00 90.88 410 GLY A CA 1
ATOM 3016 C C . GLY A 1 410 ? 18.515 -1.566 -35.785 1.00 90.88 410 GLY A C 1
ATOM 3017 O O . GLY A 1 410 ? 18.169 -1.031 -34.734 1.00 90.88 410 GLY A O 1
ATOM 3018 N N . PHE A 1 411 ? 18.056 -1.166 -36.973 1.00 92.69 411 PHE A N 1
ATOM 3019 C CA . PHE A 1 411 ? 17.124 -0.055 -37.162 1.00 92.69 411 PHE A CA 1
ATOM 3020 C C . PHE A 1 411 ? 15.796 -0.575 -37.710 1.00 92.69 411 PHE A C 1
ATOM 3022 O O . PHE A 1 411 ? 15.747 -1.037 -38.855 1.00 92.69 411 PHE A O 1
ATOM 3029 N N . LEU A 1 412 ? 14.732 -0.446 -36.922 1.00 92.12 412 LEU A N 1
ATOM 3030 C CA . LEU A 1 412 ? 13.370 -0.808 -37.312 1.00 92.12 412 LEU A CA 1
ATOM 3031 C C . LEU A 1 412 ? 12.479 0.429 -37.327 1.00 92.12 412 LEU A C 1
ATOM 3033 O O . LEU A 1 412 ? 12.617 1.323 -36.494 1.00 92.12 412 LEU A O 1
ATOM 3037 N N . SER A 1 413 ? 11.562 0.477 -38.285 1.00 90.06 413 SER A N 1
ATOM 3038 C CA . SER A 1 413 ? 10.607 1.567 -38.410 1.00 90.06 413 SER A CA 1
ATOM 3039 C C . SER A 1 413 ? 9.196 1.011 -38.506 1.00 90.06 413 SER A C 1
ATOM 3041 O O . SER A 1 413 ? 8.937 0.191 -39.386 1.00 90.06 413 SER A O 1
ATOM 3043 N N . THR A 1 414 ? 8.311 1.474 -37.633 1.00 91.62 414 THR A N 1
ATOM 3044 C CA . THR A 1 414 ? 6.951 0.955 -37.490 1.00 91.62 414 THR A CA 1
ATOM 3045 C C . THR A 1 414 ? 5.961 2.112 -37.624 1.00 91.62 414 THR A C 1
ATOM 3047 O O . THR A 1 414 ? 6.092 3.098 -36.892 1.00 91.62 414 THR A O 1
ATOM 3050 N N . PRO A 1 415 ? 5.012 2.057 -38.571 1.00 90.00 415 PRO A N 1
ATOM 3051 C CA . PRO A 1 415 ? 3.916 3.015 -38.597 1.00 90.00 415 PRO A CA 1
ATOM 3052 C C . PRO A 1 415 ? 2.959 2.771 -37.416 1.00 90.00 415 PRO A C 1
ATOM 3054 O O . PRO A 1 415 ? 2.894 1.652 -36.913 1.00 90.00 415 PRO A O 1
ATOM 3057 N N . TYR A 1 416 ? 2.243 3.803 -36.972 1.00 90.12 416 TYR A N 1
ATOM 3058 C CA . TYR A 1 416 ? 1.137 3.690 -36.013 1.00 90.12 416 TYR A CA 1
ATOM 3059 C C . TYR A 1 416 ? -0.049 4.552 -36.464 1.00 90.12 416 TYR A C 1
ATOM 3061 O O . TYR A 1 416 ? 0.149 5.622 -37.046 1.00 90.12 416 TYR A O 1
ATOM 3069 N N . ASP A 1 417 ? -1.272 4.120 -36.172 1.00 87.56 417 ASP A N 1
ATOM 3070 C CA . ASP A 1 417 ? -2.497 4.771 -36.651 1.00 87.56 417 ASP A CA 1
ATOM 3071 C C . ASP A 1 417 ? -3.140 5.680 -35.591 1.00 87.56 417 ASP A C 1
ATOM 3073 O O . ASP A 1 417 ? -3.798 6.677 -35.915 1.00 87.56 417 ASP A O 1
ATOM 3077 N N . SER A 1 418 ? -2.929 5.376 -34.307 1.00 87.88 418 SER A N 1
ATOM 3078 C CA . SER A 1 418 ? -3.532 6.101 -33.183 1.00 87.88 418 SER A CA 1
ATOM 3079 C C . SER A 1 418 ? -2.573 6.297 -32.008 1.00 87.88 418 SER A C 1
ATOM 3081 O O . SER A 1 418 ? -1.619 5.542 -31.831 1.00 87.88 418 SER A O 1
ATOM 3083 N N . ASP A 1 419 ? -2.854 7.295 -31.166 1.00 85.75 419 ASP A N 1
ATOM 3084 C CA . ASP A 1 419 ? -2.067 7.548 -29.951 1.00 85.75 419 ASP A CA 1
ATOM 3085 C C . ASP A 1 419 ? -2.149 6.367 -28.963 1.00 85.75 419 ASP A C 1
ATOM 3087 O O . ASP A 1 419 ? -1.176 6.088 -28.270 1.00 85.75 419 ASP A O 1
ATOM 3091 N N . ALA A 1 420 ? -3.271 5.636 -28.941 1.00 86.56 420 ALA A N 1
ATOM 3092 C CA . ALA A 1 420 ? -3.437 4.437 -28.115 1.00 86.56 420 ALA A CA 1
ATOM 3093 C C . ALA A 1 420 ? -2.500 3.303 -28.561 1.00 86.56 420 ALA A C 1
ATOM 3095 O O . ALA A 1 420 ? -1.810 2.707 -27.742 1.00 86.56 420 ALA A O 1
ATOM 3096 N N . GLU A 1 421 ? -2.403 3.063 -29.870 1.00 88.19 421 GLU A N 1
ATOM 3097 C CA . GLU A 1 421 ? -1.474 2.072 -30.422 1.00 88.19 421 GLU A CA 1
ATOM 3098 C C . GLU A 1 421 ? -0.012 2.454 -30.148 1.00 88.19 421 GLU A C 1
ATOM 3100 O O . GLU A 1 421 ? 0.812 1.607 -29.801 1.00 88.19 421 GLU A O 1
ATOM 3105 N N . LEU A 1 422 ? 0.316 3.745 -30.250 1.00 87.62 422 LEU A N 1
ATOM 3106 C CA . LEU A 1 422 ? 1.638 4.243 -29.886 1.00 87.62 422 LEU A CA 1
ATOM 3107 C C . LEU A 1 422 ? 1.949 3.988 -28.403 1.00 87.62 422 LEU A C 1
ATOM 3109 O O . LEU A 1 422 ? 3.065 3.579 -28.074 1.00 87.62 422 LEU A O 1
ATOM 3113 N N . GLU A 1 423 ? 0.985 4.229 -27.512 1.00 85.69 423 GLU A N 1
ATOM 3114 C CA . GLU A 1 423 ? 1.123 3.937 -26.085 1.00 85.69 423 GLU A CA 1
ATOM 3115 C C . GLU A 1 423 ? 1.350 2.444 -25.836 1.00 85.69 423 GLU A C 1
ATOM 3117 O O . GLU A 1 423 ? 2.276 2.100 -25.099 1.00 85.69 423 GLU A O 1
ATOM 3122 N N . ASP A 1 424 ? 0.600 1.566 -26.503 1.00 84.81 424 ASP A N 1
ATOM 3123 C CA . ASP A 1 424 ? 0.775 0.114 -26.413 1.00 84.81 424 ASP A CA 1
ATOM 3124 C C . ASP A 1 424 ? 2.173 -0.311 -26.886 1.00 84.81 424 ASP A C 1
ATOM 3126 O O . ASP A 1 424 ? 2.878 -1.049 -26.189 1.00 84.81 424 ASP A O 1
ATOM 3130 N N . MET A 1 425 ? 2.637 0.219 -28.024 1.00 87.44 425 MET A N 1
ATOM 3131 C CA . MET A 1 425 ? 3.978 -0.051 -28.557 1.00 87.44 425 MET A CA 1
ATOM 3132 C C . MET A 1 425 ? 5.092 0.438 -27.620 1.00 87.44 425 MET A C 1
ATOM 3134 O O . MET A 1 425 ? 6.093 -0.255 -27.423 1.00 87.44 425 MET A O 1
ATOM 3138 N N . MET A 1 426 ? 4.946 1.628 -27.028 1.00 85.50 426 MET A N 1
ATOM 3139 C CA . MET A 1 426 ? 5.922 2.163 -26.074 1.00 85.50 426 MET A CA 1
ATOM 3140 C C . MET A 1 426 ? 5.879 1.437 -24.723 1.00 85.50 426 MET A C 1
ATOM 3142 O O . MET A 1 426 ? 6.918 1.296 -24.067 1.00 85.50 426 MET A O 1
ATOM 3146 N N . SER A 1 427 ? 4.699 0.972 -24.308 1.00 81.69 427 SER A N 1
ATOM 3147 C CA . SER A 1 427 ? 4.505 0.174 -23.099 1.00 81.69 427 SER A CA 1
ATOM 3148 C C . SER A 1 427 ? 5.160 -1.195 -23.240 1.00 81.69 427 SER A C 1
ATOM 3150 O O . SER A 1 427 ? 5.898 -1.604 -22.351 1.00 81.69 427 SER A O 1
ATOM 3152 N N . ALA A 1 428 ? 5.010 -1.850 -24.395 1.00 82.69 428 ALA A N 1
ATOM 3153 C CA . ALA A 1 428 ? 5.682 -3.113 -24.707 1.00 82.69 428 ALA A CA 1
ATOM 3154 C C . ALA A 1 428 ? 7.221 -3.013 -24.686 1.00 82.69 428 ALA A C 1
ATOM 3156 O O . ALA A 1 428 ? 7.915 -4.019 -24.555 1.00 82.69 428 ALA A O 1
ATOM 3157 N N . LEU A 1 429 ? 7.773 -1.803 -24.818 1.00 83.00 429 LEU A N 1
ATOM 3158 C CA . LEU A 1 429 ? 9.208 -1.536 -24.708 1.00 83.00 429 LEU A CA 1
ATOM 3159 C C . LEU A 1 429 ? 9.651 -1.135 -23.293 1.00 83.00 429 LEU A C 1
ATOM 3161 O O . LEU A 1 429 ? 10.833 -0.868 -23.087 1.00 83.00 429 LEU A O 1
ATOM 3165 N N . ASN A 1 430 ? 8.735 -1.065 -22.324 1.00 80.31 430 ASN A N 1
ATOM 3166 C CA . ASN A 1 430 ? 8.982 -0.581 -20.962 1.00 80.31 430 ASN A CA 1
ATOM 3167 C C . ASN A 1 430 ? 9.571 0.832 -20.909 1.00 80.31 430 ASN A C 1
ATOM 3169 O O . ASN A 1 430 ? 10.267 1.197 -19.965 1.00 80.31 430 ASN A O 1
ATOM 3173 N N . VAL A 1 431 ? 9.322 1.657 -21.926 1.00 77.44 431 VAL A N 1
ATOM 3174 C CA . VAL A 1 431 ? 9.918 2.996 -22.045 1.00 77.44 431 VAL A CA 1
ATOM 3175 C C . VAL A 1 431 ? 9.064 4.074 -21.354 1.00 77.44 431 VAL A C 1
ATOM 3177 O O . VAL A 1 431 ? 9.527 5.185 -21.097 1.00 77.44 431 VAL A O 1
ATOM 3180 N N . LEU A 1 432 ? 7.833 3.733 -20.965 1.00 68.69 432 LEU A N 1
ATOM 3181 C CA . LEU A 1 432 ? 6.879 4.635 -20.326 1.00 68.69 432 LEU A CA 1
ATOM 3182 C C . LEU A 1 432 ? 6.925 4.583 -18.784 1.00 68.69 432 LEU A C 1
ATOM 3184 O O . LEU A 1 432 ? 6.145 3.892 -18.128 1.00 68.69 432 LEU A O 1
ATOM 3188 N N . HIS A 1 433 ? 7.731 5.452 -18.178 1.00 58.31 433 HIS A N 1
ATOM 3189 C CA . HIS A 1 433 ? 7.574 5.917 -16.789 1.00 58.31 433 HIS A CA 1
ATOM 3190 C C . HIS A 1 433 ? 7.385 7.444 -16.885 1.00 58.31 433 HIS A C 1
ATOM 3192 O O . HIS A 1 433 ? 8.307 8.125 -17.296 1.00 58.31 433 HIS A O 1
ATOM 3198 N N . VAL A 1 434 ? 6.236 8.114 -16.712 1.00 44.94 434 VAL A N 1
ATOM 3199 C CA . VAL A 1 434 ? 5.239 8.181 -15.623 1.00 44.94 434 VAL A CA 1
ATOM 3200 C C . VAL A 1 434 ? 3.978 8.908 -16.175 1.00 44.94 434 VAL A C 1
ATOM 3202 O O . VAL A 1 434 ? 4.159 9.817 -16.978 1.00 44.94 434 VAL A O 1
ATOM 3205 N N . GLY A 1 435 ? 2.743 8.528 -15.800 1.00 43.28 435 GLY A N 1
ATOM 3206 C CA . GLY A 1 435 ? 1.485 9.274 -16.082 1.00 43.28 435 GLY A CA 1
ATOM 3207 C C . GLY A 1 435 ? 0.549 8.702 -17.169 1.00 43.28 435 GLY A C 1
ATOM 3208 O O . GLY A 1 435 ? 1.012 8.157 -18.161 1.00 43.28 435 GLY A O 1
ATOM 3209 N N . SER A 1 436 ? -0.771 8.799 -16.985 1.00 36.69 436 SER A N 1
ATOM 3210 C CA . SER A 1 436 ? -1.800 8.376 -17.957 1.00 36.69 436 SER A CA 1
ATOM 3211 C C . SER A 1 436 ? -2.266 9.541 -18.845 1.00 36.69 436 SER A C 1
ATOM 3213 O O . SER A 1 436 ? -2.596 10.599 -18.308 1.00 36.69 436 SER A O 1
ATOM 3215 N N . GLY A 1 437 ? -2.383 9.333 -20.163 1.00 49.91 437 GLY A N 1
ATOM 3216 C CA . GLY A 1 437 ? -3.114 10.209 -21.093 1.00 49.91 437 GLY A CA 1
ATOM 3217 C C . GLY A 1 437 ? -2.323 11.337 -21.781 1.00 49.91 437 GLY A C 1
ATOM 3218 O O . GLY A 1 437 ? -1.099 11.445 -21.688 1.00 49.91 437 GLY A O 1
ATOM 3219 N N . ALA A 1 438 ? -3.067 12.219 -22.467 1.00 40.44 438 ALA A N 1
ATOM 3220 C CA . ALA A 1 438 ? -2.572 13.272 -23.371 1.00 40.44 438 ALA A CA 1
ATOM 3221 C C . ALA A 1 438 ? -1.621 14.314 -22.735 1.00 40.44 438 ALA A C 1
ATOM 3223 O O . ALA A 1 438 ? -0.906 15.020 -23.446 1.00 40.44 438 ALA A O 1
ATOM 3224 N N . THR A 1 439 ? -1.568 14.405 -21.404 1.00 43.50 439 THR A N 1
ATOM 3225 C CA . THR A 1 439 ? -0.693 15.328 -20.658 1.00 43.50 439 THR A CA 1
ATOM 3226 C C . THR A 1 439 ? 0.748 14.824 -20.504 1.00 43.50 439 THR A C 1
ATOM 3228 O O . THR A 1 439 ? 1.614 15.570 -20.051 1.00 43.50 439 THR A O 1
ATOM 3231 N N . ARG A 1 440 ? 1.045 13.581 -20.913 1.00 56.69 440 ARG A N 1
ATOM 3232 C CA . ARG A 1 440 ? 2.376 12.959 -20.785 1.00 56.69 440 ARG A CA 1
ATOM 3233 C C . ARG A 1 440 ? 3.381 13.392 -21.858 1.00 56.69 440 ARG A C 1
ATOM 3235 O O . ARG A 1 440 ? 4.586 13.370 -21.621 1.00 56.69 440 ARG A O 1
ATOM 3242 N N . PHE A 1 441 ? 2.895 13.785 -23.037 1.00 45.81 441 PHE A N 1
ATOM 3243 C CA . PHE A 1 441 ? 3.714 14.061 -24.230 1.00 45.81 441 PHE A CA 1
ATOM 3244 C C . PHE A 1 441 ? 3.862 15.556 -24.564 1.00 45.81 441 PHE A C 1
ATOM 3246 O O . PHE A 1 441 ? 4.400 15.915 -25.622 1.00 45.81 441 PHE A O 1
ATOM 3253 N N . THR A 1 442 ? 3.404 16.440 -23.676 1.00 36.28 442 THR A N 1
ATOM 3254 C CA . THR A 1 442 ? 3.590 17.890 -23.790 1.00 36.28 442 THR A CA 1
ATOM 3255 C C . THR A 1 442 ? 4.831 18.318 -23.016 1.00 36.28 442 THR A C 1
ATOM 3257 O O . THR A 1 442 ? 4.924 18.076 -21.815 1.00 36.28 442 THR A O 1
ATOM 3260 N N . ALA A 1 443 ? 5.782 18.985 -23.678 1.00 34.41 443 ALA A N 1
ATOM 3261 C CA . ALA A 1 443 ? 6.835 19.701 -22.966 1.00 34.41 443 ALA A CA 1
ATOM 3262 C C . ALA A 1 443 ? 6.170 20.756 -22.069 1.00 34.41 443 ALA A C 1
ATOM 3264 O O . ALA A 1 443 ? 5.413 21.588 -22.571 1.00 34.41 443 ALA A O 1
ATOM 3265 N N . THR A 1 444 ? 6.420 20.712 -20.760 1.00 30.30 444 THR A N 1
ATOM 3266 C CA . THR A 1 444 ? 5.908 21.711 -19.819 1.00 30.30 444 THR A CA 1
ATOM 3267 C C . THR A 1 444 ? 6.370 23.094 -20.275 1.00 30.30 444 THR A C 1
ATOM 3269 O O . THR A 1 444 ? 7.565 23.396 -20.250 1.00 30.30 444 THR A O 1
ATOM 3272 N N . ALA A 1 445 ? 5.438 23.931 -20.735 1.00 33.41 445 ALA A N 1
ATOM 3273 C CA . ALA A 1 445 ? 5.725 25.331 -21.000 1.00 33.41 445 ALA A CA 1
ATOM 3274 C C . ALA A 1 445 ? 6.146 25.977 -19.675 1.00 33.41 445 ALA A C 1
ATOM 3276 O O . ALA A 1 445 ? 5.410 25.921 -18.689 1.00 33.41 445 ALA A O 1
ATOM 3277 N N . ALA A 1 446 ? 7.350 26.546 -19.638 1.00 32.62 446 ALA A N 1
ATOM 3278 C CA . ALA A 1 446 ? 7.827 27.283 -18.482 1.00 32.62 446 ALA A CA 1
ATOM 3279 C C . ALA A 1 446 ? 6.852 28.429 -18.177 1.00 32.62 446 ALA A C 1
ATOM 3281 O O . ALA A 1 446 ? 6.670 29.333 -18.995 1.00 32.62 446 ALA A O 1
ATOM 3282 N N . SER A 1 447 ? 6.243 28.372 -16.993 1.00 28.89 447 SER A N 1
ATOM 3283 C CA . SER A 1 447 ? 5.597 29.511 -16.351 1.00 28.89 447 SER A CA 1
ATOM 3284 C C . SER A 1 447 ? 6.591 30.671 -16.323 1.00 28.89 447 SER A C 1
ATOM 3286 O O . SER A 1 447 ? 7.644 30.570 -15.695 1.00 28.89 447 SER A O 1
ATOM 3288 N N . GLN A 1 448 ? 6.271 31.750 -17.033 1.00 31.75 448 GLN A N 1
ATOM 3289 C CA . GLN A 1 448 ? 6.951 33.030 -16.890 1.00 31.75 448 GLN A CA 1
ATOM 3290 C C . GLN A 1 448 ? 6.623 33.599 -15.505 1.00 31.75 448 GLN A C 1
ATOM 3292 O O . GLN A 1 448 ? 5.460 33.871 -15.214 1.00 31.75 448 GLN A O 1
ATOM 3297 N N . ALA A 1 449 ? 7.654 33.777 -14.684 1.00 29.97 449 ALA A N 1
ATOM 3298 C CA . ALA A 1 449 ? 7.716 34.754 -13.604 1.00 29.97 449 ALA A CA 1
ATOM 3299 C C . ALA A 1 449 ? 9.117 35.371 -13.623 1.00 29.97 449 ALA A C 1
ATOM 3301 O O . ALA A 1 449 ? 10.093 34.587 -13.724 1.00 29.97 449 ALA A O 1
#

pLDDT: mean 71.26, std 21.87, range [28.89, 97.25]

Nearest PDB structures (foldseek):
  4oj3-assembly2_B  TM=7.305E-01  e=1.885E-02  Saccharolobus solfataricus P2
  1v3z-assembly1_B  TM=7.523E-01  e=3.041E-02  Pyrococcus horikoshii
  8h6j-assembly1_4B  TM=8.092E-01  e=7.455E-02  Homo sapiens
  5gap-assembly1_G  TM=5.698E-01  e=3.131E-01  Saccharomyces cerevisiae

Radius of gyration: 35.87 Å; Cα contacts (8 Å, |Δi|>4): 517; chains: 1; bounding box: 61×72×124 Å

Mean predicted aligned error: 19.0 Å

Organism: Micromonas pusilla (strain CCMP1545) (NCBI:txid564608)

Sequence (449 aa):
METLSRQLMELECLAAMYPDDAPATAAGAEIAMTRSDVDANADARTLLDAWDDGAGETPSDDALAALPRPRATLTIPVRRARRRDGDGDGVDDDRFDGGVVVLRATLPSEYPRAAPELELDCSSSALPRDVAASALARLRALAASRTTALGEDGGECLMELTQEASDLAAAAAADAAAAAAAAAAAADAGGGGGDDDGCQVAVVKIDHMNDSSGYVKKLKKWAAVGGLSARLFARDPSGGGGGGETASHTTPFAWCTPFLKDFSRRHSSPALPFQRLTGGGFPAGRVDGAYLILRGDGDAIKSFLAKLRVELVDVDSRGAKCRERKSTVLCLRDANAAKDGQARSITTLVPIRPRRRGERRSLRNFSPGASLRPSPLDPFDARPRRLTTSTDAFRLLPPSRQDAVPKFDGFLSTPYDSDAELEDMMSALNVLHVGSGATRFTATAASQA

Solvent-accessible surface area (backbone atoms only — not comparable to full-atom values): 28260 Å² total; per-residue (Å²): 106,71,50,58,51,53,51,52,50,53,52,48,54,49,38,70,77,18,41,72,80,63,66,91,80,73,79,95,66,71,43,27,40,48,67,73,32,59,62,60,36,42,64,60,47,54,54,48,53,46,48,73,72,69,73,52,76,83,76,51,70,67,61,60,70,68,46,72,69,48,50,48,42,36,38,36,66,22,58,53,77,75,77,85,73,80,94,67,98,63,80,84,76,84,69,73,82,21,37,42,35,37,43,35,38,36,41,50,91,56,28,35,38,38,48,57,52,75,49,77,48,61,42,89,84,40,56,59,69,68,57,50,53,52,49,49,52,51,48,51,52,52,37,34,61,36,4,43,69,48,42,92,68,25,35,89,45,67,70,58,48,52,51,51,50,48,52,51,42,42,51,47,22,50,52,53,48,50,52,51,51,51,51,50,51,52,54,58,70,60,62,67,89,66,96,56,95,54,32,22,33,36,34,34,40,30,56,60,33,55,39,32,63,61,32,51,53,50,52,46,51,54,27,60,74,47,67,27,18,33,43,37,40,34,48,41,82,83,63,64,92,64,93,74,88,76,82,82,84,80,87,87,85,86,87,88,84,90,83,79,96,77,85,90,75,88,80,94,72,83,86,69,84,77,74,74,89,64,73,82,69,73,70,83,41,72,37,57,59,28,39,40,39,38,39,29,47,51,66,39,50,54,52,50,56,49,45,68,73,70,54,70,65,39,38,41,100,83,71,46,73,28,87,78,82,57,69,47,77,74,48,75,47,51,39,74,65,62,76,81,88,71,86,73,78,83,82,74,83,75,80,85,70,85,81,82,85,81,81,90,82,80,91,83,88,84,87,84,91,89,83,89,86,88,85,86,90,82,90,89,85,79,81,88,81,88,80,83,88,80,94,80,79,82,89,74,79,72,78,71,94,62,55,56,48,72,89,68,81,48,73,48,64,44,74,35,74,46,73,66,56,46,49,52,59,40,50,77,40,54,70,74,83,73,80,84,65,86,75,60,82,55,80,81,76,78,80,88,125

Secondary structure (DSSP, 8-state):
-HHHHHHHHHHHHHHHHS-TT--TTSSS---EE-HHHHHHTHHHHHHHHHHHTT-SSPPPHHHHHTSPPPEEEEEEE-------------------TT-EEEEEEE--TTTTSSPPEEEEEE-TTTS-HHHHHHHHHHHHHHHHHHTGGGGGG----HHHHHHHHHHHHHHHHHHHHHHHHHHHHHHHHT-S--S-TTEEEEEEEEEEESSHHHHHHHHHHHHHHTT-EEEEEEE-TTS-------------------------SS--------------PPPPS-EEEEEEEEEEEHHHHHHHHHHHHHS---B-TTSSBP----EEEEEEEETT----S-----------PPPPP--------------------------PPP----------PPPPTTPPPPP--SEEEEEESSHHHHHHHHHHTT---S--SGGGSS-------